Protein AF-A0A845R5T7-F1 (afdb_monomer_lite)

Sequence (656 aa):
MIDRKEMDMKEKMPRTPFSTPLSGSARVTELRIKNIISGPKKRPPALFLALIFAVCIFCGNLVSCQVAEAEKTSQPGNVSIPEHPPELRQSALAADYQPRNDVEYGLLQALFQSADTLRPFQDPTARLLDSIWGEDYILGAALVEDHLENTLILGVMDRETQELAWSTFHRSLKNGAANVVTFQNYDGKPCLLYTFNGQENGQYTGQAGVLRFDDSEYLNWIWPVEGDARLVNDPPEGPRGAFEEYEAYWDSRLALLAPGGVDVYTVNPEFEWGKDEPASMWQLETDELFYYDRSSAAELPMPVYFQALQWLNGYTRDSGGWRVTGLVSSPNRSPSGLGEECFTLWAQTDDGSQTLTADLFFPFEPVGSSARSYDNLSRVQVCTEEIWQPVRLDIGITPECLLDEPFELLTEEETSAIKNLDPRDLPREAVENLYNVSRQDCWQDLLLPLAYDEAYDVTLYGVVGKTSDGDDAWLGSGYLPCYGIVLRYQNRAEYFPLFWGGNGKYSKSPLLLVDDFDSDGRPEAAAALFWGWGTGAWSEALYLFDLDTMTYTLPDYSQVPLEITVSPDGRIARLASGDQEFLMDITELTGYFDGEMGVGNVIRFRQEEGKLFCELGVDFTNNTLGYMAEASFPVVYENGAYRLGPAVALTNSFPG

Structure (mmCIF, N/CA/C/O backbone):
data_AF-A0A845R5T7-F1
#
_entry.id   AF-A0A845R5T7-F1
#
loop_
_atom_site.group_PDB
_atom_site.id
_atom_site.type_symbol
_atom_site.label_atom_id
_atom_site.label_alt_id
_atom_site.label_comp_id
_atom_site.label_asym_id
_atom_site.label_entity_id
_atom_site.label_seq_id
_atom_site.pdbx_PDB_ins_code
_atom_site.Cartn_x
_atom_site.Cartn_y
_atom_site.Cartn_z
_atom_site.occupancy
_atom_site.B_iso_or_equiv
_atom_site.auth_seq_id
_atom_site.auth_comp_id
_atom_site.auth_asym_id
_atom_site.auth_atom_id
_atom_site.pdbx_PDB_model_num
ATOM 1 N N . MET A 1 1 ? 0.831 -64.475 -13.821 1.00 32.84 1 MET A N 1
ATOM 2 C CA . MET A 1 1 ? 0.883 -65.744 -14.575 1.00 32.84 1 MET A CA 1
ATOM 3 C C . MET A 1 1 ? 0.791 -65.369 -16.054 1.00 32.84 1 MET A C 1
ATOM 5 O O . MET A 1 1 ? -0.248 -64.848 -16.414 1.00 32.84 1 MET A O 1
ATOM 9 N N . ILE A 1 2 ? 1.921 -65.442 -16.785 1.00 31.91 2 ILE A N 1
ATOM 10 C CA . ILE A 1 2 ? 2.128 -65.845 -18.210 1.00 31.91 2 ILE A CA 1
ATOM 11 C C . ILE A 1 2 ? 0.988 -65.482 -19.207 1.00 31.91 2 ILE A C 1
ATOM 13 O O . ILE A 1 2 ? -0.143 -65.861 -18.954 1.00 31.91 2 ILE A O 1
ATOM 17 N N . ASP A 1 3 ? 1.136 -64.864 -20.388 1.00 30.33 3 ASP A N 1
ATOM 18 C CA . ASP A 1 3 ? 2.254 -64.461 -21.262 1.00 30.33 3 ASP A CA 1
ATOM 19 C C . ASP A 1 3 ? 1.735 -63.486 -22.350 1.00 30.33 3 ASP A C 1
ATOM 21 O O . ASP A 1 3 ? 0.529 -63.370 -22.575 1.00 30.33 3 ASP A O 1
ATOM 25 N N . ARG A 1 4 ? 2.669 -62.869 -23.084 1.00 35.62 4 ARG A N 1
ATOM 26 C CA . ARG A 1 4 ? 2.492 -62.121 -24.345 1.00 35.62 4 ARG A CA 1
ATOM 27 C C . ARG A 1 4 ? 2.076 -63.012 -25.529 1.00 35.62 4 ARG A C 1
ATOM 29 O O . ARG A 1 4 ? 2.556 -64.137 -25.621 1.00 35.62 4 ARG A O 1
ATOM 36 N N . LYS A 1 5 ? 1.387 -62.427 -26.528 1.00 33.38 5 LYS A N 1
ATOM 37 C CA . LYS A 1 5 ? 1.840 -62.251 -27.944 1.00 33.38 5 LYS A CA 1
ATOM 38 C C . LYS A 1 5 ? 0.686 -61.809 -28.862 1.00 33.38 5 LYS A C 1
ATOM 40 O O . LYS A 1 5 ? -0.374 -62.413 -28.846 1.00 33.38 5 LYS A O 1
ATOM 45 N N . GLU A 1 6 ? 0.809 -60.628 -29.476 1.00 34.09 6 GLU A N 1
ATOM 46 C CA . GLU A 1 6 ? 1.117 -60.389 -30.911 1.00 34.09 6 GLU A CA 1
ATOM 47 C C . GLU A 1 6 ? 0.029 -60.832 -31.905 1.00 34.09 6 GLU A C 1
ATOM 49 O O . GLU A 1 6 ? -0.161 -62.024 -32.108 1.00 34.09 6 GLU A O 1
ATOM 54 N N . MET A 1 7 ? -0.564 -59.872 -32.634 1.00 28.06 7 MET A N 1
ATOM 55 C CA . MET A 1 7 ? -0.522 -59.866 -34.106 1.00 28.06 7 MET A CA 1
ATOM 56 C C . MET A 1 7 ? -1.070 -58.567 -34.730 1.00 28.06 7 MET A C 1
ATOM 58 O O . MET A 1 7 ? -2.181 -58.124 -34.459 1.00 28.06 7 MET A O 1
ATOM 62 N N . ASP A 1 8 ? -0.206 -58.014 -35.574 1.00 29.09 8 ASP A N 1
ATOM 63 C CA . ASP A 1 8 ? -0.352 -57.209 -36.791 1.00 29.09 8 ASP A CA 1
ATOM 64 C C . ASP A 1 8 ? -1.738 -57.131 -37.492 1.00 29.09 8 ASP A C 1
ATOM 66 O O . ASP A 1 8 ? -2.431 -58.139 -37.635 1.00 29.09 8 ASP A O 1
ATOM 70 N N . MET A 1 9 ? -2.055 -55.942 -38.044 1.00 26.44 9 MET A N 1
ATOM 71 C CA . MET A 1 9 ? -2.287 -55.681 -39.488 1.00 26.44 9 MET A CA 1
ATOM 72 C C . MET A 1 9 ? -3.441 -54.685 -39.824 1.00 26.44 9 MET A C 1
ATOM 74 O O . MET A 1 9 ? -4.620 -55.000 -39.731 1.00 26.44 9 MET A O 1
ATOM 78 N N . LYS A 1 10 ? -3.034 -53.519 -40.358 1.00 24.80 10 LYS A N 1
ATOM 79 C CA . LYS A 1 10 ? -3.590 -52.734 -41.496 1.00 24.80 10 LYS A CA 1
ATOM 80 C C . LYS A 1 10 ? -5.026 -52.138 -41.519 1.00 24.80 10 LYS A C 1
ATOM 82 O O . LYS A 1 10 ? -6.015 -52.824 -41.730 1.00 24.80 10 LYS A O 1
ATOM 87 N N . GLU A 1 11 ? -4.997 -50.802 -41.675 1.00 29.50 11 GLU A N 1
ATOM 88 C CA . GLU A 1 11 ? -5.703 -49.954 -42.672 1.00 29.50 11 GLU A CA 1
ATOM 89 C C . GLU A 1 11 ? -7.095 -49.356 -42.351 1.00 29.50 11 GLU A C 1
ATOM 91 O O . GLU A 1 11 ? -8.115 -50.032 -42.426 1.00 29.50 11 GLU A O 1
ATOM 96 N N . LYS A 1 12 ? -7.149 -48.021 -42.162 1.00 28.23 12 LYS A N 1
ATOM 97 C CA . LYS A 1 12 ? -7.651 -47.011 -43.138 1.00 28.23 12 LYS A CA 1
ATOM 98 C C . LYS A 1 12 ? -7.903 -45.659 -42.446 1.00 28.23 12 LYS A C 1
ATOM 100 O O . LYS A 1 12 ? -8.912 -45.489 -41.773 1.00 28.23 12 LYS A O 1
ATOM 105 N N . MET A 1 13 ? -7.022 -44.677 -42.662 1.00 31.80 13 MET A N 1
ATOM 106 C CA . MET A 1 13 ? -7.319 -43.270 -42.345 1.00 31.80 13 MET A CA 1
ATOM 107 C C . MET A 1 13 ? -7.971 -42.572 -43.556 1.00 31.80 13 MET A C 1
ATOM 109 O O . MET A 1 13 ? -7.573 -42.838 -44.697 1.00 31.80 13 MET A O 1
ATOM 113 N N . PRO A 1 14 ? -8.978 -41.707 -43.341 1.00 32.34 14 PRO A N 1
ATOM 114 C CA . PRO A 1 14 ? -9.746 -41.073 -44.408 1.00 32.34 14 PRO A CA 1
ATOM 115 C C . PRO A 1 14 ? -8.930 -40.022 -45.175 1.00 32.34 14 PRO A C 1
ATOM 117 O O . PRO A 1 14 ? -8.185 -39.232 -44.603 1.00 32.34 14 PRO A O 1
ATOM 120 N N . ARG A 1 15 ? -9.101 -40.020 -46.501 1.00 35.06 15 ARG A N 1
ATOM 121 C CA . ARG A 1 15 ? -8.508 -39.050 -47.429 1.00 35.06 15 ARG A CA 1
ATOM 122 C C . ARG A 1 15 ? -9.346 -37.773 -47.452 1.00 35.06 15 ARG A C 1
ATOM 124 O O . ARG A 1 15 ? -10.533 -37.837 -47.763 1.00 35.06 15 ARG A O 1
ATOM 131 N N . THR A 1 16 ? -8.721 -36.630 -47.187 1.00 36.72 16 THR A N 1
ATOM 132 C CA . THR A 1 16 ? -9.295 -35.297 -47.422 1.00 36.72 16 THR A CA 1
ATOM 133 C C . THR A 1 16 ? -8.856 -34.761 -48.801 1.00 36.72 16 THR A C 1
ATOM 135 O O . THR A 1 16 ? -7.813 -35.177 -49.316 1.00 36.72 16 THR A O 1
ATOM 138 N N . PRO A 1 17 ? -9.629 -33.871 -49.457 1.00 37.09 17 PRO A N 1
ATOM 139 C CA . PRO A 1 17 ? -9.551 -33.638 -50.907 1.00 37.09 17 PRO A CA 1
ATOM 140 C C . PRO A 1 17 ? -8.432 -32.687 -51.370 1.00 37.09 17 PRO A C 1
ATOM 142 O O . PRO A 1 17 ? -8.439 -32.273 -52.524 1.00 37.09 17 PRO A O 1
ATOM 145 N N . PHE A 1 18 ? -7.468 -32.338 -50.514 1.00 36.66 18 PHE A N 1
ATOM 146 C CA . PHE A 1 18 ? -6.457 -31.307 -50.807 1.00 36.66 18 PHE A CA 1
ATOM 147 C C . PHE A 1 18 ? -5.026 -31.834 -50.995 1.00 36.66 18 PHE A C 1
ATOM 149 O O . PHE A 1 18 ? -4.062 -31.102 -50.799 1.00 36.66 18 PHE A O 1
ATOM 156 N N . SER A 1 19 ? -4.850 -33.090 -51.415 1.00 35.16 19 SER A N 1
ATOM 157 C CA . SER A 1 19 ? -3.518 -33.623 -51.748 1.00 35.16 19 SER A CA 1
ATOM 158 C C . SER A 1 19 ? -3.316 -33.756 -53.259 1.00 35.16 19 SER A C 1
ATOM 160 O O . SER A 1 19 ? -3.674 -34.752 -53.885 1.00 35.16 19 SER A O 1
ATOM 162 N N . THR A 1 20 ? -2.696 -32.738 -53.852 1.00 34.88 20 THR A N 1
ATOM 163 C CA . THR A 1 20 ? -2.118 -32.815 -55.199 1.00 34.88 20 THR A CA 1
ATOM 164 C C . THR A 1 20 ? -0.753 -33.523 -55.118 1.00 34.88 20 THR A C 1
ATOM 166 O O . THR A 1 20 ? 0.064 -33.152 -54.274 1.00 34.88 20 THR A O 1
ATOM 169 N N . PRO A 1 21 ? -0.451 -34.527 -55.962 1.00 36.72 21 PRO A N 1
ATOM 170 C CA . PRO A 1 21 ? 0.843 -35.209 -55.953 1.00 36.72 21 PRO A CA 1
ATOM 171 C C . PRO A 1 21 ? 1.961 -34.307 -56.507 1.00 36.72 21 PRO A C 1
ATOM 173 O O . PRO A 1 21 ? 1.837 -33.734 -57.590 1.00 36.72 21 PRO A O 1
ATOM 176 N N . LEU A 1 22 ? 3.075 -34.200 -55.773 1.00 35.41 22 LEU A N 1
ATOM 177 C CA . LEU A 1 22 ? 4.256 -33.420 -56.161 1.00 35.41 22 LEU A CA 1
ATOM 178 C C . LEU A 1 22 ? 4.944 -34.027 -57.396 1.00 35.41 22 LEU A C 1
ATOM 180 O O . LEU A 1 22 ? 5.648 -35.033 -57.326 1.00 35.41 22 LEU A O 1
ATOM 184 N N . SER A 1 23 ? 4.752 -33.366 -58.534 1.00 42.53 23 SER A N 1
ATOM 185 C CA . SER A 1 23 ? 5.437 -33.614 -59.802 1.00 42.53 23 SER A CA 1
ATOM 186 C C . SER A 1 23 ? 6.771 -32.845 -59.873 1.00 42.53 23 SER A C 1
ATOM 188 O O . SER A 1 23 ? 6.816 -31.632 -59.682 1.00 42.53 23 SER A O 1
ATOM 190 N N . GLY A 1 24 ? 7.862 -33.551 -60.193 1.00 45.50 24 GLY A N 1
ATOM 191 C CA . GLY A 1 24 ? 9.003 -33.067 -60.996 1.00 45.50 24 GLY A CA 1
ATOM 192 C C . GLY A 1 24 ? 9.977 -32.002 -60.454 1.00 45.50 24 GLY A C 1
ATOM 193 O O . GLY A 1 24 ? 11.079 -31.904 -60.989 1.00 45.50 24 GLY A O 1
ATOM 194 N N . SER A 1 25 ? 9.653 -31.224 -59.415 1.00 57.56 25 SER A N 1
ATOM 195 C CA . SER A 1 25 ? 10.438 -30.018 -59.060 1.00 57.56 25 SER A CA 1
ATOM 196 C C . SER A 1 25 ? 11.565 -30.211 -58.028 1.00 57.56 25 SER A C 1
ATOM 198 O O . SER A 1 25 ? 12.439 -29.351 -57.924 1.00 57.56 25 SER A O 1
ATOM 200 N N . ALA A 1 26 ? 11.604 -31.312 -57.271 1.00 48.94 26 ALA A N 1
ATOM 201 C CA . ALA A 1 26 ? 12.526 -31.441 -56.129 1.00 48.94 26 ALA A CA 1
ATOM 202 C C . ALA A 1 26 ? 14.019 -31.432 -56.526 1.00 48.94 26 ALA A C 1
ATOM 204 O O . ALA A 1 26 ? 14.836 -30.795 -55.866 1.00 48.94 26 ALA A O 1
ATOM 205 N N . ARG A 1 27 ? 14.379 -32.050 -57.660 1.00 49.25 27 ARG A N 1
ATOM 206 C CA . ARG A 1 27 ? 15.771 -32.065 -58.158 1.00 49.25 27 ARG A CA 1
ATOM 207 C C . ARG A 1 27 ? 16.254 -30.704 -58.662 1.00 49.25 27 ARG A C 1
ATOM 209 O O . ARG A 1 27 ? 17.442 -30.404 -58.573 1.00 49.25 27 ARG A O 1
ATOM 216 N N . VAL A 1 28 ? 15.348 -29.883 -59.193 1.00 54.69 28 VAL A N 1
ATOM 217 C CA . VAL A 1 28 ? 15.674 -28.532 -59.679 1.00 54.69 28 VAL A CA 1
ATOM 218 C C . VAL A 1 28 ? 15.866 -27.580 -58.497 1.00 54.69 28 VAL A C 1
ATOM 220 O O . VAL A 1 28 ? 16.786 -26.762 -58.512 1.00 54.69 28 VAL A O 1
ATOM 223 N N . THR A 1 29 ? 15.059 -27.737 -57.444 1.00 55.62 29 THR A N 1
ATOM 224 C CA . THR A 1 29 ? 15.209 -26.993 -56.187 1.00 55.62 29 THR A CA 1
ATOM 225 C C . THR A 1 29 ? 16.515 -27.359 -55.473 1.00 55.62 29 THR A C 1
ATOM 227 O O . THR A 1 29 ? 17.248 -26.467 -55.056 1.00 55.62 29 THR A O 1
ATOM 230 N N . GLU A 1 30 ? 16.886 -28.642 -55.430 1.00 58.78 30 GLU A N 1
ATOM 231 C CA . GLU A 1 30 ? 18.150 -29.097 -54.831 1.00 58.78 30 GLU A CA 1
ATOM 232 C C . GLU A 1 30 ? 19.390 -28.538 -55.562 1.00 58.78 30 GLU A C 1
ATOM 234 O O . GLU A 1 30 ? 20.351 -28.098 -54.929 1.00 58.78 30 GLU A O 1
ATOM 239 N N . LEU A 1 31 ? 19.363 -28.487 -56.900 1.00 54.47 31 LEU A N 1
ATOM 240 C CA . LEU A 1 31 ? 20.446 -27.903 -57.704 1.00 54.47 31 LEU A CA 1
ATOM 241 C C . LEU A 1 31 ? 20.580 -26.385 -57.505 1.00 54.47 31 LEU A C 1
ATOM 243 O O . LEU A 1 31 ? 21.697 -25.864 -57.493 1.00 54.47 31 LEU A O 1
ATOM 247 N N . ARG A 1 32 ? 19.463 -25.671 -57.316 1.00 55.62 32 ARG A N 1
ATOM 248 C CA . ARG A 1 32 ? 19.475 -24.233 -57.003 1.00 55.62 32 ARG A CA 1
ATOM 249 C C . ARG A 1 32 ? 20.030 -23.960 -55.605 1.00 55.62 32 ARG A C 1
ATOM 251 O O . ARG A 1 32 ? 20.858 -23.067 -55.467 1.00 55.62 32 ARG A O 1
ATOM 258 N N . ILE A 1 33 ? 19.668 -24.774 -54.613 1.00 61.31 33 ILE A N 1
ATOM 259 C CA . ILE A 1 33 ? 20.202 -24.677 -53.245 1.00 61.31 33 ILE A CA 1
ATOM 260 C C . ILE A 1 33 ? 21.715 -24.946 -53.232 1.00 61.31 33 ILE A C 1
ATOM 262 O O . ILE A 1 33 ? 22.473 -24.177 -52.644 1.00 61.31 33 ILE A O 1
ATOM 266 N N . LYS A 1 34 ? 22.191 -25.962 -53.966 1.00 58.31 34 LYS A N 1
ATOM 267 C CA . LYS A 1 34 ? 23.633 -26.246 -54.087 1.00 58.31 34 LYS A CA 1
ATOM 268 C C . LYS A 1 34 ? 24.421 -25.107 -54.748 1.00 58.31 34 LYS A C 1
ATOM 270 O O . LYS A 1 34 ? 25.547 -24.838 -54.333 1.00 58.31 34 LYS A O 1
ATOM 275 N N . ASN A 1 35 ? 23.844 -24.402 -55.725 1.00 51.16 35 ASN A N 1
ATOM 276 C CA . ASN A 1 35 ? 24.491 -23.238 -56.348 1.00 51.16 35 ASN A CA 1
ATOM 277 C C . ASN A 1 35 ? 24.502 -21.988 -55.453 1.00 51.16 35 ASN A C 1
ATOM 279 O O . ASN A 1 35 ? 25.434 -21.196 -55.557 1.00 51.16 35 ASN A O 1
ATOM 283 N N . ILE A 1 36 ? 23.520 -21.829 -54.561 1.00 58.47 36 ILE A N 1
ATOM 284 C CA . ILE A 1 36 ? 23.478 -20.732 -53.581 1.00 58.47 36 ILE A CA 1
ATOM 285 C C . ILE A 1 36 ? 24.510 -20.964 -52.468 1.00 58.47 36 ILE A C 1
ATOM 287 O O . ILE A 1 36 ? 25.290 -20.066 -52.166 1.00 58.47 36 ILE A O 1
ATOM 291 N N . ILE A 1 37 ? 24.601 -22.193 -51.942 1.00 54.62 37 ILE A N 1
ATOM 292 C CA . ILE A 1 37 ? 25.579 -22.567 -50.899 1.00 54.62 37 ILE A CA 1
ATOM 293 C C . ILE A 1 37 ? 27.029 -22.469 -51.410 1.00 54.62 37 ILE A C 1
ATOM 295 O O . ILE A 1 37 ? 27.956 -22.259 -50.634 1.00 54.62 37 ILE A O 1
ATOM 299 N N . SER A 1 38 ? 27.247 -22.580 -52.724 1.00 49.47 38 SER A N 1
ATOM 300 C CA . SER A 1 38 ? 28.596 -22.558 -53.304 1.00 49.47 38 SER A CA 1
ATOM 301 C C . SER A 1 38 ? 29.198 -21.158 -53.491 1.00 49.47 38 SER A C 1
ATOM 303 O O . SER A 1 38 ? 30.402 -21.093 -53.735 1.00 49.47 38 SER A O 1
ATOM 305 N N . GLY A 1 39 ? 28.406 -20.078 -53.384 1.00 45.75 39 GLY A N 1
ATOM 306 C CA . GLY A 1 39 ? 28.842 -18.675 -53.501 1.00 45.75 39 GLY A CA 1
ATOM 307 C C . GLY A 1 39 ? 29.611 -18.301 -54.793 1.00 45.75 39 GLY A C 1
ATOM 308 O O . GLY A 1 39 ? 30.126 -19.149 -55.526 1.00 45.75 39 GLY A O 1
ATOM 309 N N . PRO A 1 40 ? 29.736 -17.010 -55.144 1.00 47.34 40 PRO A N 1
ATOM 310 C CA . PRO A 1 40 ? 30.587 -16.599 -56.259 1.00 47.34 40 PRO A CA 1
ATOM 311 C C . PRO A 1 40 ? 32.073 -16.854 -55.933 1.00 47.34 40 PRO A C 1
ATOM 313 O O . PRO A 1 40 ? 32.644 -16.254 -55.028 1.00 47.34 40 PRO A O 1
ATOM 316 N N . LYS A 1 41 ? 32.740 -17.719 -56.714 1.00 46.47 41 LYS A N 1
ATOM 317 C CA . LYS A 1 41 ? 34.172 -18.088 -56.584 1.00 46.47 41 LYS A CA 1
ATOM 318 C C . LYS A 1 41 ? 35.169 -16.973 -56.970 1.00 46.47 41 LYS A C 1
ATOM 320 O O . LYS A 1 41 ? 36.241 -17.256 -57.506 1.00 46.47 41 LYS A O 1
ATOM 325 N N . LYS A 1 42 ? 34.848 -15.703 -56.724 1.00 48.09 42 LYS A N 1
ATOM 326 C CA . LYS A 1 42 ? 35.782 -14.578 -56.869 1.00 48.09 42 LYS A CA 1
ATOM 327 C C . LYS A 1 42 ? 35.756 -13.758 -55.588 1.00 48.09 42 LYS A C 1
ATOM 329 O O . LYS A 1 42 ? 34.793 -13.050 -55.324 1.00 48.09 42 LYS A O 1
ATOM 334 N N . ARG A 1 43 ? 36.829 -13.876 -54.801 1.00 45.47 43 ARG A N 1
ATOM 335 C CA . ARG A 1 43 ? 37.067 -13.011 -53.641 1.00 45.47 43 ARG A CA 1
ATOM 336 C C . ARG A 1 43 ? 37.087 -11.550 -54.121 1.00 45.47 43 ARG A C 1
ATOM 338 O O . ARG A 1 43 ? 37.751 -11.289 -55.132 1.00 45.47 43 ARG A O 1
ATOM 345 N N . PRO A 1 44 ? 36.398 -10.613 -53.447 1.00 49.38 44 PRO A N 1
ATOM 346 C CA . PRO A 1 44 ? 36.579 -9.194 -53.717 1.00 49.38 44 PRO A CA 1
ATOM 347 C C . PRO A 1 44 ? 38.064 -8.826 -53.537 1.00 49.38 44 PRO A C 1
ATOM 349 O O . PRO A 1 44 ? 38.735 -9.430 -52.691 1.00 49.38 44 PRO A O 1
ATOM 352 N N . PRO A 1 45 ? 38.614 -7.878 -54.317 1.00 67.12 45 PRO A N 1
ATOM 353 C CA . PRO A 1 45 ? 39.994 -7.433 -54.150 1.00 67.12 45 PRO A CA 1
ATOM 354 C C . PRO A 1 45 ? 40.227 -6.983 -52.703 1.00 67.12 45 PRO A C 1
ATOM 356 O O . PRO A 1 45 ? 39.432 -6.212 -52.174 1.00 67.12 45 PRO A O 1
ATOM 359 N N . ALA A 1 46 ? 41.311 -7.436 -52.068 1.00 68.06 46 ALA A N 1
ATOM 360 C CA . ALA A 1 46 ? 41.597 -7.153 -50.655 1.00 68.06 46 ALA A CA 1
ATOM 361 C C . ALA A 1 46 ? 41.596 -5.647 -50.319 1.00 68.06 46 ALA A C 1
ATOM 363 O O . ALA A 1 46 ? 41.209 -5.257 -49.223 1.00 68.06 46 ALA A O 1
ATOM 364 N N . LEU A 1 47 ? 41.942 -4.798 -51.294 1.00 69.06 47 LEU A N 1
ATOM 365 C CA . LEU A 1 47 ? 41.868 -3.341 -51.175 1.00 69.06 47 LEU A CA 1
ATOM 366 C C . LEU A 1 47 ? 40.437 -2.814 -51.003 1.00 69.06 47 LEU A C 1
ATOM 368 O O . LEU A 1 47 ? 40.239 -1.850 -50.279 1.00 69.06 47 LEU A O 1
ATOM 372 N N . PHE A 1 48 ? 39.437 -3.448 -51.618 1.00 68.50 48 PHE A N 1
ATOM 373 C CA . PHE A 1 48 ? 38.034 -3.058 -51.461 1.00 68.50 48 PHE A CA 1
ATOM 374 C C . PHE A 1 48 ? 37.511 -3.411 -50.063 1.00 68.50 48 PHE A C 1
ATOM 376 O O . PHE A 1 48 ? 36.804 -2.624 -49.447 1.00 68.50 48 PHE A O 1
ATOM 383 N N . LEU A 1 49 ? 37.922 -4.566 -49.533 1.00 69.31 49 LEU A N 1
ATOM 384 C CA . LEU A 1 49 ? 37.568 -5.009 -48.183 1.00 69.31 49 LEU A CA 1
ATOM 385 C C . LEU A 1 49 ? 38.224 -4.128 -47.108 1.00 69.31 49 LEU A C 1
ATOM 387 O O . LEU A 1 49 ? 37.559 -3.742 -46.155 1.00 69.31 49 LEU A O 1
ATOM 391 N N . ALA A 1 50 ? 39.489 -3.742 -47.305 1.00 73.06 50 ALA A N 1
ATOM 392 C CA . ALA A 1 50 ? 40.179 -2.795 -46.431 1.00 73.06 50 ALA A CA 1
ATOM 393 C C . ALA A 1 50 ? 39.559 -1.388 -46.481 1.00 73.06 50 ALA A C 1
ATOM 395 O O . ALA A 1 50 ? 39.482 -0.720 -45.456 1.00 73.06 50 ALA A O 1
ATOM 396 N N . LEU A 1 51 ? 39.086 -0.949 -47.652 1.00 71.25 51 LEU A N 1
ATOM 397 C CA . LEU A 1 51 ? 38.445 0.356 -47.816 1.00 71.25 51 LEU A CA 1
ATOM 398 C C . LEU A 1 51 ? 37.054 0.399 -47.166 1.00 71.25 51 LEU A C 1
ATOM 400 O O . LEU A 1 51 ? 36.732 1.381 -46.512 1.00 71.25 51 LEU A O 1
ATOM 404 N N . ILE A 1 52 ? 36.272 -0.682 -47.266 1.00 70.06 52 ILE A N 1
ATOM 405 C CA . ILE A 1 52 ? 35.003 -0.834 -46.534 1.00 70.06 52 ILE A CA 1
ATOM 406 C C . ILE A 1 52 ? 35.259 -0.854 -45.019 1.00 70.06 52 ILE A C 1
ATOM 408 O O . ILE A 1 52 ? 34.593 -0.130 -44.292 1.00 70.06 52 ILE A O 1
ATOM 412 N N . PHE A 1 53 ? 36.261 -1.603 -44.543 1.00 65.81 53 PHE A N 1
ATOM 413 C CA . PHE A 1 53 ? 36.623 -1.620 -43.118 1.00 65.81 53 PHE A CA 1
ATOM 414 C C . PHE A 1 53 ? 37.085 -0.248 -42.611 1.00 65.81 53 PHE A C 1
ATOM 416 O O . PHE A 1 53 ? 36.724 0.144 -41.507 1.00 65.81 53 PHE A O 1
ATOM 423 N N . ALA A 1 54 ? 37.841 0.503 -43.415 1.00 67.19 54 ALA A N 1
ATOM 424 C CA . ALA A 1 54 ? 38.248 1.861 -43.069 1.00 67.19 54 ALA A CA 1
ATOM 425 C C . ALA A 1 54 ? 37.047 2.817 -43.009 1.00 67.19 54 ALA A C 1
ATOM 427 O O . ALA A 1 54 ? 36.970 3.624 -42.092 1.00 67.19 54 ALA A O 1
ATOM 428 N N . VAL A 1 55 ? 36.085 2.698 -43.930 1.00 67.50 55 VAL A N 1
ATOM 429 C CA . VAL A 1 55 ? 34.830 3.463 -43.875 1.00 67.50 55 VAL A CA 1
ATOM 430 C C . VAL A 1 55 ? 34.030 3.087 -42.623 1.00 67.50 55 VAL A C 1
ATOM 432 O O . VAL A 1 55 ? 33.623 3.976 -41.893 1.00 67.50 55 VAL A O 1
ATOM 435 N N . CYS A 1 56 ? 33.887 1.803 -42.284 1.00 66.06 56 CYS A N 1
ATOM 436 C CA . CYS A 1 56 ? 33.178 1.384 -41.069 1.00 66.06 56 CYS A CA 1
ATOM 437 C C . CYS A 1 56 ? 33.848 1.876 -39.772 1.00 66.06 56 CYS A C 1
ATOM 439 O O . CYS A 1 56 ? 33.146 2.273 -38.851 1.00 66.06 56 CYS A O 1
ATOM 441 N N . ILE A 1 57 ? 35.184 1.900 -39.708 1.00 63.34 57 ILE A N 1
ATOM 442 C CA . ILE A 1 57 ? 35.923 2.364 -38.52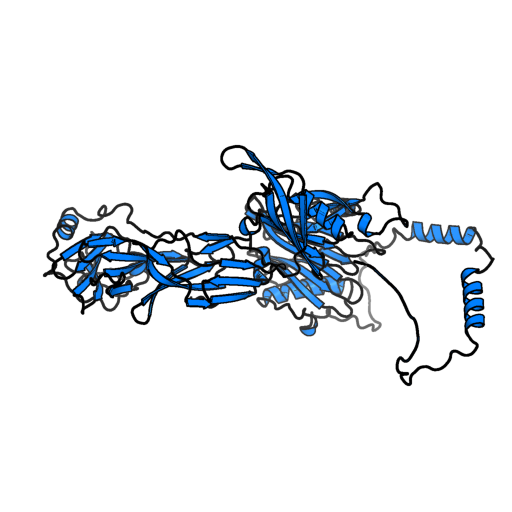0 1.00 63.34 57 ILE A CA 1
ATOM 443 C C . ILE A 1 57 ? 35.916 3.900 -38.404 1.00 63.34 57 ILE A C 1
ATOM 445 O O . ILE A 1 57 ? 35.844 4.422 -37.297 1.00 63.34 57 ILE A O 1
ATOM 449 N N . PHE A 1 58 ? 35.960 4.641 -39.518 1.00 50.66 58 PHE A N 1
ATOM 450 C CA . PHE A 1 58 ? 35.972 6.113 -39.499 1.00 50.66 58 PHE A CA 1
ATOM 451 C C . PHE A 1 58 ? 34.578 6.765 -39.559 1.00 50.66 58 PHE A C 1
ATOM 453 O O . PHE A 1 58 ? 34.461 7.950 -39.256 1.00 50.66 58 PHE A O 1
ATOM 460 N N . CYS A 1 59 ? 33.518 6.026 -39.907 1.00 48.25 59 CYS A N 1
ATOM 461 C CA . CYS A 1 59 ? 32.137 6.527 -39.893 1.00 48.25 59 CYS A CA 1
ATOM 462 C C . CYS A 1 59 ? 31.433 6.384 -38.532 1.00 48.25 59 CYS A C 1
ATOM 464 O O . CYS A 1 59 ? 30.358 6.950 -38.370 1.00 48.25 59 CYS A O 1
ATOM 466 N N . GLY A 1 60 ? 32.029 5.689 -37.555 1.00 44.91 60 GLY A N 1
ATOM 467 C CA . GLY A 1 60 ? 31.456 5.518 -36.212 1.00 44.91 60 GLY A CA 1
ATOM 468 C C . GLY A 1 60 ? 31.555 6.738 -35.286 1.00 44.91 60 GLY A C 1
ATOM 469 O O . GLY A 1 60 ? 31.071 6.663 -34.170 1.00 44.91 60 GLY A O 1
ATOM 470 N N . ASN A 1 61 ? 32.175 7.848 -35.716 1.00 43.62 61 ASN A N 1
ATOM 471 C CA . ASN A 1 61 ? 32.417 9.028 -34.864 1.00 43.62 61 ASN A CA 1
ATOM 472 C C . ASN A 1 61 ? 32.143 10.386 -35.547 1.00 43.62 61 ASN A C 1
ATOM 474 O O . ASN A 1 61 ? 32.686 11.413 -35.146 1.00 43.62 61 ASN A O 1
ATOM 478 N N . LEU A 1 62 ? 31.315 10.431 -36.598 1.00 40.41 62 LEU A N 1
ATOM 479 C CA . LEU A 1 62 ? 30.977 11.685 -37.291 1.00 40.41 62 LEU A CA 1
ATOM 480 C C . LEU A 1 62 ? 29.477 11.809 -37.581 1.00 40.41 62 LEU A C 1
ATOM 482 O O . LEU A 1 62 ? 29.066 11.847 -38.737 1.00 40.41 62 LEU A O 1
ATOM 486 N N . VAL A 1 63 ? 28.673 11.945 -36.524 1.00 35.34 63 VAL A N 1
ATOM 487 C CA . VAL A 1 63 ? 27.420 12.720 -36.561 1.00 35.34 63 VAL A CA 1
ATOM 488 C C . VAL A 1 63 ? 27.319 13.525 -35.261 1.00 35.34 63 VAL A C 1
ATOM 490 O O . VAL A 1 63 ? 26.567 13.200 -34.355 1.00 35.34 63 VAL A O 1
ATOM 493 N N . SER A 1 64 ? 28.115 14.590 -35.166 1.00 32.81 64 SER A N 1
ATOM 494 C CA . SER A 1 64 ? 27.818 15.721 -34.285 1.00 32.81 64 SER A CA 1
ATOM 495 C C . SER A 1 64 ? 27.499 16.897 -35.199 1.00 32.81 64 SER A C 1
ATOM 497 O O . SER A 1 64 ? 28.391 17.501 -35.798 1.00 32.81 64 SER A O 1
ATOM 499 N N . CYS A 1 65 ? 26.211 17.172 -35.397 1.00 35.09 65 CYS A N 1
ATOM 500 C CA . CYS A 1 65 ? 25.783 18.411 -36.031 1.00 35.09 65 CYS A CA 1
ATOM 501 C C . CYS A 1 65 ? 25.942 19.540 -35.009 1.00 35.09 65 CYS A C 1
ATOM 503 O O . CYS A 1 65 ? 25.005 19.876 -34.293 1.00 35.09 65 CYS A O 1
ATOM 505 N N . GLN A 1 66 ? 27.131 20.140 -34.948 1.00 31.53 66 GLN A N 1
ATOM 506 C CA . GLN A 1 66 ? 27.278 21.478 -34.387 1.00 31.53 66 GLN A CA 1
ATOM 507 C C . GLN A 1 66 ? 26.627 22.473 -35.352 1.00 31.53 66 GLN A C 1
ATOM 509 O O . GLN A 1 66 ? 27.134 22.714 -36.450 1.00 31.53 66 GLN A O 1
ATOM 514 N N . VAL A 1 67 ? 25.493 23.049 -34.954 1.00 28.78 67 VAL A N 1
ATOM 515 C CA . VAL A 1 67 ? 24.915 24.202 -35.647 1.00 28.78 67 VAL A CA 1
ATOM 516 C C . VAL A 1 67 ? 25.687 25.438 -35.200 1.00 28.78 67 VAL A C 1
ATOM 518 O O . VAL A 1 67 ? 25.544 25.907 -34.075 1.00 28.78 67 VAL A O 1
ATOM 521 N N . ALA A 1 68 ? 26.535 25.949 -36.091 1.00 30.20 68 ALA A N 1
ATOM 522 C CA . ALA A 1 68 ? 27.092 27.286 -35.972 1.00 30.20 68 ALA A CA 1
ATOM 523 C C . ALA A 1 68 ? 26.013 28.315 -36.339 1.00 30.20 68 ALA A C 1
ATOM 525 O O . ALA A 1 68 ? 25.385 28.232 -37.397 1.00 30.20 68 ALA A O 1
ATOM 526 N N . GLU A 1 69 ? 25.824 29.280 -35.449 1.00 32.44 69 GLU A N 1
ATOM 527 C CA . GLU A 1 69 ? 24.982 30.458 -35.612 1.00 32.44 69 GLU A CA 1
ATOM 528 C C . GLU A 1 69 ? 25.373 31.221 -36.895 1.00 32.44 69 GLU A C 1
ATOM 530 O O . GLU A 1 69 ? 26.527 31.619 -37.072 1.00 32.44 69 GLU A O 1
ATOM 535 N N . ALA A 1 70 ? 24.424 31.403 -37.818 1.00 27.31 70 ALA A N 1
ATOM 536 C CA . ALA A 1 70 ? 24.612 32.200 -39.028 1.00 27.31 70 ALA A CA 1
ATOM 537 C C . ALA A 1 70 ? 23.491 33.237 -39.164 1.00 27.31 70 ALA A C 1
ATOM 539 O O . ALA A 1 70 ? 22.304 32.912 -39.220 1.00 27.31 70 ALA A O 1
ATOM 540 N N . GLU A 1 71 ? 23.912 34.501 -39.215 1.00 24.50 71 GLU A N 1
ATOM 541 C CA . GLU A 1 71 ? 23.101 35.699 -39.412 1.00 24.50 71 GLU A CA 1
ATOM 542 C C . GLU A 1 71 ? 22.135 35.623 -40.608 1.00 24.50 71 GLU A C 1
ATOM 544 O O . GLU A 1 71 ? 22.441 35.135 -41.696 1.00 24.50 71 GLU A O 1
ATOM 549 N N . LYS A 1 72 ? 20.962 36.227 -40.387 1.00 33.25 72 LYS A N 1
ATOM 550 C CA . LYS A 1 72 ? 19.866 36.476 -41.332 1.00 33.25 72 LYS A CA 1
ATOM 551 C C . LYS A 1 72 ? 20.332 37.054 -42.675 1.00 33.25 72 LYS A C 1
ATOM 553 O O . LYS A 1 72 ? 20.877 38.156 -42.706 1.00 33.25 72 LYS A O 1
ATOM 558 N N . THR A 1 73 ? 19.903 36.457 -43.795 1.00 23.27 73 THR A N 1
ATOM 559 C CA . THR A 1 73 ? 19.344 37.220 -44.937 1.00 23.27 73 THR A CA 1
ATOM 560 C C . THR A 1 73 ? 18.552 36.361 -45.953 1.00 23.27 73 THR A C 1
ATOM 562 O O . THR A 1 73 ? 19.112 35.523 -46.644 1.00 23.27 73 THR A O 1
ATOM 565 N N . SER A 1 74 ? 17.265 36.712 -46.111 1.00 29.16 74 SER A N 1
ATOM 566 C CA . SER A 1 74 ? 16.402 36.677 -47.326 1.00 29.16 74 SER A CA 1
ATOM 567 C C . SER A 1 74 ? 15.848 35.353 -47.926 1.00 29.16 74 SER A C 1
ATOM 569 O O . SER A 1 74 ? 16.553 34.582 -48.563 1.00 29.16 74 SER A O 1
ATOM 571 N N . GLN A 1 75 ? 14.514 35.219 -47.816 1.00 30.28 75 GLN A N 1
ATOM 572 C CA . GLN A 1 75 ? 13.499 34.325 -48.441 1.00 30.28 75 GLN A CA 1
ATOM 573 C C . GLN A 1 75 ? 13.454 34.246 -50.001 1.00 30.28 75 GLN A C 1
ATOM 575 O O . GLN A 1 75 ? 14.049 35.111 -50.646 1.00 30.28 75 GLN A O 1
ATOM 580 N N . PRO A 1 76 ? 12.566 33.421 -50.639 1.00 38.28 76 PRO A N 1
ATOM 581 C CA . PRO A 1 76 ? 11.955 32.137 -50.224 1.00 38.28 76 PRO A CA 1
ATOM 582 C C . PRO A 1 76 ? 11.882 31.065 -51.352 1.00 38.28 76 PRO A C 1
ATOM 584 O O . PRO A 1 76 ? 11.806 31.368 -52.542 1.00 38.28 76 PRO A O 1
ATOM 587 N N . GLY A 1 77 ? 11.756 29.793 -50.967 1.00 26.89 77 GLY A N 1
ATOM 588 C CA . GLY A 1 77 ? 11.262 28.710 -51.823 1.00 26.89 77 GLY A CA 1
ATOM 589 C C . GLY A 1 77 ? 10.474 27.713 -50.975 1.00 26.89 77 GLY A C 1
ATOM 590 O O . GLY A 1 77 ? 11.038 27.128 -50.060 1.00 26.89 77 GLY A O 1
ATOM 591 N N . ASN A 1 78 ? 9.171 27.584 -51.244 1.00 34.03 78 ASN A N 1
ATOM 592 C CA . ASN A 1 78 ? 8.203 26.795 -50.472 1.00 34.03 78 ASN A CA 1
ATOM 593 C C . ASN A 1 78 ? 8.635 25.330 -50.282 1.00 34.03 78 ASN A C 1
ATOM 595 O O . ASN A 1 78 ? 8.483 24.510 -51.187 1.00 34.03 78 ASN A O 1
ATOM 599 N N . VAL A 1 79 ? 9.058 25.002 -49.065 1.00 31.44 79 VAL A N 1
ATOM 600 C CA . VAL A 1 79 ? 8.842 23.694 -48.447 1.00 31.44 79 VAL A CA 1
ATOM 601 C C . VAL A 1 79 ? 8.089 23.998 -47.161 1.00 31.44 79 VAL A C 1
ATOM 603 O O . VAL A 1 79 ? 8.604 24.703 -46.298 1.00 31.44 79 VAL A O 1
ATOM 606 N N . SER A 1 80 ? 6.837 23.555 -47.079 1.00 33.78 80 SER A N 1
ATOM 607 C CA . SER A 1 80 ? 6.021 23.692 -45.877 1.00 33.78 80 SER A CA 1
ATOM 608 C C . SER A 1 80 ? 6.616 22.805 -44.786 1.00 33.78 80 SER A C 1
ATOM 610 O O . SER A 1 80 ? 6.363 21.604 -44.754 1.00 33.78 80 SER A O 1
ATOM 612 N N . ILE A 1 81 ? 7.449 23.395 -43.935 1.00 35.06 81 ILE A N 1
ATOM 613 C CA . ILE A 1 81 ? 7.718 22.876 -42.595 1.00 35.06 81 ILE A CA 1
ATOM 614 C C . ILE A 1 81 ? 6.403 23.072 -41.822 1.00 35.06 81 ILE A C 1
ATOM 616 O O . ILE A 1 81 ? 5.847 24.172 -41.907 1.00 35.06 81 ILE A O 1
ATOM 620 N N . PRO A 1 82 ? 5.842 22.053 -41.147 1.00 37.94 82 PRO A N 1
ATOM 621 C CA . PRO A 1 82 ? 4.688 22.265 -40.279 1.00 37.94 82 PRO A CA 1
ATOM 622 C C . PRO A 1 82 ? 5.036 23.351 -39.252 1.00 37.94 82 PRO A C 1
ATOM 624 O O . PRO A 1 82 ? 6.051 23.242 -38.572 1.00 37.94 82 PRO A O 1
ATOM 627 N N . GLU A 1 83 ? 4.232 24.414 -39.164 1.00 43.47 83 GLU A N 1
ATOM 628 C CA . GLU A 1 83 ? 4.457 25.532 -38.226 1.00 43.47 83 GLU A CA 1
ATOM 629 C C . GLU A 1 83 ? 4.275 25.125 -36.749 1.00 43.47 83 GLU A C 1
ATOM 631 O O . GLU A 1 83 ? 4.602 25.910 -35.866 1.00 43.47 83 GLU A O 1
ATOM 636 N N . HIS A 1 84 ? 3.834 23.890 -36.475 1.00 46.09 84 HIS A N 1
ATOM 637 C CA . HIS A 1 84 ? 3.735 23.306 -35.139 1.00 46.09 84 HIS A CA 1
ATOM 638 C C . HIS A 1 84 ? 4.097 21.808 -35.171 1.00 46.09 84 HIS A C 1
ATOM 640 O O . HIS A 1 84 ? 3.704 21.129 -36.131 1.00 46.09 84 HIS A O 1
ATOM 646 N N . PRO A 1 85 ? 4.812 21.279 -34.153 1.00 54.62 85 PRO A N 1
ATOM 647 C CA . PRO A 1 85 ? 4.926 19.837 -33.936 1.00 54.62 85 PRO A CA 1
ATOM 648 C C . PRO A 1 85 ? 3.524 19.210 -33.903 1.00 54.62 85 PRO A C 1
ATOM 650 O O . PRO A 1 85 ? 2.585 19.862 -33.431 1.00 54.62 85 PRO A O 1
ATOM 653 N N . PRO A 1 86 ? 3.326 17.989 -34.423 1.00 59.72 86 PRO A N 1
ATOM 654 C CA . PRO A 1 86 ? 2.035 17.328 -34.340 1.00 59.72 86 PRO A CA 1
ATOM 655 C C . PRO A 1 86 ? 1.617 17.201 -32.872 1.00 59.72 86 PRO A C 1
ATOM 657 O O . PRO A 1 86 ? 2.312 16.618 -32.045 1.00 59.72 86 PRO A O 1
ATOM 660 N N . GLU A 1 87 ? 0.458 17.769 -32.545 1.00 74.50 87 GLU A N 1
ATOM 661 C CA . GLU A 1 87 ? -0.167 17.557 -31.245 1.00 74.50 87 GLU A CA 1
ATOM 662 C C . GLU A 1 87 ? -0.420 16.064 -31.031 1.00 74.50 87 GLU A C 1
ATOM 664 O O . GLU A 1 87 ? -0.876 15.364 -31.946 1.00 74.50 87 GLU A O 1
ATOM 669 N N . LEU A 1 88 ? -0.166 15.593 -29.805 1.00 80.88 88 LEU A N 1
ATOM 670 C CA . LEU A 1 88 ? -0.572 14.261 -29.387 1.00 80.88 88 LEU A CA 1
ATOM 671 C C . LEU A 1 88 ? -2.085 14.137 -29.588 1.00 80.88 88 LEU A C 1
ATOM 673 O O . LEU A 1 88 ? -2.879 14.839 -28.962 1.00 80.88 88 LEU A O 1
ATOM 677 N N . ARG A 1 89 ? -2.491 13.272 -30.517 1.00 80.31 89 ARG A N 1
ATOM 678 C CA . ARG A 1 89 ? -3.906 13.014 -30.780 1.00 80.31 89 ARG A CA 1
ATOM 679 C C . ARG A 1 89 ? -4.426 12.048 -29.733 1.00 80.31 89 ARG A C 1
ATOM 681 O O . ARG A 1 89 ? -3.744 11.094 -29.388 1.00 80.31 89 ARG A O 1
ATOM 688 N N . GLN A 1 90 ? -5.687 12.195 -29.346 1.00 76.12 90 GLN A N 1
ATOM 689 C CA . GLN A 1 90 ? -6.333 11.266 -28.414 1.00 76.12 90 GLN A CA 1
ATOM 690 C C . GLN A 1 90 ? -6.313 9.802 -28.902 1.00 76.12 90 GLN A C 1
ATOM 692 O O . GLN A 1 90 ? -6.304 8.883 -28.097 1.00 76.12 90 GLN A O 1
ATOM 697 N N . SER A 1 91 ? -6.252 9.575 -30.221 1.00 76.94 91 SER A N 1
ATOM 698 C CA . SER A 1 91 ? -6.100 8.238 -30.816 1.00 76.94 91 SER A CA 1
ATOM 699 C C . SER A 1 91 ? -4.720 7.605 -30.620 1.00 76.94 91 SER A C 1
ATOM 701 O O . SER A 1 91 ? -4.577 6.422 -30.889 1.00 76.94 91 SER A O 1
ATOM 703 N N . ALA A 1 92 ? -3.717 8.401 -30.246 1.00 85.56 92 ALA A N 1
ATOM 704 C CA . ALA A 1 92 ? -2.357 7.961 -29.960 1.00 85.56 92 ALA A CA 1
ATOM 705 C C . ALA A 1 92 ? -2.146 7.698 -28.461 1.00 85.56 92 ALA A C 1
ATOM 707 O O . ALA A 1 92 ? -1.034 7.390 -28.061 1.00 85.56 92 ALA A O 1
ATOM 708 N N . LEU A 1 93 ? -3.172 7.833 -27.614 1.00 88.62 93 LEU A N 1
ATOM 709 C CA . LEU A 1 93 ? -3.086 7.398 -26.221 1.00 88.62 93 LEU A CA 1
ATOM 710 C C . LEU A 1 93 ? -3.194 5.873 -26.145 1.00 88.62 93 LEU A C 1
ATOM 712 O O . LEU A 1 93 ? -3.987 5.271 -26.874 1.00 88.62 93 LEU A O 1
ATOM 716 N N . ALA A 1 94 ? -2.420 5.257 -25.251 1.00 86.69 94 ALA A N 1
ATOM 717 C CA . ALA A 1 94 ? -2.559 3.833 -24.965 1.00 86.69 94 ALA A CA 1
ATOM 718 C C . ALA A 1 94 ? -3.989 3.504 -24.504 1.00 86.69 94 ALA A C 1
ATOM 720 O O . ALA A 1 94 ? -4.612 4.269 -23.771 1.00 86.69 94 ALA A O 1
ATOM 721 N N . ALA A 1 95 ? -4.528 2.370 -24.959 1.00 78.94 95 ALA A N 1
ATOM 722 C CA . ALA A 1 95 ? -5.932 2.015 -24.734 1.00 78.94 95 ALA A CA 1
ATOM 723 C C . ALA A 1 95 ? -6.278 1.785 -23.251 1.00 78.94 95 ALA A C 1
ATOM 725 O O . ALA A 1 95 ? -7.436 1.919 -22.864 1.00 78.94 95 ALA A O 1
ATOM 726 N N . ASP A 1 96 ? -5.278 1.422 -22.453 1.00 75.00 96 ASP A N 1
ATOM 727 C CA . ASP A 1 96 ? -5.323 1.204 -21.009 1.00 75.00 96 ASP A CA 1
ATOM 728 C C . ASP A 1 96 ? -4.897 2.441 -20.199 1.00 75.00 96 ASP A C 1
ATOM 730 O O . ASP A 1 96 ? -4.819 2.368 -18.978 1.00 75.00 96 ASP A O 1
ATOM 734 N N . TYR A 1 97 ? -4.623 3.575 -20.853 1.00 79.69 97 TYR A N 1
ATOM 735 C CA . TYR A 1 97 ? -4.186 4.803 -20.197 1.00 79.69 97 TYR A CA 1
ATOM 736 C C . TYR A 1 97 ? -5.257 5.892 -20.266 1.00 79.69 97 TYR A C 1
ATOM 738 O O . TYR A 1 97 ? -5.732 6.268 -21.342 1.00 79.69 97 TYR A O 1
ATOM 746 N N . GLN A 1 98 ? -5.581 6.461 -19.106 1.00 75.69 98 GLN A N 1
ATOM 747 C CA . GLN A 1 98 ? -6.462 7.612 -18.987 1.00 75.69 98 GLN A CA 1
ATOM 748 C C . GLN A 1 98 ? -5.798 8.662 -18.077 1.00 75.69 98 GLN A C 1
ATOM 750 O O . GLN A 1 98 ? -5.529 8.354 -16.921 1.00 75.69 98 GLN A O 1
ATOM 755 N N . PRO A 1 99 ? -5.512 9.887 -18.566 1.00 73.62 99 PRO A N 1
ATOM 756 C CA . PRO A 1 99 ? -4.942 10.941 -17.726 1.00 73.62 99 PRO A CA 1
ATOM 757 C C . PRO A 1 99 ? -5.873 11.279 -16.557 1.00 73.62 99 PRO A C 1
ATOM 759 O O . PRO A 1 99 ? -7.081 11.436 -16.766 1.00 73.62 99 PRO A O 1
ATOM 762 N N . ARG A 1 100 ? -5.323 11.469 -15.352 1.00 69.62 100 ARG A N 1
ATOM 763 C CA . ARG A 1 100 ? -6.101 11.795 -14.144 1.00 69.62 100 ARG A CA 1
ATOM 764 C C . ARG A 1 100 ? -6.690 13.198 -14.205 1.00 69.62 100 ARG A C 1
ATOM 766 O O . ARG A 1 100 ? -7.745 13.467 -13.634 1.00 69.62 100 ARG A O 1
ATOM 773 N N . ASN A 1 101 ? -6.000 14.117 -14.875 1.00 77.62 101 ASN A N 1
ATOM 774 C CA . ASN A 1 101 ? -6.427 15.500 -15.046 1.00 77.62 101 ASN A CA 1
ATOM 775 C C . ASN A 1 101 ? -5.775 16.147 -16.281 1.00 77.62 101 ASN A C 1
ATOM 777 O O . ASN A 1 101 ? -4.876 15.585 -16.909 1.00 77.62 101 ASN A O 1
ATOM 781 N N . ASP A 1 102 ? -6.223 17.360 -16.609 1.00 82.69 102 ASP A N 1
ATOM 782 C CA . ASP A 1 102 ? -5.730 18.118 -17.765 1.00 82.69 102 ASP A CA 1
ATOM 783 C C . ASP A 1 102 ? -4.234 18.469 -17.656 1.00 82.69 102 ASP A C 1
ATOM 785 O O . ASP A 1 102 ? -3.561 18.595 -18.676 1.00 82.69 102 ASP A O 1
ATOM 789 N N . VAL A 1 103 ? -3.693 18.595 -16.437 1.00 81.31 103 VAL A N 1
ATOM 790 C CA . VAL A 1 103 ? -2.268 18.898 -16.214 1.00 81.31 103 VAL A CA 1
ATOM 791 C C . VAL A 1 103 ? -1.398 17.689 -16.558 1.00 81.31 103 VAL A C 1
ATOM 793 O O . VAL A 1 103 ? -0.370 17.843 -17.209 1.00 81.31 103 VAL A O 1
ATOM 796 N N . GLU A 1 104 ? -1.819 16.479 -16.191 1.00 85.06 104 GLU A N 1
ATOM 797 C CA . GLU A 1 104 ? -1.123 15.238 -16.549 1.00 85.06 104 GLU A CA 1
ATOM 798 C C . GLU A 1 104 ? -1.160 14.981 -18.062 1.00 85.06 104 GLU A C 1
ATOM 800 O O . GLU A 1 104 ? -0.161 14.575 -18.660 1.00 85.06 104 GLU A O 1
ATOM 805 N N . TYR A 1 105 ? -2.291 15.285 -18.709 1.00 87.25 105 TYR A N 1
ATOM 806 C CA . TYR A 1 105 ? -2.367 15.271 -20.168 1.00 87.25 105 TYR A CA 1
ATOM 807 C C . TYR A 1 105 ? -1.420 16.304 -20.795 1.00 87.25 105 TYR A C 1
ATOM 809 O O . TYR A 1 105 ? -0.714 15.972 -21.748 1.00 87.25 105 TYR A O 1
ATOM 817 N N . GLY A 1 106 ? -1.360 17.520 -20.240 1.00 90.56 106 GLY A N 1
ATOM 818 C CA . GLY A 1 106 ? -0.421 18.566 -20.655 1.00 90.56 106 GLY A CA 1
ATOM 819 C C . GLY A 1 106 ? 1.040 18.124 -20.538 1.00 90.56 106 GLY A C 1
ATOM 820 O O . GLY A 1 106 ? 1.800 18.269 -21.493 1.00 90.56 106 GLY A O 1
ATOM 821 N N . LEU A 1 107 ? 1.411 17.478 -19.428 1.00 93.94 107 LEU A N 1
ATOM 822 C CA . LEU A 1 107 ? 2.746 16.912 -19.220 1.00 93.94 107 LEU A CA 1
ATOM 823 C C . LEU A 1 107 ? 3.094 15.865 -20.281 1.00 93.94 107 LEU A C 1
ATOM 825 O O . LEU A 1 107 ? 4.139 15.960 -20.925 1.00 93.94 107 LEU A O 1
ATOM 829 N N . LEU A 1 108 ? 2.211 14.887 -20.506 1.00 94.50 108 LEU A N 1
ATOM 830 C CA . LEU A 1 108 ? 2.422 13.870 -21.537 1.00 94.50 108 LEU A CA 1
ATOM 831 C C . LEU A 1 108 ? 2.537 14.499 -22.932 1.00 94.50 108 LEU A C 1
ATOM 833 O O . LEU A 1 108 ? 3.403 14.110 -23.716 1.00 94.50 108 LEU A O 1
ATOM 837 N N . GLN A 1 109 ? 1.689 15.481 -23.237 1.00 93.44 109 GLN A N 1
ATOM 838 C CA . GLN A 1 109 ? 1.716 16.198 -24.506 1.00 93.44 109 GLN A CA 1
ATOM 839 C C . GLN A 1 109 ? 3.046 16.934 -24.706 1.00 93.44 109 GLN A C 1
ATOM 841 O O . GLN A 1 109 ? 3.639 16.824 -25.780 1.00 93.44 109 GLN A O 1
ATOM 846 N N . ALA A 1 110 ? 3.539 17.634 -23.685 1.00 94.06 110 ALA A N 1
ATOM 847 C CA . ALA A 1 110 ? 4.788 18.381 -23.750 1.00 94.06 110 ALA A CA 1
ATOM 848 C C . ALA A 1 110 ? 6.001 17.448 -23.933 1.00 94.06 110 ALA A C 1
ATOM 850 O O . ALA A 1 110 ? 6.841 17.677 -24.810 1.00 94.06 110 ALA A O 1
ATOM 851 N N . LEU A 1 111 ? 6.056 16.342 -23.179 1.00 95.81 111 LEU A N 1
ATOM 852 C CA . LEU A 1 111 ? 7.092 15.312 -23.329 1.00 95.81 111 LEU A CA 1
ATOM 853 C C . LEU A 1 111 ? 7.067 14.689 -24.734 1.00 95.81 111 LEU A C 1
ATOM 855 O O . LEU A 1 111 ? 8.112 14.591 -25.383 1.00 95.81 111 LEU A O 1
ATOM 859 N N . PHE A 1 112 ? 5.880 14.328 -25.229 1.00 94.50 112 PHE A N 1
ATOM 860 C CA . PHE A 1 112 ? 5.693 13.774 -26.570 1.00 94.50 112 PHE A CA 1
ATOM 861 C C . PHE A 1 112 ? 6.187 14.736 -27.657 1.00 94.50 112 PHE A C 1
ATOM 863 O O . PHE A 1 112 ? 6.974 14.343 -28.517 1.00 94.50 112 PHE A O 1
ATOM 870 N N . GLN A 1 113 ? 5.773 16.006 -27.602 1.00 92.25 113 GLN A N 1
ATOM 871 C CA . GLN A 1 113 ? 6.153 17.019 -28.592 1.00 92.25 113 GLN A CA 1
ATOM 872 C C . GLN A 1 113 ? 7.663 17.276 -28.614 1.00 92.25 113 GLN A C 1
ATOM 874 O O . GLN A 1 113 ? 8.235 17.465 -29.692 1.00 92.25 113 GLN A O 1
ATOM 879 N N . SER A 1 114 ? 8.320 17.256 -27.449 1.00 91.88 114 SER A N 1
ATOM 880 C CA . SER A 1 114 ? 9.778 17.384 -27.356 1.00 91.88 114 SER A CA 1
ATOM 881 C C . SER A 1 114 ? 10.488 16.271 -28.132 1.00 91.88 114 SER A C 1
ATOM 883 O O . SER A 1 114 ? 11.357 16.545 -28.964 1.00 91.88 114 SER A O 1
ATOM 885 N N . ALA A 1 115 ? 10.080 15.014 -27.926 1.00 89.81 115 ALA A N 1
ATOM 886 C CA . ALA A 1 115 ? 10.683 13.877 -28.618 1.00 89.81 115 ALA A CA 1
ATOM 887 C C . ALA A 1 115 ? 10.339 13.842 -30.115 1.00 89.81 115 ALA A C 1
ATOM 889 O O . ALA A 1 115 ? 11.230 13.625 -30.939 1.00 89.81 115 ALA A O 1
ATOM 890 N N . ASP A 1 116 ? 9.088 14.131 -30.480 1.00 89.88 116 ASP A N 1
ATOM 891 C CA . ASP A 1 116 ? 8.637 14.131 -31.875 1.00 89.88 116 ASP A CA 1
ATOM 892 C C . ASP A 1 116 ? 9.355 15.202 -32.717 1.00 89.88 116 ASP A C 1
ATOM 894 O O . ASP A 1 116 ? 9.725 14.970 -33.869 1.00 89.88 116 ASP A O 1
ATOM 898 N N . THR A 1 117 ? 9.659 16.357 -32.114 1.00 87.62 117 THR A N 1
ATOM 899 C CA . THR A 1 117 ? 10.430 17.425 -32.771 1.00 87.62 117 THR A CA 1
ATOM 900 C C . THR A 1 117 ? 11.849 16.974 -33.133 1.00 87.62 117 THR A C 1
ATOM 902 O O . THR A 1 117 ? 12.393 17.391 -34.158 1.00 87.62 117 THR A O 1
ATOM 905 N N . LEU A 1 118 ? 12.461 16.119 -32.308 1.00 83.56 118 LEU A N 1
ATOM 906 C CA . LEU A 1 118 ? 13.801 15.577 -32.551 1.00 83.56 118 LEU A CA 1
ATOM 907 C C . LEU A 1 118 ? 13.774 14.442 -33.576 1.00 83.56 118 LEU A C 1
ATOM 909 O O . LEU A 1 118 ? 14.605 14.400 -34.489 1.00 83.56 118 LEU A O 1
ATOM 913 N N . ARG A 1 119 ? 12.823 13.519 -33.426 1.00 84.38 119 ARG A N 1
ATOM 914 C CA . ARG A 1 119 ? 12.609 12.391 -34.329 1.00 84.38 119 ARG A CA 1
ATOM 915 C C . ARG A 1 119 ? 11.102 12.124 -34.436 1.00 84.38 119 ARG A C 1
ATOM 917 O O . ARG A 1 119 ? 10.553 11.517 -33.522 1.00 84.38 119 ARG A O 1
ATOM 924 N N . PRO A 1 120 ? 10.461 12.506 -35.556 1.00 90.06 120 PRO A N 1
ATOM 925 C CA . PRO A 1 120 ? 9.023 12.337 -35.710 1.00 90.06 120 PRO A CA 1
ATOM 926 C C . PRO A 1 120 ? 8.589 10.877 -35.607 1.00 90.06 120 PRO A C 1
ATOM 928 O O . PRO A 1 120 ? 9.161 10.011 -36.283 1.00 90.06 120 PRO A O 1
ATOM 931 N N . PHE A 1 121 ? 7.556 10.631 -34.809 1.00 91.38 121 PHE A N 1
ATOM 932 C CA . PHE A 1 121 ? 6.929 9.327 -34.654 1.00 91.38 121 PHE A CA 1
ATOM 933 C C . PHE A 1 121 ? 6.058 8.987 -35.868 1.00 91.38 121 PHE A C 1
ATOM 935 O O . PHE A 1 121 ? 5.499 9.866 -36.533 1.00 91.38 121 PHE A O 1
ATOM 942 N N . GLN A 1 122 ? 5.937 7.697 -36.182 1.00 89.94 122 GLN A N 1
ATOM 943 C CA . GLN A 1 122 ? 5.179 7.242 -37.352 1.00 89.94 122 GLN A CA 1
ATOM 944 C C . GLN A 1 122 ? 3.765 6.790 -36.993 1.00 89.94 122 GLN A C 1
ATOM 946 O O . GLN A 1 122 ? 2.805 7.223 -37.634 1.00 89.94 122 GLN A O 1
ATOM 951 N N . ASP A 1 123 ? 3.649 5.924 -35.992 1.00 89.81 123 ASP A N 1
ATOM 952 C CA . ASP A 1 123 ? 2.398 5.354 -35.494 1.00 89.81 123 ASP A CA 1
ATOM 953 C C . ASP A 1 123 ? 2.456 5.238 -33.958 1.00 89.81 123 ASP A C 1
ATOM 955 O O . ASP A 1 123 ? 2.521 4.132 -33.416 1.00 89.81 123 ASP A O 1
ATOM 959 N N . PRO A 1 124 ? 2.527 6.382 -33.246 1.00 93.75 124 PRO A N 1
ATOM 960 C CA . PRO A 1 124 ? 2.815 6.383 -31.823 1.00 93.75 124 PRO A CA 1
ATOM 961 C C . PRO A 1 124 ? 1.627 5.929 -30.975 1.00 93.75 124 PRO A C 1
ATOM 963 O O . PRO A 1 124 ? 0.488 6.346 -31.193 1.00 93.75 124 PRO A O 1
ATOM 966 N N . THR A 1 125 ? 1.942 5.179 -29.925 1.00 94.44 125 THR A N 1
ATOM 967 C CA . THR A 1 125 ? 1.092 4.954 -28.756 1.00 94.44 125 THR A CA 1
ATOM 968 C C . THR A 1 125 ? 1.817 5.484 -27.520 1.00 94.44 125 THR A C 1
ATOM 970 O O . THR A 1 125 ? 2.879 4.989 -27.160 1.00 94.44 125 THR A O 1
ATOM 973 N N . ALA A 1 126 ? 1.274 6.514 -26.881 1.00 94.56 126 ALA A N 1
ATOM 974 C CA . ALA A 1 126 ? 1.894 7.233 -25.779 1.00 94.56 126 ALA A CA 1
ATOM 975 C C . ALA A 1 126 ? 1.121 7.041 -24.471 1.00 94.56 126 ALA A C 1
ATOM 977 O O . ALA A 1 126 ? -0.115 7.034 -24.448 1.00 94.56 126 ALA A O 1
ATOM 978 N N . ARG A 1 127 ? 1.866 6.947 -23.371 1.00 93.50 127 ARG A N 1
ATOM 979 C CA . ARG A 1 127 ? 1.341 6.943 -22.003 1.00 93.50 127 ARG A CA 1
ATOM 980 C C . ARG A 1 127 ? 2.314 7.646 -21.062 1.00 93.50 127 ARG A C 1
ATOM 982 O O . ARG A 1 127 ? 3.528 7.600 -21.279 1.00 93.50 127 ARG A O 1
ATOM 989 N N . LEU A 1 128 ? 1.788 8.263 -20.009 1.00 92.88 128 LEU A N 1
ATOM 990 C CA . LEU A 1 128 ? 2.610 8.649 -18.867 1.00 92.88 128 LEU A CA 1
ATOM 991 C C . LEU A 1 128 ? 2.778 7.415 -17.971 1.00 92.88 128 LEU A C 1
ATOM 993 O O . LEU A 1 128 ? 1.810 6.695 -17.742 1.00 92.88 128 LEU A O 1
ATOM 997 N N . LEU A 1 129 ? 4.006 7.138 -17.537 1.00 90.06 129 LEU A N 1
ATOM 998 C CA . LEU A 1 129 ? 4.324 6.017 -16.652 1.00 90.06 129 LEU A CA 1
ATOM 999 C C . LEU A 1 129 ? 4.147 6.411 -15.186 1.00 90.06 129 LEU A C 1
ATOM 1001 O O . LEU A 1 129 ? 3.504 5.685 -14.442 1.00 90.06 129 LEU A O 1
ATOM 1005 N N . ASP A 1 130 ? 4.716 7.552 -14.789 1.00 88.38 130 ASP A N 1
ATOM 1006 C CA . ASP A 1 130 ? 4.541 8.127 -13.454 1.00 88.38 130 ASP A CA 1
ATOM 1007 C C . ASP A 1 130 ? 4.945 9.616 -13.437 1.00 88.38 130 ASP A C 1
ATOM 1009 O O . ASP A 1 130 ? 5.570 10.123 -14.382 1.00 88.38 130 ASP A O 1
ATOM 1013 N N . SER A 1 131 ? 4.602 10.317 -12.354 1.00 90.19 131 SER A N 1
ATOM 1014 C CA . SER A 1 131 ? 4.951 11.719 -12.123 1.00 90.19 131 SER A CA 1
ATOM 1015 C C . SER A 1 131 ? 5.098 12.074 -10.644 1.00 90.19 131 SER A C 1
ATOM 1017 O O . SER A 1 131 ? 4.310 11.626 -9.816 1.00 90.19 131 SER A O 1
ATOM 1019 N N . ILE A 1 132 ? 6.021 12.985 -10.333 1.00 87.75 132 ILE A N 1
ATOM 1020 C CA . ILE A 1 132 ? 6.172 13.597 -9.007 1.00 87.75 132 ILE A CA 1
ATOM 1021 C C . ILE A 1 132 ? 5.735 15.057 -9.078 1.00 87.75 132 ILE A C 1
ATOM 1023 O O . ILE A 1 132 ? 6.205 15.811 -9.929 1.00 87.75 132 ILE A O 1
ATOM 1027 N N . TRP A 1 133 ? 4.855 15.452 -8.160 1.00 87.75 133 TRP A N 1
ATOM 1028 C CA . TRP A 1 133 ? 4.266 16.787 -8.104 1.00 87.75 133 TRP A CA 1
ATOM 1029 C C . TRP A 1 133 ? 4.956 17.645 -7.047 1.00 87.75 133 TRP A C 1
ATOM 1031 O O . TRP A 1 133 ? 5.034 17.255 -5.883 1.00 87.75 133 TRP A O 1
ATOM 1041 N N . GLY A 1 134 ? 5.426 18.819 -7.459 1.00 85.12 134 GLY A N 1
ATOM 1042 C CA . GLY A 1 134 ? 5.901 19.883 -6.582 1.00 85.12 134 GLY A CA 1
ATOM 1043 C C . GLY A 1 134 ? 4.922 21.054 -6.513 1.00 85.12 134 GLY A C 1
ATOM 1044 O O . GLY A 1 134 ? 3.797 20.982 -7.030 1.00 85.12 134 GLY A O 1
ATOM 1045 N N . GLU A 1 135 ? 5.332 22.136 -5.857 1.00 87.44 135 GLU A N 1
ATOM 1046 C CA . GLU A 1 135 ? 4.575 23.386 -5.797 1.00 87.44 135 GLU A CA 1
ATOM 1047 C C . GLU A 1 135 ? 4.580 24.067 -7.169 1.00 87.44 135 GLU A C 1
ATOM 1049 O O . GLU A 1 135 ? 3.502 24.355 -7.703 1.00 87.44 135 GLU A O 1
ATOM 1054 N N . ASP A 1 136 ? 5.760 24.198 -7.777 1.00 93.12 136 ASP A N 1
ATOM 1055 C CA . ASP A 1 136 ? 5.963 24.931 -9.031 1.00 93.12 136 ASP A CA 1
ATOM 1056 C C . ASP A 1 136 ? 6.154 24.001 -10.239 1.00 93.12 136 ASP A C 1
ATOM 1058 O O . ASP A 1 136 ? 5.720 24.322 -11.349 1.00 93.12 136 ASP A O 1
ATOM 1062 N N . TYR A 1 137 ? 6.733 22.815 -10.036 1.00 95.38 137 TYR A N 1
ATOM 1063 C CA . TYR A 1 137 ? 7.121 21.912 -11.117 1.00 95.38 137 TYR A CA 1
ATOM 1064 C C . TYR A 1 137 ? 6.495 20.518 -11.003 1.00 95.38 137 TYR A C 1
ATOM 1066 O O . TYR A 1 137 ? 6.046 20.077 -9.944 1.00 95.38 137 TYR A O 1
ATOM 1074 N N . ILE A 1 138 ? 6.476 19.791 -12.122 1.00 93.81 138 ILE A N 1
ATOM 1075 C CA . ILE A 1 138 ? 6.126 18.367 -12.176 1.00 93.81 138 ILE A CA 1
ATOM 1076 C C . ILE A 1 138 ? 7.216 17.621 -12.939 1.00 93.81 138 ILE A C 1
ATOM 1078 O O . ILE A 1 138 ? 7.497 17.940 -14.095 1.00 93.81 138 ILE A O 1
ATOM 1082 N N . LEU A 1 139 ? 7.803 16.604 -12.309 1.00 96.25 139 LEU A N 1
ATOM 1083 C CA . LEU A 1 139 ? 8.676 15.633 -12.967 1.00 96.25 139 LEU A CA 1
ATOM 1084 C C . LEU A 1 139 ? 7.820 14.510 -13.552 1.00 96.25 139 LEU A C 1
ATOM 1086 O O . LEU A 1 139 ? 7.027 13.917 -12.829 1.00 96.25 139 LEU A O 1
ATOM 1090 N N . GLY A 1 140 ? 8.003 14.191 -14.832 1.00 95.06 140 GLY A N 1
ATOM 1091 C CA . GLY A 1 140 ? 7.275 13.123 -15.515 1.00 95.06 140 GLY A CA 1
ATOM 1092 C C . GLY A 1 140 ? 8.173 12.148 -16.259 1.00 95.06 140 GLY A C 1
ATOM 1093 O O . GLY A 1 140 ? 9.223 12.529 -16.786 1.00 95.06 140 GLY A O 1
ATOM 1094 N N . ALA A 1 141 ? 7.706 10.904 -16.352 1.00 97.12 141 ALA A N 1
ATOM 1095 C CA . ALA A 1 141 ? 8.262 9.872 -17.215 1.00 97.12 141 ALA A CA 1
ATOM 1096 C C . ALA A 1 141 ? 7.191 9.355 -18.180 1.00 97.12 141 ALA A C 1
ATOM 1098 O O . ALA A 1 141 ? 6.129 8.919 -17.747 1.00 97.12 141 ALA A O 1
ATOM 1099 N N . ALA A 1 142 ? 7.465 9.374 -19.483 1.00 96.88 142 ALA A N 1
ATOM 1100 C CA . ALA A 1 142 ? 6.547 8.912 -20.520 1.00 96.88 142 ALA A CA 1
ATOM 1101 C C . ALA A 1 142 ? 7.174 7.815 -21.382 1.00 96.88 142 ALA A C 1
ATOM 1103 O O . ALA A 1 142 ? 8.369 7.853 -21.681 1.00 96.88 142 ALA A O 1
ATOM 1104 N N . LEU A 1 143 ? 6.341 6.877 -21.828 1.00 95.88 143 LEU A N 1
ATOM 1105 C CA . LEU A 1 143 ? 6.691 5.888 -22.842 1.00 95.88 143 LEU A CA 1
ATOM 1106 C C . LEU A 1 143 ? 5.905 6.178 -24.116 1.00 95.88 143 LEU A C 1
ATOM 1108 O O . LEU A 1 143 ? 4.680 6.315 -24.078 1.00 95.88 143 LEU A O 1
ATOM 1112 N N . VAL A 1 144 ? 6.614 6.232 -25.241 1.00 96.19 144 VAL A N 1
ATOM 1113 C CA . VAL A 1 144 ? 6.023 6.289 -26.579 1.00 96.19 144 VAL A CA 1
ATOM 1114 C C . VAL A 1 144 ? 6.448 5.049 -27.349 1.00 96.19 144 VAL A C 1
ATOM 1116 O O . VAL A 1 144 ? 7.617 4.895 -27.699 1.00 96.19 144 VAL A O 1
ATOM 1119 N N . GLU A 1 145 ? 5.504 4.154 -27.594 1.00 94.56 145 GLU A N 1
ATOM 1120 C CA . GLU A 1 145 ? 5.672 2.978 -28.442 1.00 94.56 145 GLU A CA 1
ATOM 1121 C C . GLU A 1 145 ? 5.464 3.396 -29.903 1.00 94.56 145 GLU A C 1
ATOM 1123 O O . GLU A 1 145 ? 4.478 4.061 -30.209 1.00 94.56 145 GLU A O 1
ATOM 1128 N N . ASP A 1 146 ? 6.381 3.052 -30.808 1.00 92.88 146 ASP A N 1
ATOM 1129 C CA . ASP A 1 146 ? 6.305 3.437 -32.227 1.00 92.88 146 ASP A CA 1
ATOM 1130 C C . ASP A 1 146 ? 6.722 2.271 -33.141 1.00 92.88 146 ASP A C 1
ATOM 1132 O O . ASP A 1 146 ? 7.152 1.208 -32.693 1.00 92.88 146 ASP A O 1
ATOM 1136 N N . HIS A 1 147 ? 6.602 2.455 -34.456 1.00 86.94 147 HIS A N 1
ATOM 1137 C CA . HIS A 1 147 ? 6.780 1.409 -35.462 1.00 86.94 147 HIS A CA 1
ATOM 1138 C C . HIS A 1 147 ? 8.117 0.641 -35.382 1.00 86.94 147 HIS A C 1
ATOM 1140 O O . HIS A 1 147 ? 8.167 -0.539 -35.740 1.00 86.94 147 HIS A O 1
ATOM 1146 N N . LEU A 1 148 ? 9.209 1.301 -34.977 1.00 87.19 148 LEU A N 1
ATOM 1147 C CA . LEU A 1 148 ? 10.562 0.722 -34.984 1.00 87.19 148 LEU A CA 1
ATOM 1148 C C . LEU A 1 148 ? 11.178 0.583 -33.593 1.00 87.19 148 LEU A C 1
ATOM 1150 O O . LEU A 1 148 ? 11.816 -0.431 -33.302 1.00 87.19 148 LEU A O 1
ATOM 1154 N N . GLU A 1 149 ? 11.038 1.619 -32.777 1.00 93.81 149 GLU A N 1
ATOM 1155 C CA . GLU A 1 149 ? 11.664 1.742 -31.468 1.00 93.81 149 GLU A CA 1
ATOM 1156 C C . GLU A 1 149 ? 10.654 2.362 -30.515 1.00 93.81 149 GLU A C 1
ATOM 1158 O O . GLU A 1 149 ? 9.918 3.274 -30.889 1.00 93.81 149 GLU A O 1
ATOM 1163 N N . ASN A 1 150 ? 10.668 1.892 -29.276 1.00 95.31 150 ASN A N 1
ATOM 1164 C CA . ASN A 1 150 ? 9.953 2.553 -28.200 1.00 95.31 150 ASN A CA 1
ATOM 1165 C C . ASN A 1 150 ? 10.884 3.608 -27.607 1.00 95.31 150 ASN A C 1
ATOM 1167 O O . ASN A 1 150 ? 12.104 3.439 -27.646 1.00 95.31 150 ASN A O 1
ATOM 1171 N N . THR A 1 151 ? 10.325 4.690 -27.073 1.00 96.50 151 THR A N 1
ATOM 1172 C CA . THR A 1 151 ? 11.087 5.818 -26.535 1.00 96.50 151 THR A CA 1
ATOM 1173 C C . THR A 1 151 ? 10.651 6.127 -25.108 1.00 96.50 151 THR A C 1
ATOM 1175 O O . THR A 1 151 ? 9.490 6.469 -24.888 1.00 96.50 151 THR A O 1
ATOM 1178 N N . LEU A 1 152 ? 11.583 6.047 -24.153 1.00 97.50 152 LEU A N 1
ATOM 1179 C CA . LEU A 1 152 ? 11.424 6.631 -22.818 1.00 97.50 152 LEU A CA 1
ATOM 1180 C C . LEU A 1 152 ? 11.772 8.119 -22.882 1.00 97.50 152 LEU A C 1
ATOM 1182 O O . LEU A 1 152 ? 12.796 8.490 -23.463 1.00 97.50 152 LEU A O 1
ATOM 1186 N N . ILE A 1 153 ? 10.951 8.955 -22.249 1.00 97.81 153 ILE A N 1
ATOM 1187 C CA . ILE A 1 153 ? 11.137 10.403 -22.165 1.00 97.81 153 ILE A CA 1
ATOM 1188 C C . ILE A 1 153 ? 10.990 10.839 -20.707 1.00 97.81 153 ILE A C 1
ATOM 1190 O O . ILE A 1 153 ? 9.967 10.558 -20.088 1.00 97.81 153 ILE A O 1
ATOM 1194 N N . LEU A 1 154 ? 11.981 11.555 -20.173 1.00 98.19 154 LEU A N 1
ATOM 1195 C CA . LEU A 1 154 ? 11.927 12.176 -18.846 1.00 98.19 154 LEU A CA 1
ATOM 1196 C C . LEU A 1 154 ? 12.052 13.694 -18.976 1.00 98.19 154 LEU A C 1
ATOM 1198 O O . LEU A 1 154 ? 12.877 14.192 -19.752 1.00 98.19 154 LEU A O 1
ATOM 1202 N N . GLY A 1 155 ? 11.274 14.434 -18.194 1.00 97.12 155 GLY A N 1
ATOM 1203 C CA . GLY A 1 155 ? 11.324 15.893 -18.206 1.00 97.12 155 GLY A CA 1
ATOM 1204 C C . GLY A 1 155 ? 10.597 16.537 -17.038 1.00 97.12 155 GLY A C 1
ATOM 1205 O O . GLY A 1 155 ? 9.819 15.891 -16.340 1.00 97.12 155 GLY A O 1
ATOM 1206 N N . VAL A 1 156 ? 10.871 17.827 -16.852 1.00 97.12 156 VAL A N 1
ATOM 1207 C CA . VAL A 1 156 ? 10.201 18.678 -15.869 1.00 97.12 156 VAL A CA 1
ATOM 1208 C C . VAL A 1 156 ? 9.336 19.689 -16.608 1.00 97.12 156 VAL A C 1
ATOM 1210 O O . VAL A 1 156 ? 9.813 20.335 -17.543 1.00 97.12 156 VAL A O 1
ATOM 1213 N N . MET A 1 157 ? 8.082 19.824 -16.191 1.00 96.94 157 MET A N 1
ATOM 1214 C CA . MET A 1 157 ? 7.145 20.827 -16.691 1.00 96.94 157 MET A CA 1
ATOM 1215 C C . MET A 1 157 ? 6.840 21.846 -15.596 1.00 96.94 157 MET A C 1
ATOM 1217 O O . MET A 1 157 ? 6.600 21.471 -14.448 1.00 96.94 157 MET A O 1
ATOM 1221 N N . ASP A 1 158 ? 6.837 23.122 -15.961 1.00 95.06 158 ASP A N 1
ATOM 1222 C CA . ASP A 1 158 ? 6.363 24.211 -15.112 1.00 95.06 158 ASP A CA 1
ATOM 1223 C C . ASP A 1 158 ? 4.826 24.185 -15.049 1.00 95.06 158 ASP A C 1
ATOM 1225 O O . ASP A 1 158 ? 4.139 24.052 -16.067 1.00 95.06 158 ASP A O 1
ATOM 1229 N N . ARG A 1 159 ? 4.263 24.264 -13.841 1.00 88.56 159 ARG A N 1
ATOM 1230 C CA . ARG A 1 159 ? 2.820 24.085 -13.619 1.00 88.56 159 ARG A CA 1
ATOM 1231 C C . ARG A 1 159 ? 1.981 25.287 -14.029 1.00 88.56 159 ARG A C 1
ATOM 1233 O O . ARG A 1 159 ? 0.802 25.106 -14.335 1.00 88.56 159 ARG A O 1
ATOM 1240 N N . GLU A 1 160 ? 2.549 26.489 -13.998 1.00 88.25 160 GLU A N 1
ATOM 1241 C CA . GLU A 1 160 ? 1.840 27.722 -14.346 1.00 88.25 160 GLU A CA 1
ATOM 1242 C C . GLU A 1 160 ? 1.739 27.871 -15.866 1.00 88.25 160 GLU A C 1
ATOM 1244 O O . GLU A 1 160 ? 0.669 28.163 -16.405 1.00 88.25 160 GLU A O 1
ATOM 1249 N N . THR A 1 161 ? 2.849 27.636 -16.558 1.00 91.12 161 THR A N 1
ATOM 1250 C CA . THR A 1 161 ? 2.976 27.809 -18.009 1.00 91.12 161 THR A CA 1
ATOM 1251 C C . THR A 1 161 ? 2.591 26.560 -18.799 1.00 91.12 161 THR A C 1
ATOM 1253 O O . THR A 1 161 ? 2.210 26.684 -19.962 1.00 91.12 161 THR A O 1
ATOM 1256 N N . GLN A 1 162 ? 2.656 25.373 -18.180 1.00 88.44 162 GLN A N 1
ATOM 1257 C CA . GLN A 1 162 ? 2.563 24.063 -18.844 1.00 88.44 162 GLN A CA 1
ATOM 1258 C C . GLN A 1 162 ? 3.617 23.856 -19.944 1.00 88.44 162 GLN A C 1
ATOM 1260 O O . GLN A 1 162 ? 3.435 23.049 -20.857 1.00 88.44 162 GLN A O 1
ATOM 1265 N N . GLU A 1 163 ? 4.736 24.575 -19.859 1.00 92.44 163 GLU A N 1
ATOM 1266 C CA . GLU A 1 163 ? 5.881 24.409 -20.747 1.00 92.44 163 GLU A CA 1
ATOM 1267 C C . GLU A 1 163 ? 6.952 23.537 -20.079 1.00 92.44 163 GLU A C 1
ATOM 1269 O O . GLU A 1 163 ? 7.080 23.482 -18.852 1.00 92.44 163 GLU A O 1
ATOM 1274 N N . LEU A 1 164 ? 7.742 22.826 -20.889 1.00 94.69 164 LEU A N 1
ATOM 1275 C CA . LEU A 1 164 ? 8.902 22.106 -20.370 1.00 94.69 164 LEU A CA 1
ATOM 1276 C C . LEU A 1 164 ? 9.934 23.108 -19.865 1.00 94.69 164 LEU A C 1
ATOM 1278 O O . LEU A 1 164 ? 10.382 23.975 -20.615 1.00 94.69 164 LEU A O 1
ATOM 1282 N N . ALA A 1 165 ? 10.354 22.934 -18.616 1.00 89.31 165 ALA A N 1
ATOM 1283 C CA . ALA A 1 165 ? 11.304 23.827 -17.972 1.00 89.31 165 ALA A CA 1
ATOM 1284 C C . ALA A 1 165 ? 12.689 23.759 -18.645 1.00 89.31 165 ALA A C 1
ATOM 1286 O O . ALA A 1 165 ? 13.399 24.758 -18.736 1.00 89.31 165 ALA A O 1
ATOM 1287 N N . TRP A 1 166 ? 13.063 22.588 -19.185 1.00 87.38 166 TRP A N 1
ATOM 1288 C CA . TRP A 1 166 ? 14.285 22.419 -19.976 1.00 87.38 166 TRP A CA 1
ATOM 1289 C C . TRP A 1 166 ? 14.215 21.228 -20.955 1.00 87.38 166 TRP A C 1
ATOM 1291 O O . TRP A 1 166 ? 13.146 20.698 -21.249 1.00 87.38 166 TRP A O 1
ATOM 1301 N N . SER A 1 167 ? 15.363 20.808 -21.501 1.00 88.44 167 SER A N 1
ATOM 1302 C CA . SER A 1 167 ? 15.478 19.749 -22.509 1.00 88.44 167 SER A CA 1
ATOM 1303 C C . SER A 1 167 ? 15.108 18.385 -21.933 1.00 88.44 167 SER A C 1
ATOM 1305 O O . SER A 1 167 ? 15.457 18.068 -20.809 1.00 88.44 167 SER A O 1
ATOM 1307 N N . THR A 1 168 ? 14.439 17.512 -22.677 1.00 94.06 168 THR A N 1
ATOM 1308 C CA . THR A 1 168 ? 14.089 16.185 -22.144 1.00 94.06 168 THR A CA 1
ATOM 1309 C C . THR A 1 168 ? 15.243 15.195 -22.273 1.00 94.06 168 THR A C 1
ATOM 1311 O O . THR A 1 168 ? 15.988 15.196 -23.258 1.00 94.06 168 THR A O 1
ATOM 1314 N N . PHE A 1 169 ? 15.361 14.289 -21.305 1.00 95.19 169 PHE A N 1
ATOM 1315 C CA . PHE A 1 169 ? 16.131 13.063 -21.497 1.00 95.19 169 PHE A CA 1
ATOM 1316 C C . PHE A 1 169 ? 15.294 12.105 -22.344 1.00 95.19 169 PHE A C 1
ATOM 1318 O O . PHE A 1 169 ? 14.115 11.910 -22.058 1.00 95.19 169 PHE A O 1
ATOM 1325 N N . HIS A 1 170 ? 15.875 11.535 -23.398 1.00 92.62 170 HIS A N 1
ATOM 1326 C CA . HIS A 1 170 ? 15.181 10.590 -24.266 1.00 92.62 170 HIS A CA 1
ATOM 1327 C C . HIS A 1 170 ? 16.110 9.464 -24.706 1.00 92.62 170 HIS A C 1
ATOM 1329 O O . HIS A 1 170 ? 17.295 9.677 -25.002 1.00 92.62 170 HIS A O 1
ATOM 1335 N N . ARG A 1 171 ? 15.554 8.256 -24.755 1.00 93.88 171 ARG A N 1
ATOM 1336 C CA . ARG A 1 171 ? 16.249 7.041 -25.176 1.00 93.88 171 ARG A CA 1
ATOM 1337 C C . ARG A 1 171 ? 15.300 6.174 -25.973 1.00 93.88 171 ARG A C 1
ATOM 1339 O O . ARG A 1 171 ? 14.177 5.951 -25.537 1.00 93.88 171 ARG A O 1
ATOM 1346 N N . SER A 1 172 ? 15.767 5.696 -27.122 1.00 94.19 172 SER A N 1
ATOM 1347 C CA . SER A 1 172 ? 14.982 4.866 -28.034 1.00 94.19 172 SER A CA 1
ATOM 1348 C C . SER A 1 172 ? 15.662 3.518 -28.219 1.00 94.19 172 SER A C 1
ATOM 1350 O O . SER A 1 172 ? 16.852 3.467 -28.521 1.00 94.19 172 SER A O 1
ATOM 1352 N N . LEU A 1 173 ? 14.911 2.436 -28.025 1.00 93.44 173 LEU A N 1
ATOM 1353 C CA . LEU A 1 173 ? 15.385 1.062 -28.187 1.00 93.44 173 LEU A CA 1
ATOM 1354 C C . LEU A 1 173 ? 14.335 0.235 -28.922 1.00 93.44 173 LEU A C 1
ATOM 1356 O O . LEU A 1 173 ? 13.125 0.408 -28.739 1.00 93.44 173 LEU A O 1
ATOM 1360 N N . LYS A 1 174 ? 14.792 -0.718 -29.735 1.00 92.31 174 LYS A N 1
ATOM 1361 C CA . LYS A 1 174 ? 13.898 -1.702 -30.342 1.00 92.31 174 LYS A CA 1
ATOM 1362 C C . LYS A 1 174 ? 13.307 -2.580 -29.242 1.00 92.31 174 LYS A C 1
ATOM 1364 O O . LYS A 1 174 ? 14.055 -3.089 -28.413 1.00 92.31 174 LYS A O 1
ATOM 1369 N N . ASN A 1 175 ? 11.992 -2.798 -29.271 1.00 90.06 175 ASN A N 1
ATOM 1370 C CA . ASN A 1 175 ? 11.263 -3.513 -28.215 1.00 90.06 175 ASN A CA 1
ATOM 1371 C C . ASN A 1 175 ? 11.539 -2.923 -26.814 1.00 90.06 175 ASN A C 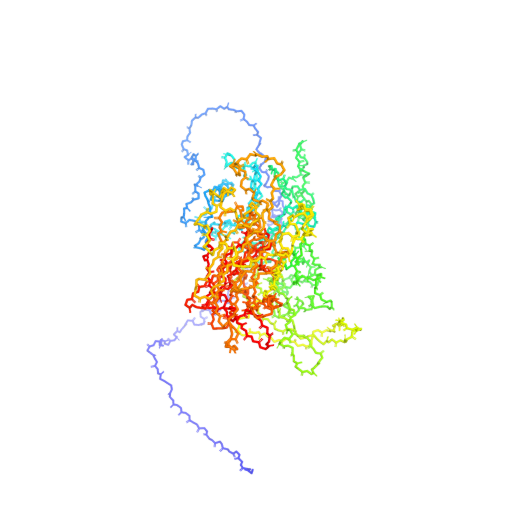1
ATOM 1373 O O . ASN A 1 175 ? 11.704 -3.673 -25.858 1.00 90.06 175 ASN A O 1
ATOM 1377 N N . GLY A 1 176 ? 11.675 -1.596 -26.716 1.00 92.62 176 GLY A N 1
ATOM 1378 C CA . GLY A 1 176 ? 11.993 -0.925 -25.459 1.00 92.62 176 GLY A CA 1
ATOM 1379 C C . GLY A 1 176 ? 10.868 -1.064 -24.429 1.00 92.62 176 GLY A C 1
ATOM 1380 O O . GLY A 1 176 ? 9.749 -0.615 -24.678 1.00 92.62 176 GLY A O 1
ATOM 1381 N N . ALA A 1 177 ? 11.175 -1.646 -23.278 1.00 92.75 177 ALA A N 1
ATOM 1382 C CA . ALA A 1 177 ? 10.334 -1.723 -22.096 1.00 92.75 177 ALA A CA 1
ATOM 1383 C C . ALA A 1 177 ? 10.822 -0.703 -21.064 1.00 92.75 177 ALA A C 1
ATOM 1385 O O . ALA A 1 177 ? 12.007 -0.666 -20.729 1.00 92.75 177 ALA A O 1
ATOM 1386 N N . ALA A 1 178 ? 9.913 0.145 -20.584 1.00 94.38 178 ALA A N 1
ATOM 1387 C CA . ALA A 1 178 ? 10.197 1.131 -19.551 1.00 94.38 178 ALA A CA 1
ATOM 1388 C C . ALA A 1 178 ? 9.440 0.783 -18.274 1.00 94.38 178 ALA A C 1
ATOM 1390 O O . ALA A 1 178 ? 8.227 0.578 -18.313 1.00 94.38 178 ALA A O 1
ATOM 1391 N N . ASN A 1 179 ? 10.143 0.791 -17.145 1.00 93.06 179 ASN A N 1
ATOM 1392 C CA . ASN A 1 179 ? 9.549 0.621 -15.826 1.00 93.06 179 ASN A CA 1
ATOM 1393 C C . ASN A 1 179 ? 9.952 1.791 -14.937 1.00 93.06 179 ASN A C 1
ATOM 1395 O O . ASN A 1 179 ? 11.130 2.147 -14.900 1.00 93.06 179 ASN A O 1
ATOM 1399 N N . VAL A 1 180 ? 8.982 2.381 -14.239 1.00 92.88 180 VAL A N 1
ATOM 1400 C CA . VAL A 1 180 ? 9.168 3.572 -13.402 1.00 92.88 180 VAL A CA 1
ATOM 1401 C C . VAL A 1 180 ? 8.522 3.344 -12.042 1.00 92.88 180 VAL A C 1
ATOM 1403 O O . VAL A 1 180 ? 7.426 2.794 -11.974 1.00 92.88 180 VAL A O 1
ATOM 1406 N N . VAL A 1 181 ? 9.208 3.767 -10.981 1.00 87.25 181 VAL A N 1
ATOM 1407 C CA . VAL A 1 181 ? 8.691 3.807 -9.609 1.00 87.25 181 VAL A CA 1
ATOM 1408 C C . VAL A 1 181 ? 9.030 5.165 -9.010 1.00 87.25 181 VAL A C 1
ATOM 1410 O O . VAL A 1 181 ? 10.190 5.588 -9.041 1.00 87.25 181 VAL A O 1
ATOM 1413 N N . THR A 1 182 ? 8.035 5.848 -8.452 1.00 87.12 182 THR A N 1
ATOM 1414 C CA . THR A 1 182 ? 8.242 7.028 -7.609 1.00 87.12 182 THR A CA 1
ATOM 1415 C C . THR A 1 182 ? 8.241 6.615 -6.138 1.00 87.12 182 THR A C 1
ATOM 1417 O O . THR A 1 182 ? 7.494 5.734 -5.741 1.00 87.12 182 THR A O 1
ATOM 1420 N N . PHE A 1 183 ? 9.128 7.186 -5.323 1.00 82.81 183 PHE A N 1
ATOM 1421 C CA . PHE A 1 183 ? 9.287 6.813 -3.912 1.00 82.81 183 PHE A CA 1
ATOM 1422 C C . PHE A 1 183 ? 9.884 7.968 -3.102 1.00 82.81 183 PHE A C 1
ATOM 1424 O O . PHE A 1 183 ? 10.404 8.932 -3.664 1.00 82.81 183 PHE A O 1
ATOM 1431 N N . GLN A 1 184 ? 9.847 7.874 -1.772 1.00 84.06 184 GLN A N 1
ATOM 1432 C CA . GLN A 1 184 ? 10.671 8.720 -0.908 1.00 84.06 184 GLN A CA 1
ATOM 1433 C C . GLN A 1 184 ? 11.940 7.967 -0.530 1.00 84.06 184 GLN A C 1
ATOM 1435 O O . GLN A 1 184 ? 11.875 6.841 -0.040 1.00 84.06 184 GLN A O 1
ATOM 1440 N N . ASN A 1 185 ? 13.100 8.579 -0.759 1.00 81.62 185 ASN A N 1
ATOM 1441 C CA . ASN A 1 185 ? 14.359 7.995 -0.313 1.00 81.62 185 ASN A CA 1
ATOM 1442 C C . ASN A 1 185 ? 14.461 8.019 1.229 1.00 81.62 185 ASN A C 1
ATOM 1444 O O . ASN A 1 185 ? 13.634 8.618 1.916 1.00 81.62 185 ASN A O 1
ATOM 1448 N N . TYR A 1 186 ? 15.516 7.424 1.789 1.00 75.50 186 TYR A N 1
ATOM 1449 C CA . TYR A 1 186 ? 15.732 7.385 3.245 1.00 75.50 186 TYR A CA 1
ATOM 1450 C C . TYR A 1 186 ? 15.847 8.765 3.927 1.00 75.50 186 TYR A C 1
ATOM 1452 O O . TYR A 1 186 ? 15.685 8.855 5.143 1.00 75.50 186 TYR A O 1
ATOM 1460 N N . ASP A 1 187 ? 16.080 9.840 3.165 1.00 80.19 187 ASP A N 1
ATOM 1461 C CA . ASP A 1 187 ? 16.088 11.226 3.653 1.00 80.19 187 ASP A CA 1
ATOM 1462 C C . ASP A 1 187 ? 14.707 11.913 3.533 1.00 80.19 187 ASP A C 1
ATOM 1464 O O . ASP A 1 187 ? 14.581 13.114 3.791 1.00 80.19 187 ASP A O 1
ATOM 1468 N N . GLY A 1 188 ? 13.670 11.182 3.109 1.00 79.81 188 GLY A N 1
ATOM 1469 C CA . GLY A 1 188 ? 12.314 11.688 2.881 1.00 79.81 188 GLY A CA 1
ATOM 1470 C C . GLY A 1 188 ? 12.166 12.545 1.619 1.00 79.81 188 GLY A C 1
ATOM 1471 O O . GLY A 1 188 ? 11.188 13.281 1.484 1.00 79.81 188 GLY A O 1
ATOM 1472 N N . LYS A 1 189 ? 13.140 12.513 0.701 1.00 86.12 189 LYS A N 1
ATOM 1473 C CA . LYS A 1 189 ? 13.103 13.273 -0.556 1.00 86.12 189 LYS A CA 1
ATOM 1474 C C . LYS A 1 189 ? 12.423 12.467 -1.659 1.00 86.12 189 LYS A C 1
ATOM 1476 O O . LYS A 1 189 ? 12.709 11.276 -1.781 1.00 86.12 189 LYS A O 1
ATOM 1481 N N . PRO A 1 190 ? 11.557 13.094 -2.475 1.00 88.19 190 PRO A N 1
ATOM 1482 C CA . PRO A 1 190 ? 10.869 12.385 -3.535 1.00 88.19 190 PRO A CA 1
ATOM 1483 C C . PRO A 1 190 ? 11.839 12.073 -4.680 1.00 88.19 190 PRO A C 1
ATOM 1485 O O . PRO A 1 190 ? 12.614 12.923 -5.133 1.00 88.19 190 PRO A O 1
ATOM 1488 N N . CYS A 1 191 ? 11.795 10.830 -5.136 1.00 94.44 191 CYS A N 1
ATOM 1489 C CA . CYS A 1 191 ? 12.691 10.265 -6.127 1.00 94.44 191 CYS A CA 1
ATOM 1490 C C . CYS A 1 191 ? 11.919 9.462 -7.174 1.00 94.44 191 CYS A C 1
ATOM 1492 O O . CYS A 1 191 ? 10.871 8.890 -6.884 1.00 94.44 191 CYS A O 1
ATOM 1494 N N . LEU A 1 192 ? 12.463 9.410 -8.389 1.00 95.69 192 LEU A N 1
ATOM 1495 C CA . LEU A 1 192 ? 11.960 8.604 -9.500 1.00 95.69 192 LEU A CA 1
ATOM 1496 C C . LEU A 1 192 ? 13.064 7.643 -9.941 1.00 95.69 192 LEU A C 1
ATOM 1498 O O . LEU A 1 192 ? 14.107 8.086 -10.422 1.00 95.69 192 LEU A O 1
ATOM 1502 N N . LEU A 1 193 ? 12.834 6.342 -9.785 1.00 97.38 193 LEU A N 1
ATOM 1503 C CA . LEU A 1 193 ? 13.662 5.279 -10.352 1.00 97.38 193 LEU A CA 1
ATOM 1504 C C . LEU A 1 193 ? 13.067 4.855 -11.692 1.00 97.38 193 LEU A C 1
ATOM 1506 O O . LEU A 1 193 ? 11.871 4.583 -11.775 1.00 97.38 193 LEU A O 1
ATOM 1510 N N . TYR A 1 194 ? 13.899 4.754 -12.724 1.00 97.62 194 TYR A N 1
ATOM 1511 C CA . TYR A 1 194 ? 13.508 4.151 -13.992 1.00 97.62 194 TYR A CA 1
ATOM 1512 C C . TYR A 1 194 ? 14.493 3.073 -14.439 1.00 97.62 194 TYR A C 1
ATOM 1514 O O . TYR A 1 194 ? 15.694 3.164 -14.181 1.00 97.62 194 TYR A O 1
ATOM 1522 N N . THR A 1 195 ? 13.977 2.100 -15.184 1.00 97.50 195 THR A N 1
ATOM 1523 C CA . THR A 1 195 ? 14.746 1.199 -16.051 1.00 97.50 195 THR A CA 1
ATOM 1524 C C . THR A 1 195 ? 14.171 1.290 -17.461 1.00 97.50 195 THR A C 1
ATOM 1526 O O . THR A 1 195 ? 12.960 1.451 -17.637 1.00 97.50 195 THR A O 1
ATOM 1529 N N . PHE A 1 196 ? 15.037 1.246 -18.468 1.00 97.12 196 PHE A N 1
ATOM 1530 C CA . PHE A 1 196 ? 14.643 1.226 -19.867 1.00 97.12 196 PHE A CA 1
ATOM 1531 C C . PHE A 1 196 ? 15.534 0.276 -20.646 1.00 97.12 196 PHE A C 1
ATOM 1533 O O . PHE A 1 196 ? 16.667 0.620 -20.995 1.00 97.12 196 PHE A O 1
ATOM 1540 N N . ASN A 1 197 ? 15.002 -0.910 -20.915 1.00 95.00 197 ASN A N 1
ATOM 1541 C CA . ASN A 1 197 ? 15.728 -1.988 -21.564 1.00 95.00 197 ASN A CA 1
ATOM 1542 C C . ASN A 1 197 ? 15.051 -2.362 -22.875 1.00 95.00 197 ASN A C 1
ATOM 1544 O O . ASN A 1 197 ? 13.865 -2.141 -23.075 1.00 95.00 197 ASN A O 1
ATOM 1548 N N . GLY A 1 198 ? 15.804 -2.935 -23.797 1.00 92.38 198 GLY A N 1
ATOM 1549 C CA . GLY A 1 198 ? 15.286 -3.353 -25.088 1.00 92.38 198 GLY A CA 1
ATOM 1550 C C . GLY A 1 198 ? 16.323 -4.173 -25.820 1.00 92.38 198 GLY A C 1
ATOM 1551 O O . GLY A 1 198 ? 17.067 -4.941 -25.213 1.00 92.38 198 GLY A O 1
ATOM 1552 N N . GLN A 1 199 ? 16.372 -4.024 -27.138 1.00 88.56 199 GLN A N 1
ATOM 1553 C CA . GLN A 1 199 ? 17.297 -4.769 -27.973 1.00 88.56 199 GLN A CA 1
ATOM 1554 C C . GLN A 1 199 ? 18.129 -3.866 -28.870 1.00 88.56 199 GLN A C 1
ATOM 1556 O O . GLN A 1 199 ? 17.598 -3.074 -29.647 1.00 88.56 199 GLN A O 1
ATOM 1561 N N . GLU A 1 200 ? 19.435 -4.101 -28.873 1.00 85.44 200 GLU A N 1
ATOM 1562 C CA . GLU A 1 200 ? 20.352 -3.549 -29.860 1.00 85.44 200 GLU A CA 1
ATOM 1563 C C . GLU A 1 200 ? 21.163 -4.685 -30.480 1.00 85.44 200 GLU A C 1
ATOM 1565 O O . GLU A 1 200 ? 21.681 -5.563 -29.795 1.00 85.44 200 GLU A O 1
ATOM 1570 N N . ASN A 1 201 ? 21.195 -4.742 -31.815 1.00 82.00 201 ASN A N 1
ATOM 1571 C CA . ASN A 1 201 ? 21.861 -5.814 -32.568 1.00 82.00 201 ASN A CA 1
ATOM 1572 C C . ASN A 1 201 ? 21.473 -7.251 -32.138 1.00 82.00 201 ASN A C 1
ATOM 1574 O O . ASN A 1 201 ? 22.237 -8.194 -32.338 1.00 82.00 201 ASN A O 1
ATOM 1578 N N . GLY A 1 202 ? 20.256 -7.429 -31.606 1.00 77.38 202 GLY A N 1
ATOM 1579 C CA . GLY A 1 202 ? 19.726 -8.722 -31.157 1.00 77.38 202 GLY A CA 1
ATOM 1580 C C . GLY A 1 202 ? 20.130 -9.125 -29.737 1.00 77.38 202 GLY A C 1
ATOM 1581 O O . GLY A 1 202 ? 19.980 -10.294 -29.391 1.00 77.38 202 GLY A O 1
ATOM 1582 N N . GLN A 1 203 ? 20.639 -8.190 -28.935 1.00 80.25 203 GLN A N 1
ATOM 1583 C CA . GLN A 1 203 ? 21.025 -8.406 -27.541 1.00 80.25 203 GLN A CA 1
ATOM 1584 C C . GLN A 1 203 ? 20.286 -7.463 -26.618 1.00 80.25 203 GLN A C 1
ATOM 1586 O O . GLN A 1 203 ? 19.951 -6.356 -27.039 1.00 80.25 203 GLN A O 1
ATOM 1591 N N . TYR A 1 204 ? 20.074 -7.889 -25.371 1.00 87.88 204 TYR A N 1
ATOM 1592 C CA . TYR A 1 204 ? 19.587 -6.969 -24.357 1.00 87.88 204 TYR A CA 1
ATOM 1593 C C . TYR A 1 204 ? 20.605 -5.868 -24.127 1.00 87.88 204 TYR A C 1
ATOM 1595 O O . TYR A 1 204 ? 21.800 -6.125 -24.012 1.00 87.88 204 TYR A O 1
ATOM 1603 N N . THR A 1 205 ? 20.093 -4.656 -24.081 1.00 90.69 205 THR A N 1
ATOM 1604 C CA . THR A 1 205 ? 20.801 -3.457 -23.666 1.00 90.69 205 THR A CA 1
ATOM 1605 C C . THR A 1 205 ? 19.790 -2.581 -22.955 1.00 90.69 205 THR A C 1
ATOM 1607 O O . THR A 1 205 ? 18.578 -2.740 -23.144 1.00 90.69 205 THR A O 1
ATOM 1610 N N . GLY A 1 206 ? 20.269 -1.650 -22.156 1.00 91.81 206 GLY A N 1
ATOM 1611 C CA . GLY A 1 206 ? 19.396 -0.738 -21.465 1.00 91.81 206 GLY A CA 1
ATOM 1612 C C . GLY A 1 206 ? 20.156 0.161 -20.529 1.00 91.81 206 GLY A C 1
ATOM 1613 O O . GLY A 1 206 ? 21.383 0.169 -20.487 1.00 91.81 206 GLY A O 1
ATOM 1614 N N . GLN A 1 207 ? 19.391 0.948 -19.796 1.00 93.75 207 GLN A N 1
ATOM 1615 C CA . GLN A 1 207 ? 19.928 1.856 -18.806 1.00 93.75 207 GLN A CA 1
ATOM 1616 C C . GLN A 1 207 ? 18.909 2.094 -17.709 1.00 93.75 207 GLN A C 1
ATOM 1618 O O . GLN A 1 207 ? 17.710 1.863 -17.876 1.00 93.75 207 GLN A O 1
ATOM 1623 N N . ALA A 1 208 ? 19.395 2.604 -16.592 1.00 97.56 208 ALA A N 1
ATOM 1624 C CA . ALA A 1 208 ? 18.569 2.946 -15.458 1.00 97.56 208 ALA A CA 1
ATOM 1625 C C . ALA A 1 208 ? 19.087 4.213 -14.786 1.00 97.56 208 ALA A C 1
ATOM 1627 O O . ALA A 1 208 ? 20.193 4.694 -15.063 1.00 97.56 208 ALA A O 1
ATOM 1628 N N . GLY A 1 209 ? 18.276 4.777 -13.905 1.00 98.00 209 GLY A N 1
ATOM 1629 C CA . GLY A 1 209 ? 18.682 5.929 -13.122 1.00 98.00 209 GLY A CA 1
ATOM 1630 C C . GLY A 1 209 ? 17.695 6.260 -12.023 1.00 98.00 209 GLY A C 1
ATOM 1631 O O . GLY A 1 209 ? 16.500 6.000 -12.153 1.00 98.00 209 GLY A O 1
ATOM 1632 N N . VAL A 1 210 ? 18.209 6.874 -10.960 1.00 98.25 210 VAL A N 1
ATOM 1633 C CA . VAL A 1 210 ? 17.389 7.477 -9.909 1.00 98.25 210 VAL A CA 1
ATOM 1634 C C . VAL A 1 210 ? 17.552 8.981 -9.980 1.00 98.25 210 VAL A C 1
ATOM 1636 O O . VAL A 1 210 ? 18.666 9.491 -9.850 1.00 98.25 210 VAL A O 1
ATOM 1639 N N . LEU A 1 211 ? 16.439 9.684 -10.154 1.00 97.00 211 LEU A N 1
ATOM 1640 C CA . LEU A 1 211 ? 16.375 11.134 -10.082 1.00 97.00 211 LEU A CA 1
ATOM 1641 C C . LEU A 1 211 ? 15.850 11.564 -8.721 1.00 97.00 211 LEU A C 1
ATOM 1643 O O . LEU A 1 211 ? 14.864 11.011 -8.239 1.00 97.00 211 LEU A O 1
ATOM 1647 N N . ARG A 1 212 ? 16.468 12.583 -8.126 1.00 95.19 212 ARG A N 1
ATOM 1648 C CA . ARG A 1 212 ? 15.883 13.302 -6.989 1.00 95.19 212 ARG A CA 1
ATOM 1649 C C . ARG A 1 212 ? 15.116 14.508 -7.511 1.00 95.19 212 ARG A C 1
ATOM 1651 O O . ARG A 1 212 ? 15.644 15.259 -8.329 1.00 95.19 212 ARG A O 1
ATOM 1658 N N . PHE A 1 213 ? 13.899 14.701 -7.018 1.00 94.31 213 PHE A N 1
ATOM 1659 C CA . PHE A 1 213 ? 13.079 15.851 -7.362 1.00 94.31 213 PHE A CA 1
ATOM 1660 C C . PHE A 1 213 ? 13.073 16.862 -6.212 1.00 94.31 213 PHE A C 1
ATOM 1662 O O . PHE A 1 213 ? 12.557 16.595 -5.131 1.00 94.31 213 PHE A O 1
ATOM 1669 N N . ASP A 1 214 ? 13.665 18.030 -6.450 1.00 91.69 214 ASP A N 1
ATOM 1670 C CA . ASP A 1 214 ? 13.757 19.120 -5.469 1.00 91.69 214 ASP A CA 1
ATOM 1671 C C . ASP A 1 214 ? 12.809 20.286 -5.810 1.00 91.69 214 ASP A C 1
ATOM 1673 O O . ASP A 1 214 ? 13.091 21.422 -5.441 1.00 91.69 214 ASP A O 1
ATOM 1677 N N . ASP A 1 215 ? 11.717 20.008 -6.537 1.00 91.94 215 ASP A N 1
ATOM 1678 C CA . ASP A 1 215 ? 10.791 21.019 -7.076 1.00 91.94 215 ASP A CA 1
ATOM 1679 C C . ASP A 1 215 ? 11.522 22.135 -7.841 1.00 91.94 215 ASP A C 1
ATOM 1681 O O . ASP A 1 215 ? 11.419 23.324 -7.551 1.00 91.94 215 ASP A O 1
ATOM 1685 N N . SER A 1 216 ? 12.348 21.720 -8.802 1.00 91.81 216 SER A N 1
ATOM 1686 C CA . SER A 1 216 ? 13.186 22.610 -9.606 1.00 91.81 216 SER A CA 1
ATOM 1687 C C . SER A 1 216 ? 13.096 22.257 -11.086 1.00 91.81 216 SER A C 1
ATOM 1689 O O . SER A 1 216 ? 12.807 21.112 -11.427 1.00 91.81 216 SER A O 1
ATOM 1691 N N . GLU A 1 217 ? 13.465 23.198 -11.954 1.00 91.06 217 GLU A N 1
ATOM 1692 C CA . GLU A 1 217 ? 13.545 23.018 -13.412 1.00 91.06 217 GLU A CA 1
ATOM 1693 C C . GLU A 1 217 ? 14.581 21.969 -13.881 1.00 91.06 217 GLU A C 1
ATOM 1695 O O . GLU A 1 217 ? 14.594 21.568 -15.050 1.00 91.06 217 GLU A O 1
ATOM 1700 N N . TYR A 1 218 ? 15.466 21.510 -12.989 1.00 91.31 218 TYR A N 1
ATOM 1701 C CA . TYR A 1 218 ? 16.566 20.604 -13.312 1.00 91.31 218 TYR A CA 1
ATOM 1702 C C . TYR A 1 218 ? 16.219 19.130 -13.097 1.00 91.31 218 TYR A C 1
ATOM 1704 O O . TYR A 1 218 ? 15.579 18.751 -12.118 1.00 91.31 218 TYR A O 1
ATOM 1712 N N . LEU A 1 219 ? 16.749 18.274 -13.977 1.00 93.94 219 LEU A N 1
ATOM 1713 C CA . LEU A 1 219 ? 16.852 16.841 -13.719 1.00 93.94 219 LEU A CA 1
ATOM 1714 C C . LEU A 1 219 ? 18.200 16.562 -13.053 1.00 93.94 219 LEU A C 1
ATOM 1716 O O . LEU A 1 219 ? 19.242 16.959 -13.574 1.00 93.94 219 LEU A O 1
ATOM 1720 N N . ASN A 1 220 ? 18.181 15.863 -11.921 1.00 93.06 220 ASN A N 1
ATOM 1721 C CA . ASN A 1 220 ? 19.385 15.536 -11.169 1.00 93.06 220 ASN A CA 1
ATOM 1722 C C . ASN A 1 220 ? 19.411 14.045 -10.831 1.00 93.06 220 ASN A C 1
ATOM 1724 O O . ASN A 1 220 ? 18.625 13.589 -9.994 1.00 93.06 220 ASN A O 1
ATOM 1728 N N . TRP A 1 221 ? 20.311 13.291 -11.468 1.00 97.06 221 TRP A N 1
ATOM 1729 C CA . TRP A 1 221 ? 20.534 11.899 -11.104 1.00 97.06 221 TRP A CA 1
ATOM 1730 C C . TRP A 1 221 ? 21.359 11.840 -9.828 1.00 97.06 221 TRP A C 1
ATOM 1732 O O . TRP A 1 221 ? 22.333 12.572 -9.656 1.00 97.06 221 TRP A O 1
ATOM 1742 N N . ILE A 1 222 ? 20.964 10.934 -8.944 1.00 96.38 222 ILE A N 1
ATOM 1743 C CA . ILE A 1 222 ? 21.729 10.555 -7.753 1.00 96.38 222 ILE A CA 1
ATOM 1744 C C . ILE A 1 222 ? 22.335 9.152 -7.893 1.00 96.38 222 ILE A C 1
ATOM 1746 O O . ILE A 1 222 ? 23.170 8.763 -7.084 1.00 96.38 222 ILE A O 1
ATOM 1750 N N . TRP A 1 223 ? 21.925 8.400 -8.919 1.00 97.25 223 TRP A N 1
ATOM 1751 C CA . TRP A 1 223 ? 22.436 7.073 -9.257 1.00 97.25 223 TRP A CA 1
ATOM 1752 C C . TRP A 1 223 ? 22.181 6.768 -10.747 1.00 97.25 223 TRP A C 1
ATOM 1754 O O . TRP A 1 223 ? 21.149 7.205 -11.272 1.00 97.25 223 TRP A O 1
ATOM 1764 N N . PRO A 1 224 ? 23.059 6.019 -11.447 1.00 95.81 224 PRO A N 1
ATOM 1765 C CA . PRO A 1 224 ? 24.326 5.434 -10.972 1.00 95.81 224 PRO A CA 1
ATOM 1766 C C . PRO A 1 224 ? 25.485 6.435 -10.918 1.00 95.81 224 PRO A C 1
ATOM 1768 O O . PRO A 1 224 ? 26.495 6.184 -10.264 1.00 95.81 224 PRO A O 1
ATOM 1771 N N . VAL A 1 225 ? 25.332 7.577 -11.587 1.00 95.69 225 VAL A N 1
ATOM 1772 C CA . VAL A 1 225 ? 26.298 8.675 -11.606 1.00 95.69 225 VAL A CA 1
ATOM 1773 C C . VAL A 1 225 ? 25.578 9.940 -11.166 1.00 95.69 225 VAL A C 1
ATOM 1775 O O . VAL A 1 225 ? 24.495 10.241 -11.662 1.00 95.69 225 VAL A O 1
ATOM 1778 N N . GLU A 1 226 ? 26.174 10.665 -10.223 1.00 95.38 226 GLU A N 1
ATOM 1779 C CA . GLU A 1 226 ? 25.609 11.912 -9.715 1.00 95.38 226 GLU A CA 1
ATOM 1780 C C . GLU A 1 226 ? 25.773 13.049 -10.735 1.00 95.38 226 GLU A C 1
ATOM 1782 O O . GLU A 1 226 ? 26.889 13.348 -11.174 1.00 95.38 226 GLU A O 1
ATOM 1787 N N . GLY A 1 227 ? 24.663 13.701 -11.077 1.00 94.38 227 GLY A N 1
ATOM 1788 C CA . GLY A 1 227 ? 24.606 14.826 -12.008 1.00 94.38 227 GLY A CA 1
ATOM 1789 C C . GLY A 1 227 ? 23.545 14.655 -13.092 1.00 94.38 227 GLY A C 1
ATOM 1790 O O . GLY A 1 227 ? 22.728 13.743 -13.081 1.00 94.38 227 GLY A O 1
ATOM 1791 N N . ASP A 1 228 ? 23.520 15.566 -14.049 1.00 94.88 228 ASP A N 1
ATOM 1792 C CA . ASP A 1 228 ? 22.585 15.538 -15.160 1.00 94.88 228 ASP A CA 1
ATOM 1793 C C . ASP A 1 228 ? 23.142 14.697 -16.313 1.00 94.88 228 ASP A C 1
ATOM 1795 O O . ASP A 1 228 ? 24.081 15.096 -17.014 1.00 94.88 228 ASP A O 1
ATOM 1799 N N . ALA A 1 229 ? 22.531 13.531 -16.532 1.00 94.56 229 ALA A N 1
ATOM 1800 C CA . ALA A 1 229 ? 22.906 12.588 -17.583 1.00 94.56 229 ALA A CA 1
ATOM 1801 C C . ALA A 1 229 ? 22.685 13.136 -19.007 1.00 94.56 229 ALA A C 1
ATOM 1803 O O . ALA A 1 229 ? 23.102 12.509 -19.976 1.00 94.56 229 ALA A O 1
ATOM 1804 N N . ARG A 1 230 ? 22.049 14.305 -19.171 1.00 93.06 230 ARG A N 1
ATOM 1805 C CA . ARG A 1 230 ? 21.899 14.993 -20.465 1.00 93.06 230 ARG A CA 1
ATOM 1806 C C . ARG A 1 230 ? 23.125 15.839 -20.827 1.00 93.06 230 ARG A C 1
ATOM 1808 O O . ARG A 1 230 ? 23.308 16.171 -21.998 1.00 93.06 230 ARG A O 1
ATOM 1815 N N . LEU A 1 231 ? 23.930 16.239 -19.840 1.00 91.88 231 LEU A N 1
ATOM 1816 C CA . LEU A 1 231 ? 24.958 17.271 -19.990 1.00 91.88 231 LEU A CA 1
ATOM 1817 C C . LEU A 1 231 ? 26.368 16.669 -20.047 1.00 91.88 231 LEU A C 1
ATOM 1819 O O . LEU A 1 231 ? 26.772 15.907 -19.174 1.00 91.88 231 LEU A O 1
ATOM 1823 N N . VAL A 1 232 ? 27.143 17.057 -21.066 1.00 90.44 232 VAL A N 1
ATOM 1824 C CA . VAL A 1 232 ? 28.553 16.641 -21.235 1.00 90.44 232 VAL A CA 1
ATOM 1825 C C . VAL A 1 232 ? 29.498 17.437 -20.332 1.00 90.44 232 VAL A C 1
ATOM 1827 O O . VAL A 1 232 ? 30.501 16.911 -19.871 1.00 90.44 232 VAL A O 1
ATOM 1830 N N . ASN A 1 233 ? 29.197 18.715 -20.091 1.00 89.25 233 ASN A N 1
ATOM 1831 C CA . ASN A 1 233 ? 30.004 19.604 -19.257 1.00 89.25 233 ASN A CA 1
ATOM 1832 C C . ASN A 1 233 ? 29.111 20.315 -18.245 1.00 89.25 233 ASN A C 1
ATOM 1834 O O . ASN A 1 233 ? 27.919 20.500 -18.498 1.00 89.25 233 ASN A O 1
ATOM 1838 N N . ASP A 1 234 ? 29.721 20.787 -17.161 1.00 89.25 234 ASP A N 1
ATOM 1839 C CA . ASP A 1 234 ? 29.038 21.591 -16.154 1.00 89.25 234 ASP A CA 1
ATOM 1840 C C . ASP A 1 234 ? 28.495 22.893 -16.770 1.00 89.25 234 ASP A C 1
ATOM 1842 O O . ASP A 1 234 ? 29.251 23.636 -17.418 1.00 89.25 234 ASP A O 1
ATOM 1846 N N . PRO A 1 235 ? 27.197 23.194 -16.592 1.00 84.12 235 PRO A N 1
ATOM 1847 C CA . PRO A 1 235 ? 26.640 24.473 -16.986 1.00 84.12 235 PRO A CA 1
ATOM 1848 C C . PRO A 1 235 ? 27.129 25.586 -16.037 1.00 84.12 235 PRO A C 1
ATOM 1850 O O . PRO A 1 235 ? 27.581 25.310 -14.924 1.00 84.12 235 PRO A O 1
ATOM 1853 N N . PRO A 1 236 ? 27.042 26.869 -16.442 1.00 82.38 236 PRO A N 1
ATOM 1854 C CA . PRO A 1 236 ? 27.381 27.990 -15.561 1.00 82.38 236 PRO A CA 1
ATOM 1855 C C . PRO A 1 236 ? 26.539 28.035 -14.275 1.00 82.38 236 PRO A C 1
ATOM 1857 O O . PRO A 1 236 ? 27.051 28.416 -13.225 1.00 82.38 236 PRO A O 1
ATOM 1860 N N . GLU A 1 237 ? 25.265 27.649 -14.378 1.00 80.12 237 GLU A N 1
ATOM 1861 C CA . GLU A 1 237 ? 24.299 27.492 -13.290 1.00 80.12 237 GLU A CA 1
ATOM 1862 C C . GLU A 1 237 ? 23.504 26.202 -13.557 1.00 80.12 237 GLU A C 1
ATOM 1864 O O . GLU A 1 237 ? 23.146 25.937 -14.707 1.00 80.12 237 GLU A O 1
ATOM 1869 N N . GLY A 1 238 ? 23.279 25.380 -12.526 1.00 78.50 238 GLY A N 1
ATOM 1870 C CA . GLY A 1 238 ? 22.579 24.095 -12.638 1.00 78.50 238 GLY A CA 1
ATOM 1871 C C . GLY A 1 238 ? 23.393 22.885 -12.146 1.00 78.50 238 GLY A C 1
ATOM 1872 O O . GLY A 1 238 ? 24.465 23.055 -11.556 1.00 78.50 238 GLY A O 1
ATOM 1873 N N . PRO A 1 239 ? 22.873 21.658 -12.340 1.00 84.06 239 PRO A N 1
ATOM 1874 C CA . PRO A 1 239 ? 23.525 20.420 -11.912 1.00 84.06 239 PRO A CA 1
ATOM 1875 C C . PRO A 1 239 ? 24.802 20.124 -12.714 1.00 84.06 239 PRO A C 1
ATOM 1877 O O . PRO A 1 239 ? 24.935 20.524 -13.869 1.00 84.06 239 PRO A O 1
ATOM 1880 N N . ARG A 1 240 ? 25.731 19.378 -12.103 1.00 92.50 240 ARG A N 1
ATOM 1881 C CA . ARG A 1 240 ? 26.958 18.865 -12.745 1.00 92.50 240 ARG A CA 1
ATOM 1882 C C . ARG A 1 240 ? 26.614 18.057 -14.002 1.00 92.50 240 ARG A C 1
ATOM 1884 O O . ARG A 1 240 ? 25.644 17.309 -13.980 1.00 92.50 240 ARG A O 1
ATOM 1891 N N . GLY A 1 241 ? 27.424 18.136 -15.057 1.00 93.31 241 GLY A N 1
ATOM 1892 C CA . GLY A 1 241 ? 27.269 17.259 -16.221 1.00 93.31 241 GLY A CA 1
ATOM 1893 C C . GLY A 1 241 ? 27.777 15.837 -15.968 1.00 93.31 241 GLY A C 1
ATOM 1894 O O . GLY A 1 241 ? 28.872 15.659 -15.434 1.00 93.31 241 GLY A O 1
ATOM 1895 N N . ALA A 1 242 ? 26.987 14.830 -16.351 1.00 95.94 242 ALA A N 1
ATOM 1896 C CA . ALA A 1 242 ? 27.280 13.418 -16.087 1.00 95.94 242 ALA A CA 1
ATOM 1897 C C . ALA A 1 242 ? 27.194 12.496 -17.320 1.00 95.94 242 ALA A C 1
ATOM 1899 O O . ALA A 1 242 ? 27.376 11.291 -17.173 1.00 95.94 242 ALA A O 1
ATOM 1900 N N . PHE A 1 243 ? 26.946 13.023 -18.528 1.00 95.00 243 PHE A N 1
ATOM 1901 C CA . PHE A 1 243 ? 26.663 12.212 -19.727 1.00 95.00 243 PHE A CA 1
ATOM 1902 C C . PHE A 1 243 ? 27.712 11.116 -19.998 1.00 95.00 243 PHE A C 1
ATOM 1904 O O . PHE A 1 243 ? 27.355 9.950 -20.109 1.00 95.00 243 PHE A O 1
ATOM 1911 N N . GLU A 1 244 ? 29.005 11.454 -20.079 1.00 95.81 244 GLU A N 1
ATOM 1912 C CA . GLU A 1 244 ? 30.042 10.473 -20.454 1.00 95.81 244 GLU A CA 1
ATOM 1913 C C . GLU A 1 244 ? 30.224 9.370 -19.401 1.00 95.81 244 GLU A C 1
ATOM 1915 O O . GLU A 1 244 ? 30.389 8.201 -19.746 1.00 95.81 244 GLU A O 1
ATOM 1920 N N . GLU A 1 245 ? 30.181 9.733 -18.117 1.00 96.75 245 GLU A N 1
ATOM 1921 C CA . GLU A 1 245 ? 30.290 8.785 -17.003 1.00 96.75 245 GLU A CA 1
ATOM 1922 C C . GLU A 1 245 ? 29.059 7.870 -16.934 1.00 96.75 245 GLU A C 1
ATOM 1924 O O . GLU A 1 245 ? 29.196 6.673 -16.680 1.00 96.75 245 GLU A O 1
ATOM 1929 N N . TYR A 1 246 ? 27.871 8.422 -17.197 1.00 96.94 246 TYR A N 1
ATOM 1930 C CA . TYR A 1 246 ? 26.612 7.685 -17.234 1.00 96.94 246 TYR A CA 1
ATOM 1931 C C . TYR A 1 246 ? 26.583 6.653 -18.371 1.00 96.94 246 TYR A C 1
ATOM 1933 O O . TYR A 1 246 ? 26.303 5.482 -18.119 1.00 96.94 246 TYR A O 1
ATOM 1941 N N . GLU A 1 247 ? 26.928 7.049 -19.602 1.00 95.56 247 GLU A N 1
ATOM 1942 C CA . GLU A 1 247 ? 26.974 6.127 -20.749 1.00 95.56 247 GLU A CA 1
ATOM 1943 C C . GLU A 1 247 ? 28.007 5.014 -20.521 1.00 95.56 247 GLU A C 1
ATOM 1945 O O . GLU A 1 247 ? 27.702 3.830 -20.663 1.00 95.56 247 GLU A O 1
ATOM 1950 N N . ALA A 1 248 ? 29.208 5.375 -20.052 1.00 96.31 248 ALA A N 1
ATOM 1951 C CA . ALA A 1 248 ? 30.268 4.406 -19.781 1.00 96.31 248 ALA A CA 1
ATOM 1952 C C . ALA A 1 248 ? 29.887 3.377 -18.701 1.00 96.31 248 ALA A C 1
ATOM 1954 O O . ALA A 1 248 ? 30.393 2.251 -18.711 1.00 96.31 248 ALA A O 1
ATOM 1955 N N . TYR A 1 249 ? 29.016 3.743 -17.754 1.00 96.19 249 TYR A N 1
ATOM 1956 C CA . TYR A 1 249 ? 28.523 2.814 -16.740 1.00 96.19 249 TYR A CA 1
ATOM 1957 C C . TYR A 1 249 ? 27.623 1.728 -17.351 1.00 96.19 249 TYR A C 1
ATOM 1959 O O . TYR A 1 249 ? 27.779 0.550 -17.006 1.00 96.19 249 TYR A O 1
ATOM 1967 N N . TRP A 1 250 ? 26.732 2.110 -18.274 1.00 95.19 250 TRP A N 1
ATOM 1968 C CA . TRP A 1 250 ? 25.742 1.225 -18.900 1.00 95.19 250 TRP A CA 1
ATOM 1969 C C . TRP A 1 250 ? 26.266 0.441 -20.108 1.00 95.19 250 TRP A C 1
ATOM 1971 O O . TRP A 1 250 ? 25.733 -0.622 -20.405 1.00 95.19 250 TRP A O 1
ATOM 1981 N N . ASP A 1 251 ? 27.386 0.847 -20.714 1.00 91.94 251 ASP A N 1
ATOM 1982 C CA . ASP A 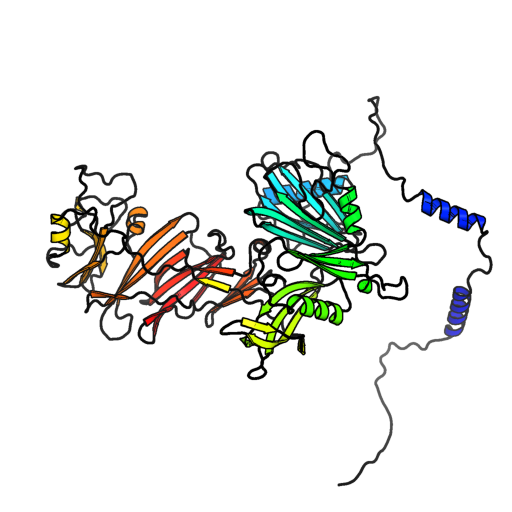1 251 ? 28.051 0.120 -21.815 1.00 91.94 251 ASP A CA 1
ATOM 1983 C C . ASP A 1 251 ? 28.346 -1.369 -21.522 1.00 91.94 251 ASP A C 1
ATOM 1985 O O . ASP A 1 251 ? 28.568 -2.168 -22.435 1.00 91.94 251 ASP A O 1
ATOM 1989 N N . SER A 1 252 ? 28.411 -1.755 -20.245 1.00 90.81 252 SER A N 1
ATOM 1990 C CA . SER A 1 252 ? 28.714 -3.127 -19.810 1.00 90.81 252 SER A CA 1
ATOM 1991 C C . SER A 1 252 ? 27.787 -3.641 -18.709 1.00 90.81 252 SER A C 1
ATOM 1993 O O . SER A 1 252 ? 28.114 -4.626 -18.034 1.00 90.81 252 SER A O 1
ATOM 1995 N N . ARG A 1 253 ? 26.642 -2.974 -18.517 1.00 94.38 253 ARG A N 1
ATOM 1996 C CA . ARG A 1 253 ? 25.669 -3.291 -17.472 1.00 94.38 253 ARG A CA 1
ATOM 1997 C C . ARG A 1 253 ? 24.241 -3.274 -17.991 1.00 94.38 253 ARG A C 1
ATOM 1999 O O . ARG A 1 253 ? 23.916 -2.571 -18.936 1.00 94.38 253 ARG A O 1
ATOM 2006 N N . LEU A 1 254 ? 23.392 -4.032 -17.316 1.00 94.00 254 LEU A N 1
ATOM 2007 C CA . LEU A 1 254 ? 21.951 -4.065 -17.523 1.00 94.00 254 LEU A CA 1
ATOM 2008 C C . LEU A 1 254 ? 21.287 -4.048 -16.150 1.00 94.00 254 LEU A C 1
ATOM 2010 O O . LEU A 1 254 ? 21.726 -4.772 -15.262 1.00 94.00 254 LEU A O 1
ATOM 2014 N N . ALA A 1 255 ? 20.246 -3.245 -15.965 1.00 95.94 255 ALA A N 1
ATOM 2015 C CA . ALA A 1 255 ? 19.503 -3.206 -14.711 1.00 95.94 255 ALA A CA 1
ATOM 2016 C C . ALA A 1 255 ? 18.045 -3.586 -14.945 1.00 95.94 255 ALA A C 1
ATOM 2018 O O . ALA A 1 255 ? 17.383 -3.043 -15.830 1.00 95.94 255 ALA A O 1
ATOM 2019 N N . LEU A 1 256 ? 17.550 -4.503 -14.122 1.00 95.25 256 LEU A N 1
ATOM 2020 C CA . LEU A 1 256 ? 16.143 -4.872 -14.075 1.00 95.25 256 LEU A CA 1
ATOM 2021 C C . LEU A 1 256 ? 15.517 -4.311 -12.809 1.00 95.25 256 LEU A C 1
ATOM 2023 O O . LEU A 1 256 ? 16.117 -4.397 -11.739 1.00 95.25 256 LEU A O 1
ATOM 2027 N N . LEU A 1 257 ? 14.313 -3.749 -12.925 1.00 94.62 257 LEU A N 1
ATOM 2028 C CA . LEU A 1 257 ? 13.582 -3.272 -11.755 1.00 94.62 257 LEU A CA 1
ATOM 2029 C C . LEU A 1 257 ? 13.308 -4.451 -10.816 1.00 94.62 257 LEU A C 1
ATOM 2031 O O . LEU A 1 257 ? 12.821 -5.482 -11.270 1.00 94.62 257 LEU A O 1
ATOM 2035 N N . ALA A 1 258 ? 13.595 -4.281 -9.533 1.00 93.81 258 ALA A N 1
ATOM 2036 C CA . ALA A 1 258 ? 13.443 -5.297 -8.502 1.00 93.81 258 ALA A CA 1
ATOM 2037 C C . ALA A 1 258 ? 12.764 -4.696 -7.259 1.00 93.81 258 ALA A C 1
ATOM 2039 O O . ALA A 1 258 ? 12.717 -3.469 -7.123 1.00 93.81 258 ALA A O 1
ATOM 2040 N N . PRO A 1 259 ? 12.237 -5.516 -6.331 1.00 90.12 259 PRO A N 1
ATOM 2041 C CA . PRO A 1 259 ? 11.619 -4.993 -5.121 1.00 90.12 259 PRO A CA 1
ATOM 2042 C C . PRO A 1 259 ? 12.627 -4.174 -4.304 1.00 90.12 259 PRO A C 1
ATOM 2044 O O . PRO A 1 259 ? 13.715 -4.656 -3.981 1.00 90.12 259 PRO A O 1
ATOM 2047 N N . GLY A 1 260 ? 12.281 -2.924 -3.996 1.00 88.44 260 GLY A N 1
ATOM 2048 C CA . GLY A 1 260 ? 13.149 -1.981 -3.279 1.00 88.44 260 GLY A CA 1
ATOM 2049 C C . GLY A 1 260 ? 14.208 -1.277 -4.139 1.00 88.44 260 GLY A C 1
ATOM 2050 O O . GLY A 1 260 ? 14.866 -0.357 -3.648 1.00 88.44 260 GLY A O 1
ATOM 2051 N N . GLY A 1 261 ? 14.386 -1.651 -5.413 1.00 94.25 261 GLY A N 1
ATOM 2052 C CA . GLY A 1 261 ? 15.389 -1.036 -6.285 1.00 94.25 261 GLY A CA 1
ATOM 2053 C C . GLY A 1 261 ? 15.629 -1.760 -7.611 1.00 94.25 261 GLY A C 1
ATOM 2054 O O . GLY A 1 261 ? 14.719 -1.847 -8.435 1.00 94.25 261 GLY A O 1
ATOM 2055 N N . VAL A 1 262 ? 16.861 -2.207 -7.875 1.00 96.81 262 VAL A N 1
ATOM 2056 C CA . VAL A 1 262 ? 17.234 -2.890 -9.129 1.00 96.81 262 VAL A CA 1
ATOM 2057 C C . VAL A 1 262 ? 18.201 -4.054 -8.912 1.00 96.81 262 VAL A C 1
ATOM 2059 O O . VAL A 1 262 ? 19.106 -3.976 -8.085 1.00 96.81 262 VAL A O 1
ATOM 2062 N N . ASP A 1 263 ? 18.066 -5.095 -9.733 1.00 96.31 263 ASP A N 1
ATOM 2063 C CA . ASP A 1 263 ? 19.101 -6.113 -9.921 1.00 96.31 263 ASP A CA 1
ATOM 2064 C C . ASP A 1 263 ? 20.026 -5.673 -11.067 1.00 96.31 263 ASP A C 1
ATOM 2066 O O . ASP A 1 263 ? 19.582 -5.511 -12.210 1.00 96.31 263 ASP A O 1
ATOM 2070 N N . VAL A 1 264 ? 21.317 -5.493 -10.781 1.00 95.75 264 VAL A N 1
ATOM 2071 C CA . VAL A 1 264 ? 22.336 -5.073 -11.750 1.00 95.75 264 VAL A CA 1
ATOM 2072 C C . VAL A 1 264 ? 23.115 -6.282 -12.253 1.00 95.75 264 VAL A C 1
ATOM 2074 O O . VAL A 1 264 ? 23.735 -7.034 -11.497 1.00 95.75 264 VAL A O 1
ATOM 2077 N N . TYR A 1 265 ? 23.122 -6.440 -13.568 1.00 94.62 265 TYR A N 1
ATOM 2078 C CA . TYR A 1 265 ? 23.851 -7.458 -14.299 1.00 94.62 265 TYR A CA 1
ATOM 2079 C C . TYR A 1 265 ? 25.055 -6.843 -15.003 1.00 94.62 265 TYR A C 1
ATOM 2081 O O . TYR A 1 265 ? 24.994 -5.726 -15.513 1.00 94.62 265 TYR A O 1
ATOM 2089 N N . THR A 1 266 ? 26.134 -7.612 -15.100 1.00 94.00 266 THR A N 1
ATOM 2090 C CA . THR A 1 266 ? 27.322 -7.281 -15.890 1.00 94.00 266 THR A CA 1
ATOM 2091 C C . THR A 1 266 ? 27.566 -8.335 -16.965 1.00 94.00 266 THR A C 1
ATOM 2093 O O . THR A 1 266 ? 26.980 -9.423 -16.942 1.00 94.00 266 THR A O 1
ATOM 2096 N N . VAL A 1 267 ? 28.448 -8.026 -17.913 1.00 91.44 267 VAL A N 1
ATOM 2097 C CA . VAL A 1 267 ? 28.863 -8.974 -18.947 1.00 91.44 267 VAL A CA 1
ATOM 2098 C C . VAL A 1 267 ? 29.573 -10.169 -18.304 1.00 91.44 267 VAL A C 1
ATOM 2100 O O . VAL A 1 267 ? 30.588 -10.035 -17.618 1.00 91.44 267 VAL A O 1
ATOM 2103 N N . ASN A 1 268 ? 29.050 -11.361 -18.566 1.00 89.88 268 ASN A N 1
ATOM 2104 C CA . ASN A 1 268 ? 29.640 -12.634 -18.204 1.00 89.88 268 ASN A CA 1
ATOM 2105 C C . ASN A 1 268 ? 30.997 -12.782 -18.917 1.00 89.88 268 ASN A C 1
ATOM 2107 O O . ASN A 1 268 ? 31.038 -12.835 -20.150 1.00 89.88 268 ASN A O 1
ATOM 2111 N N . PRO A 1 269 ? 32.117 -12.886 -18.180 1.00 89.44 269 PRO A N 1
ATOM 2112 C CA . PRO A 1 269 ? 33.444 -12.995 -18.779 1.00 89.44 269 PRO A CA 1
ATOM 2113 C C . PRO A 1 269 ? 33.646 -14.301 -19.558 1.00 89.44 269 PRO A C 1
ATOM 2115 O O . PRO A 1 269 ? 34.577 -14.390 -20.358 1.00 89.44 269 PRO A O 1
ATOM 2118 N N . GLU A 1 270 ? 32.805 -15.312 -19.325 1.00 88.69 270 GLU A N 1
ATOM 2119 C CA . GLU A 1 270 ? 32.825 -16.588 -20.042 1.00 88.69 270 GLU A CA 1
ATOM 2120 C C . GLU A 1 270 ? 32.003 -16.563 -21.341 1.00 88.69 270 GLU A C 1
ATOM 2122 O O . GLU A 1 270 ? 32.076 -17.520 -22.108 1.00 88.69 270 GLU A O 1
ATOM 2127 N N . PHE A 1 271 ? 31.248 -15.491 -21.613 1.00 86.88 271 PHE A N 1
ATOM 2128 C CA . PHE A 1 271 ? 30.406 -15.389 -22.803 1.00 86.88 271 PHE A CA 1
ATOM 2129 C C . PHE A 1 271 ? 31.234 -15.341 -24.095 1.00 86.88 271 PHE A C 1
ATOM 2131 O O . PHE A 1 271 ? 32.096 -14.477 -24.289 1.00 86.88 271 PHE A O 1
ATOM 2138 N N . GLU A 1 272 ? 30.915 -16.230 -25.034 1.00 85.31 272 GLU A N 1
ATOM 2139 C CA . GLU A 1 272 ? 31.541 -16.295 -26.347 1.00 85.31 272 GLU A CA 1
ATOM 2140 C C . GLU A 1 272 ? 30.559 -15.973 -27.483 1.00 85.31 272 GLU A C 1
ATOM 2142 O O . GLU A 1 272 ? 29.650 -16.733 -27.839 1.00 85.31 272 GLU A O 1
ATOM 2147 N N . TRP A 1 273 ? 30.834 -14.855 -28.157 1.00 80.44 273 TRP A N 1
ATOM 2148 C CA . TRP A 1 273 ? 30.092 -14.397 -29.326 1.00 80.44 273 TRP A CA 1
ATOM 2149 C C . TRP A 1 273 ? 29.938 -15.469 -30.414 1.00 80.44 273 TRP A C 1
ATOM 2151 O O . TRP A 1 273 ? 30.915 -16.001 -30.949 1.00 80.44 273 TRP A O 1
ATOM 2161 N N . GLY A 1 274 ? 28.684 -15.736 -30.794 1.00 80.44 274 GLY A N 1
ATOM 2162 C CA . GLY A 1 274 ? 28.325 -16.689 -31.848 1.00 80.44 274 GLY A CA 1
ATOM 2163 C C . GLY A 1 274 ? 28.389 -18.162 -31.433 1.00 80.44 274 GLY A C 1
ATOM 2164 O O . GLY A 1 274 ? 28.182 -19.027 -32.289 1.00 80.44 274 GLY A O 1
ATOM 2165 N N . LYS A 1 275 ? 28.679 -18.451 -30.159 1.00 81.75 275 LYS A N 1
ATOM 2166 C CA . LYS A 1 275 ? 28.587 -19.794 -29.573 1.00 81.75 275 LYS A CA 1
ATOM 2167 C C . LYS A 1 275 ? 27.490 -19.892 -28.524 1.00 81.75 275 LYS A C 1
ATOM 2169 O O . LYS A 1 275 ? 26.782 -20.896 -28.523 1.00 81.75 275 LYS A O 1
ATOM 2174 N N . ASP A 1 276 ? 27.356 -18.862 -27.698 1.00 79.94 276 ASP A N 1
ATOM 2175 C CA . ASP A 1 276 ? 26.373 -18.824 -26.622 1.00 79.94 276 ASP A CA 1
ATOM 2176 C C . ASP A 1 276 ? 25.097 -18.094 -27.046 1.00 79.94 276 ASP A C 1
ATOM 2178 O O . ASP A 1 276 ? 25.097 -17.268 -27.967 1.00 79.94 276 ASP A O 1
ATOM 2182 N N . GLU A 1 277 ? 23.995 -18.416 -26.369 1.00 80.25 277 GLU A N 1
ATOM 2183 C CA . GLU A 1 277 ? 22.731 -17.704 -26.544 1.00 80.25 277 GLU A CA 1
ATOM 2184 C C . GLU A 1 277 ? 22.884 -16.258 -26.040 1.00 80.25 277 GLU A C 1
ATOM 2186 O O . GLU A 1 277 ? 23.463 -16.062 -24.968 1.00 80.25 277 GLU A O 1
ATOM 2191 N N . PRO A 1 278 ? 22.359 -15.238 -26.748 1.00 75.94 278 PRO A N 1
ATOM 2192 C CA . PRO A 1 278 ? 22.524 -13.832 -26.368 1.00 75.94 278 PRO A CA 1
ATOM 2193 C C . PRO A 1 278 ? 22.148 -13.510 -24.917 1.00 75.94 278 PRO A C 1
ATOM 2195 O O . PRO A 1 278 ? 22.836 -12.725 -24.274 1.00 75.94 278 PRO A O 1
ATOM 2198 N N . ALA A 1 279 ? 21.115 -14.161 -24.376 1.00 75.31 279 ALA A N 1
ATOM 2199 C CA . ALA A 1 279 ? 20.689 -13.965 -22.991 1.00 75.31 279 ALA A CA 1
ATOM 2200 C C . ALA A 1 279 ? 21.722 -14.452 -21.952 1.00 75.31 279 ALA A C 1
ATOM 2202 O O . ALA A 1 279 ? 21.729 -13.988 -20.821 1.00 75.31 279 ALA A O 1
ATOM 2203 N N . SER A 1 280 ? 22.646 -15.349 -22.319 1.00 83.00 280 SER A N 1
ATOM 2204 C CA . SER A 1 280 ? 23.725 -15.819 -21.428 1.00 83.00 280 SER A CA 1
ATOM 2205 C C . SER A 1 280 ? 24.863 -14.803 -21.252 1.00 83.00 280 SER A C 1
ATOM 2207 O O . SER A 1 280 ? 25.808 -15.067 -20.505 1.00 83.00 280 SER A O 1
ATOM 2209 N N . MET A 1 281 ? 24.788 -13.656 -21.940 1.00 87.31 281 MET A N 1
ATOM 2210 C CA . MET A 1 281 ? 25.721 -12.544 -21.766 1.00 87.31 281 MET A CA 1
ATOM 2211 C C . MET A 1 281 ? 25.661 -11.959 -20.360 1.00 87.31 281 MET A C 1
ATOM 2213 O O . MET A 1 281 ? 26.677 -11.473 -19.885 1.00 87.31 281 MET A O 1
ATOM 2217 N N . TRP A 1 282 ? 24.507 -11.983 -19.701 1.00 91.69 282 TRP A N 1
ATOM 2218 C CA . TRP A 1 282 ? 24.314 -11.281 -18.439 1.00 91.69 282 TRP A CA 1
ATOM 2219 C C . TRP A 1 282 ? 24.520 -12.211 -17.246 1.00 91.69 282 TRP A C 1
ATOM 2221 O O . TRP A 1 282 ? 23.932 -13.292 -17.166 1.00 91.69 282 TRP A O 1
ATOM 2231 N N . GLN A 1 283 ? 25.344 -11.771 -16.298 1.00 90.81 283 GLN A N 1
ATOM 2232 C CA . GLN A 1 283 ? 25.492 -12.383 -14.980 1.00 90.81 283 GLN A CA 1
ATOM 2233 C C . GLN A 1 283 ? 25.175 -11.348 -13.901 1.00 90.81 283 GLN A C 1
ATOM 2235 O O . GLN A 1 283 ? 25.536 -10.183 -14.050 1.00 90.81 283 GLN A O 1
ATOM 2240 N N . LEU A 1 284 ? 24.512 -11.768 -12.824 1.00 90.94 284 LEU A N 1
ATOM 2241 C CA . LEU A 1 284 ? 24.213 -10.889 -11.695 1.00 90.94 284 LEU A CA 1
ATOM 2242 C C . LEU A 1 284 ? 25.521 -10.366 -11.077 1.00 90.94 284 LEU A C 1
ATOM 2244 O O . LEU A 1 284 ? 26.412 -11.158 -10.765 1.00 90.94 284 LEU A O 1
ATOM 2248 N N . GLU A 1 285 ? 25.632 -9.049 -10.919 1.00 92.06 285 GLU A N 1
ATOM 2249 C CA . GLU A 1 285 ? 26.751 -8.374 -10.252 1.00 92.06 285 GLU A CA 1
ATOM 2250 C C . GLU A 1 285 ? 26.364 -8.012 -8.815 1.00 92.06 285 GLU A C 1
ATOM 2252 O O . GLU A 1 285 ? 27.051 -8.414 -7.875 1.00 92.06 285 GLU A O 1
ATOM 2257 N N . THR A 1 286 ? 25.257 -7.284 -8.655 1.00 91.25 286 THR A N 1
ATOM 2258 C CA . THR A 1 286 ? 24.767 -6.768 -7.371 1.00 91.25 286 THR A CA 1
ATOM 2259 C C . THR A 1 286 ? 23.271 -6.475 -7.446 1.00 91.25 286 THR A C 1
ATOM 2261 O O . THR A 1 286 ? 22.722 -6.341 -8.537 1.00 91.25 286 THR A O 1
ATOM 2264 N N . ASP A 1 287 ? 22.623 -6.338 -6.300 1.00 92.56 287 ASP A N 1
ATOM 2265 C CA . ASP A 1 287 ? 21.394 -5.568 -6.139 1.00 92.56 287 ASP A CA 1
ATOM 2266 C C . ASP A 1 287 ? 21.730 -4.151 -5.639 1.00 92.56 287 ASP A C 1
ATOM 2268 O O . ASP A 1 287 ? 22.742 -3.942 -4.966 1.00 92.56 287 ASP A O 1
ATOM 2272 N N . GLU A 1 288 ? 20.908 -3.170 -6.000 1.00 95.31 288 GLU A N 1
ATOM 2273 C CA . GLU A 1 288 ? 20.984 -1.788 -5.517 1.00 95.31 288 GLU A CA 1
ATOM 2274 C C . GLU A 1 288 ? 19.605 -1.387 -4.990 1.00 95.31 288 GLU A C 1
ATOM 2276 O O . GLU A 1 288 ? 18.618 -1.449 -5.726 1.00 95.31 288 GLU A O 1
ATOM 2281 N N . LEU A 1 289 ? 19.528 -0.984 -3.720 1.00 93.56 289 LEU A N 1
ATOM 2282 C CA . LEU A 1 289 ? 18.272 -0.689 -3.025 1.00 93.56 289 LEU A CA 1
ATOM 2283 C C . LEU A 1 289 ? 18.159 0.803 -2.705 1.00 93.56 289 LEU A C 1
ATOM 2285 O O . LEU A 1 289 ? 19.108 1.424 -2.226 1.00 93.56 289 LEU A O 1
ATOM 2289 N N . PHE A 1 290 ? 16.975 1.370 -2.935 1.00 91.38 290 PHE A N 1
ATOM 2290 C CA . PHE A 1 290 ? 16.707 2.803 -2.777 1.00 91.38 290 PHE A CA 1
ATOM 2291 C C . PHE A 1 290 ? 15.549 3.111 -1.826 1.00 91.38 290 PHE A C 1
ATOM 2293 O O . PHE A 1 290 ? 15.498 4.211 -1.271 1.00 91.38 290 PHE A O 1
ATOM 2300 N N . TYR A 1 291 ? 14.633 2.161 -1.642 1.00 86.12 291 TYR A N 1
ATOM 2301 C CA . TYR A 1 291 ? 13.479 2.280 -0.758 1.00 86.12 291 TYR A CA 1
ATOM 2302 C C . TYR A 1 291 ? 13.189 0.953 -0.059 1.00 86.12 291 TYR A C 1
ATOM 2304 O O . TYR A 1 291 ? 13.691 -0.105 -0.440 1.00 86.12 291 TYR A O 1
ATOM 2312 N N . TYR A 1 292 ? 12.399 1.031 1.008 1.00 81.44 292 TYR A N 1
ATOM 2313 C CA . TYR A 1 292 ? 11.963 -0.149 1.737 1.00 81.44 292 TYR A CA 1
ATOM 2314 C C . TYR A 1 292 ? 10.997 -0.976 0.888 1.00 81.44 292 TYR A C 1
ATOM 2316 O O . TYR A 1 292 ? 9.991 -0.463 0.411 1.00 81.44 292 TYR A O 1
ATOM 2324 N N . ASP A 1 293 ? 11.288 -2.266 0.761 1.00 81.56 293 ASP A N 1
ATOM 2325 C CA . ASP A 1 293 ? 10.361 -3.259 0.236 1.00 81.56 293 ASP A CA 1
ATOM 2326 C C . ASP A 1 293 ? 10.621 -4.580 0.961 1.00 81.56 293 ASP A C 1
ATOM 2328 O O . ASP A 1 293 ? 11.753 -5.067 1.017 1.00 81.56 293 ASP A O 1
ATOM 2332 N N . ARG A 1 294 ? 9.573 -5.183 1.518 1.00 79.25 294 ARG A N 1
ATOM 2333 C CA . ARG A 1 294 ? 9.649 -6.450 2.267 1.00 79.25 294 ARG A CA 1
ATOM 2334 C C . ARG A 1 294 ? 10.132 -7.645 1.432 1.00 79.25 294 ARG A C 1
ATOM 2336 O O . ARG A 1 294 ? 10.552 -8.654 1.993 1.00 79.25 294 ARG A O 1
ATOM 2343 N N . SER A 1 295 ? 10.007 -7.558 0.111 1.00 87.94 295 SER A N 1
ATOM 2344 C CA . SER A 1 295 ? 10.467 -8.560 -0.851 1.00 87.94 295 SER A CA 1
ATOM 2345 C C . SER A 1 295 ? 11.900 -8.303 -1.320 1.00 87.94 295 SER A C 1
ATOM 2347 O O . SER A 1 295 ? 12.426 -9.093 -2.106 1.00 87.94 295 SER A O 1
ATOM 2349 N N . SER A 1 296 ? 12.520 -7.201 -0.886 1.00 89.00 296 SER A N 1
ATOM 2350 C CA . SER A 1 296 ? 13.896 -6.868 -1.247 1.00 89.00 296 SER A CA 1
ATOM 2351 C C . SER A 1 296 ? 14.895 -7.846 -0.630 1.00 89.00 296 SER A C 1
ATOM 2353 O O . SER A 1 296 ? 14.637 -8.508 0.382 1.00 89.00 296 SER A O 1
ATOM 2355 N N . ALA A 1 297 ? 16.090 -7.897 -1.214 1.00 90.62 297 ALA A N 1
ATOM 2356 C CA . ALA A 1 297 ? 17.181 -8.711 -0.695 1.00 90.62 297 ALA A CA 1
ATOM 2357 C C . ALA A 1 297 ? 17.632 -8.301 0.721 1.00 90.62 297 ALA A C 1
ATOM 2359 O O . ALA A 1 297 ? 18.177 -9.138 1.439 1.00 90.62 297 ALA A O 1
ATOM 2360 N N . ALA A 1 298 ? 17.400 -7.046 1.133 1.00 89.88 298 ALA A N 1
ATOM 2361 C CA . ALA A 1 298 ? 17.745 -6.561 2.471 1.00 89.88 298 ALA A CA 1
ATOM 2362 C C . ALA A 1 298 ? 16.796 -7.074 3.561 1.00 89.88 298 ALA A C 1
ATOM 2364 O O . ALA A 1 298 ? 17.239 -7.345 4.678 1.00 89.88 298 ALA A O 1
ATOM 2365 N N . GLU A 1 299 ? 15.509 -7.219 3.242 1.00 88.62 299 GLU A N 1
ATOM 2366 C CA . GLU A 1 299 ? 14.485 -7.645 4.202 1.00 88.62 299 GLU A CA 1
ATOM 2367 C C . GLU A 1 299 ? 14.362 -9.171 4.289 1.00 88.62 299 GLU A C 1
ATOM 2369 O O . GLU A 1 299 ? 13.965 -9.728 5.319 1.00 88.62 299 GLU A O 1
ATOM 2374 N N . LEU A 1 300 ? 14.737 -9.879 3.223 1.00 90.75 300 LEU A N 1
ATOM 2375 C CA . LEU A 1 300 ? 14.670 -11.331 3.184 1.00 90.75 300 LEU A CA 1
ATOM 2376 C C . LEU A 1 300 ? 15.886 -11.994 3.853 1.00 90.75 300 LEU A C 1
ATOM 2378 O O . LEU A 1 300 ? 17.028 -11.577 3.658 1.00 90.75 300 LEU A O 1
ATOM 2382 N N . PRO A 1 301 ? 15.688 -13.101 4.596 1.00 91.44 301 PRO A N 1
ATOM 2383 C CA . PRO A 1 301 ? 16.799 -13.847 5.170 1.00 91.44 301 PRO A CA 1
ATOM 2384 C C . PRO A 1 301 ? 17.754 -14.365 4.091 1.00 91.44 301 PRO A C 1
ATOM 2386 O O . PRO A 1 301 ? 17.337 -15.018 3.134 1.00 91.44 301 PRO A O 1
ATOM 2389 N N . MET A 1 302 ? 19.060 -14.170 4.273 1.00 90.31 302 MET A N 1
ATOM 2390 C CA . MET A 1 302 ? 20.043 -14.841 3.420 1.00 90.31 302 MET A CA 1
ATOM 2391 C C . MET A 1 302 ? 19.903 -16.370 3.551 1.00 90.31 302 MET A C 1
ATOM 2393 O O . MET A 1 302 ? 19.770 -16.861 4.676 1.00 90.31 302 MET A O 1
ATOM 2397 N N . PRO A 1 303 ? 19.971 -17.139 2.444 1.00 92.75 303 PRO A N 1
ATOM 2398 C CA . PRO A 1 303 ? 20.304 -16.737 1.069 1.00 92.75 303 PRO A CA 1
ATOM 2399 C C . PRO A 1 303 ? 19.084 -16.615 0.121 1.00 92.75 303 PRO A C 1
ATOM 2401 O O . PRO A 1 303 ? 19.235 -16.788 -1.090 1.00 92.75 303 PRO A O 1
ATOM 2404 N N . VAL A 1 304 ? 17.880 -16.382 0.653 1.00 95.06 304 VAL A N 1
ATOM 2405 C CA . VAL A 1 304 ? 16.596 -16.595 -0.043 1.00 95.06 304 VAL A CA 1
ATOM 2406 C C . VAL A 1 304 ? 16.493 -15.837 -1.367 1.00 95.06 304 VAL A C 1
ATOM 2408 O O . VAL A 1 304 ? 16.261 -16.469 -2.398 1.00 95.06 304 VAL A O 1
ATOM 2411 N N . TYR A 1 305 ? 16.709 -14.517 -1.364 1.00 95.50 305 TYR A N 1
ATOM 2412 C CA . TYR A 1 305 ? 16.542 -13.683 -2.560 1.00 95.50 305 TYR A CA 1
ATOM 2413 C C . TYR A 1 305 ? 17.469 -14.111 -3.705 1.00 95.50 305 TYR A C 1
ATOM 2415 O O . TYR A 1 305 ? 17.014 -14.462 -4.793 1.00 95.50 305 TYR A O 1
ATOM 2423 N N . PHE A 1 306 ? 18.777 -14.190 -3.446 1.00 94.31 306 PHE A N 1
ATOM 2424 C CA . PHE A 1 306 ? 19.756 -14.517 -4.484 1.00 94.31 306 PHE A CA 1
ATOM 2425 C C . PHE A 1 306 ? 19.602 -15.938 -5.034 1.00 94.31 306 PHE A C 1
ATOM 2427 O O . PHE A 1 306 ? 19.830 -16.157 -6.223 1.00 94.31 306 PHE A O 1
ATOM 2434 N N . GLN A 1 307 ? 19.190 -16.912 -4.214 1.00 96.00 307 GLN A N 1
ATOM 2435 C CA . GLN A 1 307 ? 18.913 -18.261 -4.721 1.00 96.00 307 GLN A CA 1
ATOM 2436 C C . GLN A 1 307 ? 17.602 -18.335 -5.503 1.00 96.00 307 GLN A C 1
ATOM 2438 O O . GLN A 1 307 ? 17.527 -19.095 -6.470 1.00 96.00 307 GLN A O 1
ATOM 2443 N N . ALA A 1 308 ? 16.597 -17.532 -5.143 1.00 96.44 308 ALA A N 1
ATOM 2444 C CA . ALA A 1 308 ? 15.386 -17.387 -5.942 1.00 96.44 308 ALA A CA 1
ATOM 2445 C C . ALA A 1 308 ? 15.703 -16.779 -7.316 1.00 96.44 308 ALA A C 1
ATOM 2447 O O . ALA A 1 308 ? 15.288 -17.330 -8.335 1.00 96.44 308 ALA A O 1
ATOM 2448 N N . LEU A 1 309 ? 16.513 -15.718 -7.355 1.00 95.00 309 LEU A N 1
ATOM 2449 C CA . LEU A 1 309 ? 16.946 -15.070 -8.593 1.00 95.00 309 LEU A CA 1
ATOM 2450 C C . LEU A 1 309 ? 17.832 -15.988 -9.450 1.00 95.00 309 LEU A C 1
ATOM 2452 O O . LEU A 1 309 ? 17.640 -16.104 -10.661 1.00 95.00 309 LEU A O 1
ATOM 2456 N N . GLN A 1 310 ? 18.763 -16.719 -8.828 1.00 93.31 310 GLN A N 1
ATOM 2457 C CA . GLN A 1 310 ? 19.575 -17.724 -9.517 1.00 93.31 310 GLN A CA 1
ATOM 2458 C C . GLN A 1 310 ? 18.705 -18.838 -10.117 1.00 93.31 310 GLN A C 1
ATOM 2460 O O . GLN A 1 310 ? 18.939 -19.262 -11.253 1.00 93.31 310 GLN A O 1
ATOM 2465 N N . TRP A 1 311 ? 17.703 -19.313 -9.371 1.00 96.00 311 TRP A N 1
ATOM 2466 C CA . TRP A 1 311 ? 16.746 -20.292 -9.874 1.00 96.00 311 TRP A CA 1
ATOM 2467 C C . TRP A 1 311 ? 15.928 -19.730 -11.039 1.00 96.00 311 TRP A C 1
ATOM 2469 O O . TRP A 1 311 ? 15.821 -20.411 -12.057 1.00 96.00 311 TRP A O 1
ATOM 2479 N N . LEU A 1 312 ? 15.406 -18.505 -10.918 1.00 95.62 312 LEU A N 1
ATOM 2480 C CA . LEU A 1 312 ? 14.617 -17.834 -11.951 1.00 95.62 312 LEU A CA 1
ATOM 2481 C C . LEU A 1 312 ? 15.402 -17.768 -13.263 1.00 95.62 312 LEU A C 1
ATOM 2483 O O . LEU A 1 312 ? 14.948 -18.307 -14.271 1.00 95.62 312 LEU A O 1
ATOM 2487 N N . ASN A 1 313 ? 16.623 -17.228 -13.215 1.00 91.69 313 ASN A N 1
ATOM 2488 C CA . ASN A 1 313 ? 17.516 -17.120 -14.370 1.00 91.69 313 ASN A CA 1
ATOM 2489 C C . ASN A 1 313 ? 17.826 -18.491 -14.997 1.00 91.69 313 ASN A C 1
ATOM 2491 O O . ASN A 1 313 ? 17.809 -18.654 -16.219 1.00 91.69 313 ASN A O 1
ATOM 2495 N N . GLY A 1 314 ? 18.065 -19.518 -14.174 1.00 91.44 314 GLY A N 1
ATOM 2496 C CA . GLY A 1 314 ? 18.310 -20.879 -14.656 1.00 91.44 314 GLY A CA 1
ATOM 2497 C C . GLY A 1 314 ? 17.072 -21.558 -15.260 1.00 91.44 314 GLY A C 1
ATOM 2498 O O . GLY A 1 314 ? 17.194 -22.332 -16.215 1.00 91.44 314 GLY A O 1
ATOM 2499 N N . TYR A 1 315 ? 15.888 -21.282 -14.710 1.00 94.19 315 TYR A N 1
ATOM 2500 C CA . TYR A 1 315 ? 14.615 -21.854 -15.142 1.00 94.19 315 TYR A CA 1
ATOM 2501 C C . TYR A 1 315 ? 14.145 -21.248 -16.468 1.00 94.19 315 TYR A C 1
ATOM 2503 O O . TYR A 1 315 ? 13.772 -21.994 -17.377 1.00 94.19 315 TYR A O 1
ATOM 2511 N N . THR A 1 316 ? 14.211 -19.922 -16.601 1.00 92.19 316 THR A N 1
ATOM 2512 C CA . THR A 1 316 ? 13.803 -19.194 -17.814 1.00 92.19 316 THR A CA 1
ATOM 2513 C C . THR A 1 316 ? 14.855 -19.273 -18.917 1.00 92.19 316 THR A C 1
ATOM 2515 O O . THR A 1 316 ? 14.505 -19.221 -20.095 1.00 92.19 316 THR A O 1
ATOM 2518 N N . ARG A 1 317 ? 16.132 -19.477 -18.550 1.00 87.81 317 ARG A N 1
ATOM 2519 C CA . ARG A 1 317 ? 17.303 -19.395 -19.445 1.00 87.81 317 ARG A CA 1
ATOM 2520 C C . ARG A 1 317 ? 17.418 -18.037 -20.137 1.00 87.81 317 ARG A C 1
ATOM 2522 O O . ARG A 1 317 ? 17.896 -17.958 -21.267 1.00 87.81 317 ARG A O 1
ATOM 2529 N N . ASP A 1 318 ? 16.968 -16.997 -19.448 1.00 84.81 318 ASP A N 1
ATOM 2530 C CA . ASP A 1 318 ? 16.829 -15.648 -19.980 1.00 84.81 318 ASP A CA 1
ATOM 2531 C C . ASP A 1 318 ? 17.329 -14.624 -18.952 1.00 84.81 318 ASP A C 1
ATOM 2533 O O . ASP A 1 318 ? 16.566 -13.823 -18.409 1.00 84.81 318 ASP A O 1
ATOM 2537 N N . SER A 1 319 ? 18.621 -14.719 -18.616 1.00 81.94 319 SER A N 1
ATOM 2538 C CA . SER A 1 319 ? 19.266 -13.797 -17.678 1.00 81.94 319 SER A CA 1
ATOM 2539 C C . SER A 1 319 ? 19.154 -12.366 -18.198 1.00 81.94 319 SER A C 1
ATOM 2541 O O . SER A 1 319 ? 19.550 -12.077 -19.329 1.00 81.94 319 SER A O 1
ATOM 2543 N N . GLY A 1 320 ? 18.622 -11.469 -17.369 1.00 78.75 320 GLY A N 1
ATOM 2544 C CA . GLY A 1 320 ? 18.373 -10.089 -17.783 1.00 78.75 320 GLY A CA 1
ATOM 2545 C C . GLY A 1 320 ? 17.074 -9.885 -18.577 1.00 78.75 320 GLY A C 1
ATOM 2546 O O . GLY A 1 320 ? 16.837 -8.775 -19.033 1.00 78.75 320 GLY A O 1
ATOM 2547 N N . GLY A 1 321 ? 16.226 -10.910 -18.734 1.00 87.69 321 GLY A N 1
ATOM 2548 C CA . GLY A 1 321 ? 14.895 -10.779 -19.348 1.00 87.69 321 GLY A CA 1
ATOM 2549 C C . GLY A 1 321 ? 13.725 -10.832 -18.358 1.00 87.69 321 GLY A C 1
ATOM 2550 O O . GLY A 1 321 ? 12.620 -10.402 -18.691 1.00 87.69 321 GLY A O 1
ATOM 2551 N N . TRP A 1 322 ? 13.957 -11.341 -17.142 1.00 93.00 322 TRP A N 1
ATOM 2552 C CA . TRP A 1 322 ? 12.937 -11.534 -16.107 1.00 93.00 322 TRP A CA 1
ATOM 2553 C C . TRP A 1 322 ? 13.282 -10.784 -14.831 1.00 93.00 322 TRP A C 1
ATOM 2555 O O . TRP A 1 322 ? 14.367 -10.956 -14.278 1.00 93.00 322 TRP A O 1
ATOM 2565 N N . ARG A 1 323 ? 12.318 -10.017 -14.332 1.00 92.56 323 ARG A N 1
ATOM 2566 C CA . ARG A 1 323 ? 12.403 -9.290 -13.070 1.00 92.56 323 ARG A CA 1
ATOM 2567 C C . ARG A 1 323 ? 11.583 -9.955 -11.978 1.00 92.56 323 ARG A C 1
ATOM 2569 O O . ARG A 1 323 ? 10.501 -10.485 -12.240 1.00 92.56 323 ARG A O 1
ATOM 2576 N N . VAL A 1 324 ? 12.086 -9.885 -10.751 1.00 93.19 324 VAL A N 1
ATOM 2577 C CA . VAL A 1 324 ? 11.320 -10.226 -9.550 1.00 93.19 324 VAL A CA 1
ATOM 2578 C C . VAL A 1 324 ? 10.352 -9.081 -9.265 1.00 93.19 324 VAL A C 1
ATOM 2580 O O . VAL A 1 324 ? 10.749 -7.922 -9.254 1.00 93.19 324 VAL A O 1
ATOM 2583 N N . THR A 1 325 ? 9.078 -9.395 -9.045 1.00 89.62 325 THR A N 1
ATOM 2584 C CA . THR A 1 325 ? 8.063 -8.412 -8.623 1.00 89.62 325 THR A CA 1
ATOM 2585 C C . THR A 1 325 ? 7.619 -8.613 -7.183 1.00 89.62 325 THR A C 1
ATOM 2587 O O . THR A 1 325 ? 7.008 -7.726 -6.604 1.00 89.62 325 THR A O 1
ATOM 2590 N N . GLY A 1 326 ? 7.932 -9.762 -6.584 1.00 88.00 326 GLY A N 1
ATOM 2591 C CA . GLY A 1 326 ? 7.685 -10.018 -5.173 1.00 88.00 326 GLY A CA 1
ATOM 2592 C C . GLY A 1 326 ? 8.267 -11.353 -4.733 1.00 88.00 326 GLY A C 1
ATOM 2593 O O . GLY A 1 326 ? 8.371 -12.294 -5.521 1.00 88.00 326 GLY A O 1
ATOM 2594 N N . LEU A 1 327 ? 8.629 -11.453 -3.460 1.00 91.12 327 LEU A N 1
ATOM 2595 C CA . LEU A 1 327 ? 9.142 -12.676 -2.856 1.00 91.12 327 LEU A CA 1
ATOM 2596 C C . LEU A 1 327 ? 8.846 -12.645 -1.360 1.00 91.12 327 LEU A C 1
ATOM 2598 O O . LEU A 1 327 ? 9.461 -11.884 -0.624 1.00 91.12 327 LEU A O 1
ATOM 2602 N N . VAL A 1 328 ? 7.894 -13.459 -0.900 1.00 87.12 328 VAL A N 1
ATOM 2603 C CA . VAL A 1 328 ? 7.422 -13.395 0.497 1.00 87.12 328 VAL A CA 1
ATOM 2604 C C . VAL A 1 328 ? 7.340 -14.768 1.146 1.00 87.12 328 VAL A C 1
ATOM 2606 O O . VAL A 1 328 ? 6.998 -15.761 0.498 1.00 87.12 328 VAL A O 1
ATOM 2609 N N . SER A 1 329 ? 7.599 -14.826 2.455 1.00 86.50 329 SER A N 1
ATOM 2610 C CA . SER A 1 329 ? 7.350 -16.040 3.238 1.00 86.50 329 SER A CA 1
ATOM 2611 C C . SER A 1 329 ? 5.866 -16.416 3.179 1.00 86.50 329 SER A C 1
ATOM 2613 O O . SER A 1 329 ? 4.971 -15.578 3.267 1.00 86.50 329 SER A O 1
ATOM 2615 N N . SER A 1 330 ? 5.602 -17.704 2.986 1.00 85.81 330 SER A N 1
ATOM 2616 C CA . SER A 1 330 ? 4.275 -18.286 2.812 1.00 85.81 330 SER A CA 1
ATOM 2617 C C . SER A 1 330 ? 4.110 -19.497 3.733 1.00 85.81 330 SER A C 1
ATOM 2619 O O . SER A 1 330 ? 4.015 -20.635 3.266 1.00 85.81 330 SER A O 1
ATOM 2621 N N . PRO A 1 331 ? 4.050 -19.288 5.061 1.00 80.69 331 PRO A N 1
ATOM 2622 C CA . PRO A 1 331 ? 4.096 -20.369 6.047 1.00 80.69 331 PRO A CA 1
ATOM 2623 C C . PRO A 1 331 ? 2.937 -21.362 5.907 1.00 80.69 331 PRO A C 1
ATOM 2625 O O . PRO A 1 331 ? 3.113 -22.551 6.160 1.00 80.69 331 PRO A O 1
ATOM 2628 N N . ASN A 1 332 ? 1.776 -20.906 5.429 1.00 80.88 332 ASN A N 1
ATOM 2629 C CA . ASN A 1 332 ? 0.605 -21.753 5.176 1.00 80.88 332 ASN A CA 1
ATOM 2630 C C . ASN A 1 332 ? 0.823 -22.765 4.035 1.00 80.88 332 ASN A C 1
ATOM 2632 O O . ASN A 1 332 ? 0.082 -23.740 3.925 1.00 80.88 332 ASN A O 1
ATOM 2636 N N . ARG A 1 333 ? 1.839 -22.544 3.194 1.00 84.56 333 ARG A N 1
ATOM 2637 C CA . ARG A 1 333 ? 2.252 -23.427 2.092 1.00 84.56 333 ARG A CA 1
ATOM 2638 C C . ARG A 1 333 ? 3.461 -24.288 2.454 1.00 84.56 333 ARG A C 1
ATOM 2640 O O . ARG A 1 333 ? 3.832 -25.185 1.697 1.00 84.56 333 ARG A O 1
ATOM 2647 N N . SER A 1 334 ? 4.068 -24.048 3.615 1.00 86.19 334 SER A N 1
ATOM 2648 C CA . SER A 1 334 ? 5.196 -24.834 4.098 1.00 86.19 334 SER A CA 1
ATOM 2649 C C . SER A 1 334 ? 4.762 -26.275 4.394 1.00 86.19 334 SER A C 1
ATOM 2651 O O . SER A 1 334 ? 3.738 -26.504 5.048 1.00 86.19 334 SER A O 1
ATOM 2653 N N . PRO A 1 335 ? 5.530 -27.282 3.951 1.00 81.06 335 PRO A N 1
ATOM 2654 C CA . PRO A 1 335 ? 5.192 -28.670 4.204 1.00 81.06 335 PRO A CA 1
ATOM 2655 C C . PRO A 1 335 ? 5.290 -28.988 5.700 1.00 81.06 335 PRO A C 1
ATOM 2657 O O . PRO A 1 335 ? 6.320 -28.788 6.349 1.00 81.06 335 PRO A O 1
ATOM 2660 N N . SER A 1 336 ? 4.210 -29.529 6.261 1.00 79.62 336 SER A N 1
ATOM 2661 C CA . SER A 1 336 ? 4.157 -29.865 7.683 1.00 79.62 336 SER A CA 1
ATOM 2662 C C . SER A 1 336 ? 5.195 -30.932 8.048 1.00 79.62 336 SER A C 1
ATOM 2664 O O . SER A 1 336 ? 5.200 -32.030 7.493 1.00 79.62 336 SER A O 1
ATOM 2666 N N . GLY A 1 337 ? 6.046 -30.627 9.031 1.00 75.25 337 GLY A N 1
ATOM 2667 C CA . GLY A 1 337 ? 6.988 -31.584 9.619 1.00 75.25 337 GLY A CA 1
ATOM 2668 C C . GLY A 1 337 ? 8.294 -31.810 8.849 1.00 75.25 337 GLY A C 1
ATOM 2669 O O . GLY A 1 337 ? 9.051 -32.692 9.246 1.00 75.25 337 GLY A O 1
ATOM 2670 N N . LEU A 1 338 ? 8.579 -31.037 7.791 1.00 76.19 338 LEU A N 1
ATOM 2671 C CA . LEU A 1 338 ? 9.823 -31.163 7.014 1.00 76.19 338 LEU A CA 1
ATOM 2672 C C . LEU A 1 338 ? 10.944 -30.190 7.416 1.00 76.19 338 LEU A C 1
ATOM 2674 O O . LEU A 1 338 ? 12.054 -30.341 6.921 1.00 76.19 338 LEU A O 1
ATOM 2678 N N . GLY A 1 339 ? 10.700 -29.240 8.329 1.00 85.19 339 GLY A N 1
ATOM 2679 C CA . GLY A 1 339 ? 11.719 -28.242 8.699 1.00 85.19 339 GLY A CA 1
ATOM 2680 C C . GLY A 1 339 ? 12.101 -27.320 7.534 1.00 85.19 339 GLY A C 1
ATOM 2681 O O . GLY A 1 339 ? 13.221 -26.829 7.476 1.00 85.19 339 GLY A O 1
ATOM 2682 N N . GLU A 1 340 ? 11.175 -27.128 6.594 1.00 91.12 340 GLU A N 1
ATOM 2683 C CA . GLU A 1 340 ? 11.317 -26.240 5.444 1.00 91.12 340 GLU A CA 1
ATOM 2684 C C . GLU A 1 340 ? 10.281 -25.124 5.530 1.00 91.12 340 GLU A C 1
ATOM 2686 O O . GLU A 1 340 ? 9.170 -25.321 6.036 1.00 91.12 340 GLU A O 1
ATOM 2691 N N . GLU A 1 341 ? 10.637 -23.968 4.992 1.00 92.38 341 GLU A N 1
ATOM 2692 C CA . GLU A 1 341 ? 9.741 -22.840 4.813 1.00 92.38 341 GLU A CA 1
ATOM 2693 C C . GLU A 1 341 ? 9.545 -22.548 3.333 1.00 92.38 341 GLU A C 1
ATOM 2695 O O . GLU A 1 341 ? 10.485 -22.610 2.540 1.00 92.38 341 GLU A O 1
ATOM 2700 N N . CYS A 1 342 ? 8.302 -22.257 2.970 1.00 92.94 342 CYS A N 1
ATOM 2701 C CA . CYS A 1 342 ? 7.939 -21.840 1.632 1.00 92.94 342 CYS A CA 1
ATOM 2702 C C . CYS A 1 342 ? 8.072 -20.323 1.503 1.00 92.94 342 CYS A C 1
ATOM 2704 O O . CYS A 1 342 ? 7.516 -19.586 2.315 1.00 92.94 342 CYS A O 1
ATOM 2706 N N . PHE A 1 343 ? 8.723 -19.874 0.437 1.00 93.06 343 PHE A N 1
ATOM 2707 C CA . PHE A 1 343 ? 8.685 -18.503 -0.052 1.00 93.06 343 PHE A CA 1
ATOM 2708 C C . PHE A 1 343 ? 8.026 -18.507 -1.427 1.00 93.06 343 PHE A C 1
ATOM 2710 O O . PHE A 1 343 ? 8.429 -19.279 -2.295 1.00 93.06 343 PHE A O 1
ATOM 2717 N N . THR A 1 344 ? 7.009 -17.677 -1.625 1.00 92.81 344 THR A N 1
ATOM 2718 C CA . THR A 1 344 ? 6.346 -17.550 -2.926 1.00 92.81 344 THR A CA 1
ATOM 2719 C C . THR A 1 344 ? 7.023 -16.430 -3.703 1.00 92.81 344 THR A C 1
ATOM 2721 O O . THR A 1 344 ? 7.103 -15.308 -3.206 1.00 92.81 344 THR A O 1
ATOM 2724 N N . LEU A 1 345 ? 7.528 -16.749 -4.893 1.00 93.88 345 LEU A N 1
ATOM 2725 C CA . LEU A 1 345 ? 8.132 -15.825 -5.849 1.00 93.88 345 LEU A CA 1
ATOM 2726 C C . LEU A 1 345 ? 7.115 -15.434 -6.912 1.00 93.88 345 LEU A C 1
ATOM 2728 O O . LEU A 1 345 ? 6.501 -16.309 -7.526 1.00 93.88 345 LEU A O 1
ATOM 2732 N N . TRP A 1 346 ? 7.057 -14.142 -7.206 1.00 91.38 346 TRP A N 1
ATOM 2733 C CA . TRP A 1 346 ? 6.431 -13.577 -8.390 1.00 91.38 346 TRP A CA 1
ATOM 2734 C C . TRP A 1 346 ? 7.493 -12.914 -9.253 1.00 91.38 346 TRP A C 1
ATOM 2736 O O . TRP A 1 346 ? 8.346 -12.168 -8.769 1.00 91.38 346 TRP A O 1
ATOM 2746 N N . ALA A 1 347 ? 7.449 -13.224 -10.540 1.00 92.88 347 ALA A N 1
ATOM 2747 C CA . ALA A 1 347 ? 8.338 -12.658 -11.532 1.00 92.88 347 ALA A CA 1
ATOM 2748 C C . ALA A 1 347 ? 7.574 -12.396 -12.827 1.00 92.88 347 ALA A C 1
ATOM 2750 O O . ALA A 1 347 ? 6.556 -13.032 -13.108 1.00 92.88 347 ALA A O 1
ATOM 2751 N N . GLN A 1 348 ? 8.093 -11.488 -13.638 1.00 91.38 348 GLN A N 1
ATOM 2752 C CA . GLN A 1 348 ? 7.572 -11.226 -14.974 1.00 91.38 348 GLN A CA 1
ATOM 2753 C C . GLN A 1 348 ? 8.692 -10.839 -15.928 1.00 91.38 348 GLN A C 1
ATOM 2755 O O . GLN A 1 348 ? 9.776 -10.449 -15.492 1.00 91.38 348 GLN A O 1
ATOM 2760 N N . THR A 1 349 ? 8.439 -10.937 -17.228 1.00 92.25 349 THR A N 1
ATOM 2761 C CA . THR A 1 349 ? 9.351 -10.375 -18.225 1.00 92.25 349 THR A CA 1
ATOM 2762 C C . THR A 1 349 ? 9.444 -8.861 -18.060 1.00 92.25 349 THR A C 1
ATOM 2764 O O . THR A 1 349 ? 8.521 -8.213 -17.559 1.00 92.25 349 THR A O 1
ATOM 2767 N N . ASP A 1 350 ? 10.566 -8.274 -18.462 1.00 88.94 350 ASP A N 1
ATOM 2768 C CA . ASP A 1 350 ? 10.789 -6.835 -18.283 1.00 88.94 350 ASP A CA 1
ATOM 2769 C C . ASP A 1 350 ? 9.742 -5.968 -19.018 1.00 88.94 350 ASP A C 1
ATOM 2771 O O . ASP A 1 350 ? 9.336 -4.918 -18.519 1.00 88.94 350 ASP A O 1
ATOM 2775 N N . ASP A 1 351 ? 9.215 -6.477 -20.139 1.00 85.62 351 ASP A N 1
ATOM 2776 C CA . ASP A 1 351 ? 8.104 -5.901 -20.912 1.00 85.62 351 ASP A CA 1
ATOM 2777 C C . ASP A 1 351 ? 6.699 -6.216 -20.356 1.00 85.62 351 ASP A C 1
ATOM 2779 O O . ASP A 1 351 ? 5.699 -5.758 -20.906 1.00 85.62 351 ASP A O 1
ATOM 2783 N N . GLY A 1 352 ? 6.604 -7.016 -19.289 1.00 85.44 352 GLY A N 1
ATOM 2784 C CA . GLY A 1 352 ? 5.346 -7.433 -18.661 1.00 85.44 352 GLY A CA 1
ATOM 2785 C C . GLY A 1 352 ? 4.496 -8.407 -19.487 1.00 85.44 352 GLY A C 1
ATOM 2786 O O . GLY A 1 352 ? 3.357 -8.683 -19.118 1.00 85.44 352 GLY A O 1
ATOM 2787 N N . SER A 1 353 ? 5.005 -8.936 -20.604 1.00 86.56 353 SER A N 1
ATOM 2788 C CA . SER A 1 353 ? 4.244 -9.825 -21.494 1.00 86.56 353 SER A CA 1
ATOM 2789 C C . SER A 1 353 ? 4.013 -11.234 -20.936 1.00 86.56 353 SER A C 1
ATOM 2791 O O . SER A 1 353 ? 3.093 -11.928 -21.384 1.00 86.56 353 SER A O 1
ATOM 2793 N N . GLN A 1 354 ? 4.834 -11.682 -19.982 1.00 90.06 354 GLN A N 1
ATOM 2794 C CA . GLN A 1 354 ? 4.713 -12.990 -19.337 1.00 90.06 354 GLN A CA 1
ATOM 2795 C C . GLN A 1 354 ? 4.924 -12.881 -17.830 1.00 90.06 354 GLN A C 1
ATOM 2797 O O . GLN A 1 354 ? 5.808 -12.164 -17.375 1.00 90.06 354 GLN A O 1
ATOM 2802 N N . THR A 1 355 ? 4.160 -13.660 -17.065 1.00 90.06 355 THR A N 1
ATOM 2803 C CA . THR A 1 355 ? 4.280 -13.779 -15.608 1.00 90.06 355 THR A CA 1
ATOM 2804 C C . THR A 1 355 ? 4.673 -15.204 -15.210 1.00 90.06 355 THR A C 1
ATOM 2806 O O . THR A 1 355 ? 4.422 -16.176 -15.929 1.00 90.06 355 THR A O 1
ATOM 2809 N N . LEU A 1 356 ? 5.323 -15.336 -14.057 1.00 91.69 356 LEU A N 1
ATOM 2810 C CA . LEU A 1 356 ? 5.725 -16.599 -13.452 1.00 91.69 356 LEU A CA 1
ATOM 2811 C C . LEU A 1 356 ? 5.491 -16.527 -11.945 1.00 91.69 356 LEU A C 1
ATOM 2813 O O . LEU A 1 356 ? 5.867 -15.558 -11.286 1.00 91.69 356 LEU A O 1
ATOM 2817 N N . THR A 1 357 ? 4.934 -17.599 -11.389 1.00 92.62 357 THR A N 1
ATOM 2818 C CA . THR A 1 357 ? 4.841 -17.776 -9.942 1.00 92.62 357 THR A CA 1
ATOM 2819 C C . THR A 1 357 ? 5.395 -19.131 -9.534 1.00 92.62 357 THR A C 1
ATOM 2821 O O . THR A 1 357 ? 5.159 -20.141 -10.207 1.00 92.62 357 THR A O 1
ATOM 2824 N N . ALA A 1 358 ? 6.142 -19.164 -8.435 1.00 94.69 358 ALA A N 1
ATOM 2825 C CA . ALA A 1 358 ? 6.703 -20.397 -7.907 1.00 94.69 358 ALA A CA 1
ATOM 2826 C C . ALA A 1 358 ? 6.782 -20.390 -6.380 1.00 94.69 358 ALA A C 1
ATOM 2828 O O . ALA A 1 358 ? 7.139 -19.386 -5.776 1.00 94.69 358 ALA A O 1
ATOM 2829 N N . ASP A 1 359 ? 6.524 -21.546 -5.777 1.00 94.88 359 ASP A N 1
ATOM 2830 C CA . ASP A 1 359 ? 6.775 -21.816 -4.364 1.00 94.88 359 ASP A CA 1
ATOM 2831 C C . ASP A 1 359 ? 8.193 -22.403 -4.222 1.00 94.88 359 ASP A C 1
ATOM 2833 O O . ASP A 1 359 ? 8.502 -23.471 -4.768 1.00 94.88 359 ASP A O 1
ATOM 2837 N N . LEU A 1 360 ? 9.068 -21.704 -3.501 1.00 96.38 360 LEU A N 1
ATOM 2838 C CA . LEU A 1 360 ? 10.456 -22.072 -3.230 1.00 96.38 360 LEU A CA 1
ATOM 2839 C C . LEU A 1 360 ? 10.592 -22.563 -1.793 1.00 96.38 360 LEU A C 1
ATOM 2841 O O . LEU A 1 360 ? 10.206 -21.873 -0.854 1.00 96.38 360 LEU A O 1
ATOM 2845 N N . PHE A 1 361 ? 11.163 -23.749 -1.613 1.00 95.69 361 PHE A N 1
ATOM 2846 C CA . PHE A 1 361 ? 11.267 -24.394 -0.309 1.00 95.69 361 PHE A CA 1
ATOM 2847 C C . PHE A 1 361 ? 12.707 -24.338 0.190 1.00 95.69 361 PHE A C 1
ATOM 2849 O O . PHE A 1 361 ? 13.622 -24.866 -0.448 1.00 95.69 361 PHE A O 1
ATOM 2856 N N . PHE A 1 362 ? 12.891 -23.703 1.344 1.00 95.00 362 PHE A N 1
ATOM 2857 C CA . PHE A 1 362 ? 14.183 -23.546 1.995 1.00 95.00 362 PHE A CA 1
ATOM 2858 C C . PHE A 1 362 ? 14.185 -24.314 3.319 1.00 95.00 362 PHE A C 1
ATOM 2860 O O . PHE A 1 362 ? 13.384 -23.997 4.205 1.00 95.00 362 PHE A O 1
ATOM 2867 N N . PRO A 1 363 ? 15.062 -25.317 3.487 1.00 93.44 363 PRO A N 1
ATOM 2868 C CA . PRO A 1 363 ? 15.316 -25.913 4.790 1.00 93.44 363 PRO A CA 1
ATOM 2869 C C . PRO A 1 363 ? 15.836 -24.851 5.755 1.00 93.44 363 PRO A C 1
ATOM 2871 O O . PRO A 1 363 ? 16.586 -23.960 5.349 1.00 93.44 363 PRO A O 1
ATOM 2874 N N . PHE A 1 364 ? 15.448 -24.943 7.024 1.00 90.00 364 PHE A N 1
ATOM 2875 C CA . PHE A 1 364 ? 15.953 -24.035 8.044 1.00 90.00 364 PHE A CA 1
ATOM 2876 C C . PHE A 1 364 ? 16.337 -24.748 9.338 1.00 90.00 364 PHE A C 1
ATOM 2878 O O . PHE A 1 364 ? 15.676 -25.685 9.794 1.00 90.00 364 PHE A O 1
ATOM 2885 N N . GLU A 1 365 ? 17.374 -24.226 9.985 1.00 85.44 365 GLU A N 1
ATOM 2886 C CA . GLU A 1 365 ? 17.727 -24.562 11.359 1.00 85.44 365 GLU A CA 1
ATOM 2887 C C . GLU A 1 365 ? 17.256 -23.444 12.309 1.00 85.44 365 GLU A C 1
ATOM 2889 O O . GLU A 1 365 ? 17.487 -22.257 12.043 1.00 85.44 365 GLU A O 1
ATOM 2894 N N . PRO A 1 366 ? 16.591 -23.771 13.434 1.00 79.81 366 PRO A N 1
ATOM 2895 C CA . PRO A 1 366 ? 16.232 -22.776 14.438 1.00 79.81 366 PRO A CA 1
ATOM 2896 C C . PRO A 1 366 ? 17.478 -22.181 15.107 1.00 79.81 366 PRO A C 1
ATOM 2898 O O . PRO A 1 366 ? 18.312 -22.912 15.644 1.00 79.81 366 PRO A O 1
ATOM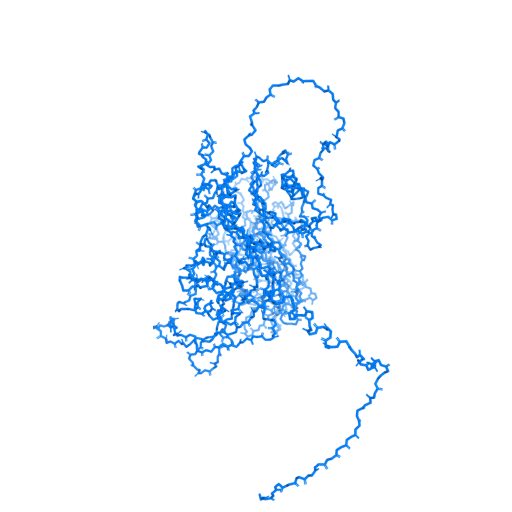 2901 N N . VAL A 1 367 ? 17.566 -20.852 15.159 1.00 77.56 367 VAL A N 1
ATOM 2902 C CA . VAL A 1 367 ? 18.621 -20.112 15.862 1.00 77.56 367 VAL A CA 1
ATOM 2903 C C . VAL A 1 367 ? 17.983 -19.279 16.978 1.00 77.56 367 VAL A C 1
ATOM 2905 O O . VAL A 1 367 ? 17.417 -18.212 16.760 1.00 77.56 367 VAL A O 1
ATOM 2908 N N . GLY A 1 368 ? 18.059 -19.767 18.218 1.00 74.75 368 GLY A N 1
ATOM 2909 C CA . GLY A 1 368 ? 17.435 -19.100 19.368 1.00 74.75 368 GLY A CA 1
ATOM 2910 C C . GLY A 1 368 ? 15.906 -19.239 19.398 1.00 74.75 368 GLY A C 1
ATOM 2911 O O . GLY A 1 368 ? 15.359 -20.237 18.939 1.00 74.75 368 GLY A O 1
ATOM 2912 N N . SER A 1 369 ? 15.211 -18.271 20.009 1.00 64.88 369 SER A N 1
ATOM 2913 C CA . SER A 1 369 ? 13.761 -18.350 20.260 1.00 64.88 369 SER A CA 1
ATOM 2914 C C . SER A 1 369 ? 12.878 -17.967 19.068 1.00 64.88 369 SER A C 1
ATOM 2916 O O . SER A 1 369 ? 11.700 -18.311 19.077 1.00 64.88 369 SER A O 1
ATOM 2918 N N . SER A 1 370 ? 13.412 -17.260 18.067 1.00 61.84 370 SER A N 1
ATOM 2919 C CA . SER A 1 370 ? 12.610 -16.726 16.953 1.00 61.84 370 SER A CA 1
ATOM 2920 C C . SER A 1 370 ? 13.329 -16.628 15.603 1.00 61.84 370 SER A C 1
ATOM 2922 O O . SER A 1 370 ? 12.647 -16.481 14.595 1.00 61.84 370 SER A O 1
ATOM 2924 N N . ALA A 1 371 ? 14.663 -16.722 15.540 1.00 72.50 371 ALA A N 1
ATOM 2925 C CA . ALA A 1 371 ? 15.387 -16.603 14.275 1.00 72.50 371 ALA A CA 1
ATOM 2926 C C . ALA A 1 371 ? 15.556 -17.966 13.583 1.00 72.50 371 ALA A C 1
ATOM 2928 O O . ALA A 1 371 ? 15.644 -19.013 14.231 1.00 72.50 371 ALA A O 1
ATOM 2929 N N . ARG A 1 372 ? 15.608 -17.947 12.250 1.00 82.00 372 ARG A N 1
ATOM 2930 C CA . ARG A 1 372 ? 15.843 -19.112 11.388 1.00 82.00 372 ARG A CA 1
ATOM 2931 C C . ARG A 1 372 ? 17.078 -18.848 10.534 1.00 82.00 372 ARG A C 1
ATOM 2933 O O . ARG A 1 372 ? 17.228 -17.751 10.005 1.00 82.00 372 ARG A O 1
ATOM 2940 N N . SER A 1 373 ? 17.954 -19.841 10.427 1.00 85.50 373 SER A N 1
ATOM 2941 C CA . SER A 1 373 ? 19.042 -19.854 9.448 1.00 85.50 373 SER A CA 1
ATOM 2942 C C . SER A 1 373 ? 18.621 -20.750 8.296 1.00 85.50 373 SER A C 1
ATOM 2944 O O . SER A 1 373 ? 18.323 -21.917 8.537 1.00 85.50 373 SER A O 1
ATOM 2946 N N . TYR A 1 374 ? 18.585 -20.218 7.078 1.00 89.56 374 TYR A N 1
ATOM 2947 C CA . TYR A 1 374 ? 18.152 -20.966 5.900 1.00 89.56 374 TYR A CA 1
ATOM 2948 C C . TYR A 1 374 ? 19.346 -21.573 5.169 1.00 89.56 374 TYR A C 1
ATOM 2950 O O . TYR A 1 374 ? 20.385 -20.930 5.007 1.00 89.56 374 TYR A O 1
ATOM 2958 N N . ASP A 1 375 ? 19.175 -22.813 4.724 1.00 89.06 375 ASP A N 1
ATOM 2959 C CA . ASP A 1 375 ? 20.119 -23.513 3.859 1.00 89.06 375 ASP A CA 1
ATOM 2960 C C . ASP A 1 375 ? 19.829 -23.219 2.377 1.00 89.06 375 ASP A C 1
ATOM 2962 O O . ASP A 1 375 ? 19.029 -22.354 2.019 1.00 89.06 375 ASP A O 1
ATOM 2966 N N . ASN A 1 376 ? 20.495 -23.954 1.484 1.00 93.19 376 ASN A N 1
ATOM 2967 C CA . ASN A 1 376 ? 20.235 -23.872 0.053 1.00 93.19 376 ASN A CA 1
ATOM 2968 C C . ASN A 1 376 ? 18.813 -24.317 -0.307 1.00 93.19 376 ASN A C 1
ATOM 2970 O O . ASN A 1 376 ? 18.279 -25.270 0.264 1.00 93.19 376 ASN A O 1
ATOM 2974 N N . LEU A 1 377 ? 18.269 -23.673 -1.338 1.00 95.31 377 LEU A N 1
ATOM 2975 C CA . LEU A 1 377 ? 17.011 -24.000 -1.992 1.00 95.31 377 LEU A CA 1
ATOM 2976 C C . LEU A 1 377 ? 16.935 -25.505 -2.288 1.00 95.31 377 LEU A C 1
ATOM 2978 O O . LEU A 1 377 ? 17.712 -26.034 -3.088 1.00 95.31 377 LEU A O 1
ATOM 2982 N N . SER A 1 378 ? 16.000 -26.203 -1.638 1.00 93.12 378 SER A N 1
ATOM 2983 C CA . SER A 1 378 ? 15.892 -27.662 -1.734 1.00 93.12 378 SER A CA 1
ATOM 2984 C C . SER A 1 378 ? 14.996 -28.093 -2.889 1.00 93.12 378 SER A C 1
ATOM 2986 O O . SER A 1 378 ? 15.276 -29.076 -3.583 1.00 93.12 378 SER A O 1
ATOM 2988 N N . ARG A 1 379 ? 13.898 -27.363 -3.097 1.00 93.19 379 ARG A N 1
ATOM 2989 C CA . ARG A 1 379 ? 12.860 -27.688 -4.072 1.00 93.19 379 ARG A CA 1
ATOM 2990 C C . ARG A 1 379 ? 12.151 -26.424 -4.530 1.00 93.19 379 ARG A C 1
ATOM 2992 O O . ARG A 1 379 ? 11.969 -25.490 -3.760 1.00 93.19 379 ARG A O 1
ATOM 2999 N N . VAL A 1 380 ? 11.678 -26.453 -5.772 1.00 95.44 380 VAL A N 1
ATOM 3000 C CA . VAL A 1 380 ? 10.773 -25.442 -6.318 1.00 95.44 380 VAL A CA 1
ATOM 3001 C C . VAL A 1 380 ? 9.551 -26.116 -6.915 1.00 95.44 380 VAL A C 1
ATOM 3003 O O . VAL A 1 380 ? 9.644 -27.206 -7.488 1.00 95.44 380 VAL A O 1
ATOM 3006 N N . GLN A 1 381 ? 8.402 -25.471 -6.774 1.00 94.69 381 GLN A N 1
ATOM 3007 C CA . GLN A 1 381 ? 7.154 -25.855 -7.404 1.00 94.69 381 GLN A CA 1
ATOM 3008 C C . GLN A 1 381 ? 6.607 -24.665 -8.185 1.00 94.69 381 GLN A C 1
ATOM 3010 O O . GLN A 1 381 ? 6.138 -23.699 -7.601 1.00 94.69 381 GLN A O 1
ATOM 3015 N N . VAL A 1 382 ? 6.659 -24.753 -9.513 1.00 93.75 382 VAL A N 1
ATOM 3016 C CA . VAL A 1 382 ? 6.045 -23.746 -10.384 1.00 93.75 382 VAL A CA 1
ATOM 3017 C C . VAL A 1 382 ? 4.532 -23.872 -10.291 1.00 93.75 382 VAL A C 1
ATOM 3019 O O . VAL A 1 382 ? 3.979 -24.971 -10.413 1.00 93.75 382 VAL A O 1
ATOM 3022 N N . CYS A 1 383 ? 3.876 -22.748 -10.055 1.00 88.06 383 CYS A N 1
ATOM 3023 C CA . CYS A 1 383 ? 2.444 -22.679 -9.850 1.00 88.06 383 CYS A CA 1
ATOM 3024 C C . CYS A 1 383 ? 1.750 -22.536 -11.206 1.00 88.06 383 CYS A C 1
ATOM 3026 O O . CYS A 1 383 ? 2.162 -21.751 -12.054 1.00 88.06 383 CYS A O 1
ATOM 3028 N N . THR A 1 384 ? 0.712 -23.339 -11.435 1.00 79.94 384 THR A N 1
ATOM 3029 C CA . THR A 1 384 ? -0.079 -23.300 -12.678 1.00 79.94 384 THR A CA 1
ATOM 3030 C C . THR A 1 384 ? -1.307 -22.402 -12.574 1.00 79.94 384 THR A C 1
ATOM 3032 O O . THR A 1 384 ? -1.973 -22.167 -13.576 1.00 79.94 384 THR A O 1
ATOM 3035 N N . GLU A 1 385 ? -1.626 -21.952 -11.365 1.00 76.00 385 GLU A N 1
ATOM 3036 C CA . GLU A 1 385 ? -2.689 -20.997 -11.072 1.00 76.00 385 GLU A CA 1
ATOM 3037 C C . GLU A 1 385 ? -2.040 -19.682 -10.640 1.00 76.00 385 GLU A C 1
ATOM 3039 O O . GLU A 1 385 ? -0.994 -19.699 -9.984 1.00 76.00 385 GLU A O 1
ATOM 3044 N N . GLU A 1 386 ? -2.653 -18.557 -11.006 1.00 71.19 386 GLU A N 1
ATOM 3045 C CA . GLU A 1 386 ? -2.231 -17.246 -10.521 1.00 71.19 386 GLU A CA 1
ATOM 3046 C C . GLU A 1 386 ? -2.428 -17.178 -9.010 1.00 71.19 386 GLU A C 1
ATOM 3048 O O . GLU A 1 386 ? -3.542 -17.291 -8.496 1.00 71.19 386 GLU A O 1
ATOM 3053 N N . ILE A 1 387 ? -1.329 -16.994 -8.288 1.00 79.12 387 ILE A N 1
ATOM 3054 C CA . ILE A 1 387 ? -1.371 -16.779 -6.847 1.00 79.12 387 ILE A CA 1
ATOM 3055 C C . ILE A 1 387 ? -1.267 -15.289 -6.622 1.00 79.12 387 ILE A C 1
ATOM 3057 O O . ILE A 1 387 ? -0.341 -14.654 -7.111 1.00 79.12 387 ILE A O 1
ATOM 3061 N N . TRP A 1 388 ? -2.199 -14.740 -5.865 1.00 82.25 388 TRP A N 1
ATOM 3062 C CA . TRP A 1 388 ? -2.190 -13.330 -5.527 1.00 82.25 388 TRP A CA 1
ATOM 3063 C C . TRP A 1 388 ? -1.290 -13.101 -4.306 1.00 82.25 388 TRP A C 1
ATOM 3065 O O . TRP A 1 388 ? -1.245 -13.925 -3.388 1.00 82.25 388 TRP A O 1
ATOM 3075 N N . GLN A 1 389 ? -0.540 -12.005 -4.324 1.00 79.62 389 GLN A N 1
ATOM 3076 C CA . GLN A 1 389 ? 0.390 -11.594 -3.281 1.00 79.62 389 GLN A CA 1
ATOM 3077 C C . GLN A 1 389 ? -0.383 -11.162 -2.032 1.00 79.62 389 GLN A C 1
ATOM 3079 O O . GLN A 1 389 ? -1.208 -10.261 -2.137 1.00 79.62 389 GLN A O 1
ATOM 3084 N N . PRO A 1 390 ? -0.157 -11.747 -0.845 1.00 82.69 390 PRO A N 1
ATOM 3085 C CA . PRO A 1 390 ? -0.849 -11.315 0.366 1.00 82.69 390 PRO A CA 1
ATOM 3086 C C . PRO A 1 390 ? -0.393 -9.919 0.790 1.00 82.69 390 PRO A C 1
ATOM 3088 O O . PRO A 1 390 ? 0.800 -9.626 0.787 1.00 82.69 390 PRO A O 1
ATOM 3091 N N . VAL A 1 391 ? -1.319 -9.074 1.217 1.00 83.75 391 VAL A N 1
ATOM 3092 C CA . VAL A 1 391 ? -1.042 -7.717 1.702 1.00 83.75 391 VAL A CA 1
ATOM 3093 C C . VAL A 1 391 ? -1.150 -7.701 3.219 1.00 83.75 391 VAL A C 1
ATOM 3095 O O . VAL A 1 391 ? -2.033 -8.349 3.786 1.00 83.75 391 VAL A O 1
ATOM 3098 N N . ARG A 1 392 ? -0.232 -7.003 3.894 1.00 83.25 392 ARG A N 1
ATOM 3099 C CA . ARG A 1 392 ? -0.322 -6.855 5.348 1.00 83.25 392 ARG A CA 1
ATOM 3100 C C . ARG A 1 392 ? -1.389 -5.815 5.677 1.00 83.25 392 ARG A C 1
ATOM 3102 O O . ARG A 1 392 ? -1.373 -4.728 5.116 1.00 83.25 392 ARG A O 1
ATOM 3109 N N . LEU A 1 393 ? -2.276 -6.150 6.607 1.00 87.88 393 LEU A N 1
ATOM 3110 C CA . LEU A 1 393 ? -3.213 -5.194 7.180 1.00 87.88 393 LEU A CA 1
ATOM 3111 C C . LEU A 1 393 ? -2.586 -4.565 8.431 1.00 87.88 393 LEU A C 1
ATOM 3113 O O . LEU A 1 393 ? -2.349 -5.267 9.419 1.00 87.88 393 LEU A O 1
ATOM 3117 N N . ASP A 1 394 ? -2.305 -3.268 8.377 1.00 88.06 394 ASP A N 1
ATOM 3118 C CA . ASP A 1 394 ? -1.963 -2.444 9.530 1.00 88.06 394 ASP A CA 1
ATOM 3119 C C . ASP A 1 394 ? -3.245 -1.999 10.238 1.00 88.06 394 ASP A C 1
ATOM 3121 O O . ASP A 1 394 ? -4.099 -1.307 9.677 1.00 88.06 394 ASP A O 1
ATOM 3125 N N . ILE A 1 395 ? -3.407 -2.439 11.483 1.00 89.62 395 ILE A N 1
ATOM 3126 C CA . ILE A 1 395 ? -4.594 -2.151 12.286 1.00 89.62 395 ILE A CA 1
ATOM 3127 C C . ILE A 1 395 ? -4.239 -1.024 13.256 1.00 89.62 395 ILE A C 1
ATOM 3129 O O . ILE A 1 395 ? -3.821 -1.262 14.388 1.00 89.62 395 ILE A O 1
ATOM 3133 N N . GLY A 1 396 ? -4.449 0.213 12.811 1.00 85.75 396 GLY A N 1
ATOM 3134 C CA . GLY A 1 396 ? -4.223 1.446 13.571 1.00 85.75 396 GLY A CA 1
ATOM 3135 C C . GLY A 1 396 ? -5.413 1.885 14.433 1.00 85.75 396 GLY A C 1
ATOM 3136 O O . GLY A 1 396 ? -5.527 3.059 14.787 1.00 85.75 396 GLY A O 1
ATOM 3137 N N . ILE A 1 397 ? -6.341 0.978 14.755 1.00 87.81 397 ILE A N 1
ATOM 3138 C CA . ILE A 1 397 ? -7.544 1.305 15.531 1.00 87.81 397 ILE A CA 1
ATOM 3139 C C . ILE A 1 397 ? -7.153 1.593 16.983 1.00 87.81 397 ILE A C 1
ATOM 3141 O O . ILE A 1 397 ? -6.687 0.705 17.695 1.00 87.81 397 ILE A O 1
ATOM 3145 N N . THR A 1 398 ? -7.403 2.821 17.444 1.00 82.75 398 THR A N 1
ATOM 3146 C CA . THR A 1 398 ? -7.356 3.167 18.873 1.00 82.75 398 THR A CA 1
ATOM 3147 C C . THR A 1 398 ? -8.761 3.014 19.463 1.00 82.75 398 THR A C 1
ATOM 3149 O O . THR A 1 398 ? -9.630 3.832 19.158 1.00 82.75 398 THR A O 1
ATOM 3152 N N . PRO A 1 399 ? -9.028 1.967 20.265 1.00 78.88 399 PRO A N 1
ATOM 3153 C CA . PRO A 1 399 ? -10.394 1.615 20.648 1.00 78.88 399 PRO A CA 1
ATOM 3154 C C . PRO A 1 399 ? -10.942 2.426 21.825 1.00 78.88 399 PRO A C 1
ATOM 3156 O O . PRO A 1 399 ? -12.156 2.500 21.990 1.00 78.88 399 PRO A O 1
ATOM 3159 N N . GLU A 1 400 ? -10.071 3.005 22.654 1.00 83.06 400 GLU A N 1
ATOM 3160 C CA . GLU A 1 400 ? -10.447 3.712 23.879 1.00 83.06 400 GLU A CA 1
ATOM 3161 C C . GLU A 1 400 ? -9.935 5.149 23.854 1.00 83.06 400 GLU A C 1
ATOM 3163 O O . GLU A 1 400 ? -8.774 5.397 23.523 1.00 83.06 400 GLU A O 1
ATOM 3168 N N . CYS A 1 401 ? -10.791 6.104 24.221 1.00 80.44 401 CYS A N 1
ATOM 3169 C CA . CYS A 1 401 ? -10.454 7.527 24.232 1.00 80.44 401 CYS A CA 1
ATOM 3170 C C . CYS A 1 401 ? -10.861 8.164 25.554 1.00 80.44 401 CYS A C 1
ATOM 3172 O O . CYS A 1 401 ? -11.970 8.684 25.725 1.00 80.44 401 CYS A O 1
ATOM 3174 N N . LEU A 1 402 ? -9.922 8.095 26.492 1.00 83.38 402 LEU A N 1
ATOM 3175 C CA . LEU A 1 402 ? -10.037 8.689 27.812 1.00 83.38 402 LEU A CA 1
ATOM 3176 C C . LEU A 1 402 ? -9.608 10.155 27.783 1.00 83.38 402 LEU A C 1
ATOM 3178 O O . LEU A 1 402 ? -8.778 10.570 26.977 1.00 83.38 402 LEU A O 1
ATOM 3182 N N . LEU A 1 403 ? -10.167 10.934 28.700 1.00 81.31 403 LEU A N 1
ATOM 3183 C CA . LEU A 1 403 ? -9.600 12.226 29.061 1.00 81.31 403 LEU A CA 1
ATOM 3184 C C . LEU A 1 403 ? -8.306 12.014 29.850 1.00 81.31 403 LEU A C 1
ATOM 3186 O O . LEU A 1 403 ? -8.315 11.265 30.825 1.00 81.31 403 LEU A O 1
ATOM 3190 N N . ASP A 1 404 ? -7.235 12.711 29.464 1.00 71.31 404 ASP A N 1
ATOM 3191 C CA . ASP A 1 404 ? -5.940 12.642 30.158 1.00 71.31 404 ASP A CA 1
ATOM 3192 C C . ASP A 1 404 ? -6.054 13.086 31.627 1.00 71.31 404 ASP A C 1
ATOM 3194 O O . ASP A 1 404 ? -5.537 12.424 32.523 1.00 71.31 404 ASP A O 1
ATOM 3198 N N . GLU A 1 405 ? -6.783 14.177 31.880 1.00 74.00 405 GLU A N 1
ATOM 3199 C CA . GLU A 1 405 ? -6.942 14.779 33.210 1.00 74.00 405 GLU A CA 1
ATOM 3200 C C . GLU A 1 405 ? -8.435 15.041 33.507 1.00 74.00 405 GLU A C 1
ATOM 3202 O O . GLU A 1 405 ? -8.939 16.167 33.385 1.00 74.00 405 GLU A O 1
ATOM 3207 N N . PRO A 1 406 ? -9.213 13.996 33.857 1.00 67.25 406 PRO A N 1
ATOM 3208 C CA . PRO A 1 406 ? -10.629 14.152 34.156 1.00 67.25 406 PRO A CA 1
ATOM 3209 C C . PRO A 1 406 ? -10.807 15.039 35.395 1.00 67.25 406 PRO A C 1
ATOM 3211 O O . PRO A 1 406 ? -10.119 14.876 36.401 1.00 67.25 406 PRO A O 1
ATOM 3214 N N . PHE A 1 407 ? -11.774 15.957 35.342 1.00 66.50 407 PHE A N 1
ATOM 3215 C CA . PHE A 1 407 ? -12.089 16.936 36.394 1.00 66.50 407 PHE A CA 1
ATOM 3216 C C . PHE A 1 407 ? -11.064 18.052 36.656 1.00 66.50 407 PHE A C 1
ATOM 3218 O O . PHE A 1 407 ? -11.385 18.926 37.455 1.00 66.50 407 PHE A O 1
ATOM 3225 N N . GLU A 1 408 ? -9.890 18.102 36.010 1.00 71.19 408 GLU A N 1
ATOM 3226 C CA . GLU A 1 408 ? -8.872 19.140 36.302 1.00 71.19 408 GLU A CA 1
ATOM 3227 C C . GLU A 1 408 ? -9.418 20.569 36.133 1.00 71.19 408 GLU A C 1
ATOM 3229 O O . GLU A 1 408 ? -9.098 21.474 36.905 1.00 71.19 408 GLU A O 1
ATOM 3234 N N . LEU A 1 409 ? -10.300 20.753 35.151 1.00 71.94 409 LEU A N 1
ATOM 3235 C CA . LEU A 1 409 ? -10.920 22.036 34.823 1.00 71.94 409 LEU A CA 1
ATOM 3236 C C . LEU A 1 409 ? -12.309 22.230 35.457 1.00 71.94 409 LEU A C 1
ATOM 3238 O O . LEU A 1 409 ? -12.959 23.242 35.198 1.00 71.94 409 LEU A O 1
ATOM 3242 N N . LEU A 1 410 ? -12.763 21.286 36.289 1.00 77.69 410 LEU A N 1
ATOM 3243 C CA . LEU A 1 410 ? -14.002 21.391 37.059 1.00 77.69 410 LEU A CA 1
ATOM 3244 C C . LEU A 1 410 ? -13.706 21.845 38.491 1.00 77.69 410 LEU A C 1
ATOM 3246 O O . LEU A 1 410 ? -12.736 21.437 39.125 1.00 77.69 410 LEU A O 1
ATOM 3250 N N . THR A 1 411 ? -14.588 22.667 39.049 1.00 83.94 411 THR A N 1
ATOM 3251 C CA . THR A 1 411 ? -14.521 23.055 40.462 1.00 83.94 411 THR A CA 1
ATOM 3252 C C . THR A 1 411 ? -14.831 21.868 41.386 1.00 83.94 411 THR A C 1
ATOM 3254 O O . THR A 1 411 ? -15.464 20.879 40.995 1.00 83.94 411 THR A O 1
ATOM 3257 N N . GLU A 1 412 ? -14.431 21.963 42.661 1.00 84.94 412 GLU A N 1
ATOM 3258 C CA . GLU A 1 412 ? -14.775 20.954 43.679 1.00 84.94 412 GLU A CA 1
ATOM 3259 C C . GLU A 1 412 ? -16.297 20.786 43.839 1.00 84.94 412 GLU A C 1
ATOM 3261 O O . GLU A 1 412 ? -16.780 19.673 44.069 1.00 84.94 412 GLU A O 1
ATOM 3266 N N . GLU A 1 413 ? -17.056 21.876 43.690 1.00 86.56 413 GLU A N 1
ATOM 3267 C CA . GLU A 1 413 ? -18.521 21.874 43.758 1.00 86.56 413 GLU A CA 1
ATOM 3268 C C . GLU A 1 413 ? -19.134 21.095 42.590 1.00 86.56 413 GLU A C 1
ATOM 3270 O O . GLU A 1 413 ? -19.998 20.247 42.804 1.00 86.56 413 GLU A O 1
ATOM 3275 N N . GLU A 1 414 ? -18.658 21.322 41.366 1.00 86.81 414 GLU A N 1
ATOM 3276 C CA . GLU A 1 414 ? -19.131 20.617 40.167 1.00 86.81 414 GLU A CA 1
ATOM 3277 C C . GLU A 1 414 ? -18.762 19.140 40.187 1.00 86.81 414 GLU A C 1
ATOM 3279 O O . GLU A 1 414 ? -19.601 18.281 39.921 1.00 86.81 414 GLU A O 1
ATOM 3284 N N . THR A 1 415 ? -17.529 18.833 40.584 1.00 87.50 415 THR A N 1
ATOM 3285 C CA . THR A 1 415 ? -17.073 17.453 40.763 1.00 87.50 415 THR A CA 1
ATOM 3286 C C . THR A 1 415 ? -17.928 16.732 41.805 1.00 87.50 415 THR A C 1
ATOM 3288 O O . THR A 1 415 ? -18.303 15.572 41.622 1.00 87.50 415 THR A O 1
ATOM 3291 N N . SER A 1 416 ? -18.277 17.415 42.899 1.00 88.88 416 SER A N 1
ATOM 3292 C CA . SER A 1 416 ? -19.160 16.867 43.932 1.00 88.88 416 SER A CA 1
ATOM 3293 C C . SER A 1 416 ? -20.595 16.692 43.435 1.00 88.88 416 SER A C 1
ATOM 3295 O O . SER A 1 416 ? -21.232 15.707 43.806 1.00 88.88 416 SER A O 1
ATOM 3297 N N . ALA A 1 417 ? -21.099 17.599 42.595 1.00 88.88 417 ALA A N 1
ATOM 3298 C CA . ALA A 1 417 ? -22.423 17.488 41.989 1.00 88.88 417 ALA A CA 1
ATOM 3299 C C . ALA A 1 417 ? -22.514 16.280 41.044 1.00 88.88 417 ALA A C 1
ATOM 3301 O O . ALA A 1 417 ? -23.449 15.495 41.164 1.00 88.88 417 ALA A O 1
ATOM 3302 N N . ILE A 1 418 ? -21.508 16.066 40.186 1.00 90.19 418 ILE A N 1
ATOM 3303 C CA . ILE A 1 418 ? -21.434 14.907 39.275 1.00 90.19 418 ILE A CA 1
ATOM 3304 C C . ILE A 1 418 ? -21.369 13.587 40.052 1.00 90.19 418 ILE A C 1
ATOM 3306 O O . ILE A 1 418 ? -22.025 12.616 39.693 1.00 90.19 418 ILE A O 1
ATOM 3310 N N . LYS A 1 419 ? -20.605 13.541 41.149 1.00 87.25 419 LYS A N 1
ATOM 3311 C CA . LYS A 1 419 ? -20.476 12.330 41.977 1.00 87.25 419 LYS A CA 1
ATOM 3312 C C . LYS A 1 419 ? -21.730 12.000 42.793 1.00 87.25 419 LYS A C 1
ATOM 3314 O O . LYS A 1 419 ? -21.820 10.900 43.325 1.00 87.25 419 LYS A O 1
ATOM 3319 N N . ASN A 1 420 ? -22.663 12.942 42.937 1.00 90.38 420 ASN A N 1
ATOM 3320 C CA . ASN A 1 420 ? -23.857 12.797 43.773 1.00 90.38 420 ASN A CA 1
ATOM 3321 C C . ASN A 1 420 ? -25.138 13.192 43.015 1.00 90.38 420 ASN A C 1
ATOM 3323 O O . ASN A 1 420 ? -26.019 13.840 43.584 1.00 90.38 420 ASN A O 1
ATOM 3327 N N . LEU A 1 421 ? -25.234 12.832 41.732 1.00 92.19 421 LEU A N 1
ATOM 3328 C CA . LEU A 1 421 ? -26.415 13.109 40.912 1.00 92.19 421 LEU A CA 1
ATOM 3329 C C . LEU A 1 421 ? -27.646 12.353 41.437 1.00 92.19 421 LEU A C 1
ATOM 3331 O O . LEU A 1 421 ? -27.558 11.175 41.779 1.00 92.19 421 LEU A O 1
ATOM 3335 N N . ASP A 1 422 ? -28.808 13.016 41.448 1.00 92.88 422 ASP A N 1
ATOM 3336 C CA . ASP A 1 422 ? -30.109 12.354 41.603 1.00 92.88 422 ASP A CA 1
ATOM 3337 C C . ASP A 1 422 ? -30.724 12.141 40.209 1.00 92.88 422 ASP A C 1
ATOM 3339 O O . ASP A 1 422 ? -31.163 13.106 39.577 1.00 92.88 422 ASP A O 1
ATOM 3343 N N . PRO A 1 423 ? -30.793 10.897 39.701 1.00 91.94 423 PRO A N 1
ATOM 3344 C CA . PRO A 1 423 ? -31.253 10.617 38.338 1.00 91.94 423 PRO A CA 1
ATOM 3345 C C . PRO A 1 423 ? -32.702 11.024 38.058 1.00 91.94 423 PRO A C 1
ATOM 3347 O O . PRO A 1 423 ? -33.113 11.065 36.898 1.00 91.94 423 PRO A O 1
ATOM 3350 N N . ARG A 1 424 ? -33.492 11.297 39.104 1.00 89.94 424 ARG A N 1
ATOM 3351 C CA . ARG A 1 424 ? -34.889 11.742 38.992 1.00 89.94 424 ARG A CA 1
ATOM 3352 C C . ARG A 1 424 ? -35.013 13.219 38.631 1.00 89.94 424 ARG A C 1
ATOM 3354 O O . ARG A 1 424 ? -36.054 13.614 38.113 1.00 89.94 424 ARG A O 1
ATOM 3361 N N . ASP A 1 425 ? -33.967 13.997 38.893 1.00 91.81 425 ASP A N 1
ATOM 3362 C CA . ASP A 1 425 ? -33.925 15.432 38.614 1.00 91.81 425 ASP A CA 1
ATOM 3363 C C . ASP A 1 425 ? -33.301 15.740 37.242 1.00 91.81 425 ASP A C 1
ATOM 3365 O O . ASP A 1 425 ? -33.323 16.893 36.804 1.00 91.81 425 ASP A O 1
ATOM 3369 N N . LEU A 1 426 ? -32.748 14.726 36.563 1.00 94.19 426 LEU A N 1
ATOM 3370 C CA . LEU A 1 426 ? -32.087 14.866 35.268 1.00 94.19 426 LEU A CA 1
ATOM 3371 C C . LEU A 1 426 ? -33.099 14.920 34.105 1.00 94.19 426 LEU A C 1
ATOM 3373 O O . LEU A 1 426 ? -34.052 14.134 34.076 1.00 94.19 426 LEU A O 1
ATOM 3377 N N . PRO A 1 427 ? -32.896 15.813 33.116 1.00 93.19 427 PRO A N 1
ATOM 3378 C CA . PRO A 1 427 ? -33.755 15.903 31.937 1.00 93.19 427 PRO A CA 1
ATOM 3379 C C . PRO A 1 427 ? -33.561 14.678 31.044 1.00 93.19 427 PRO A C 1
ATOM 3381 O O . PRO A 1 427 ? -32.450 14.176 30.925 1.00 93.19 427 PRO A O 1
ATOM 3384 N N . ARG A 1 428 ? -34.629 14.184 30.414 1.00 91.62 428 ARG A N 1
ATOM 3385 C CA . ARG A 1 428 ? -34.584 12.921 29.654 1.00 91.62 428 ARG A CA 1
ATOM 3386 C C . ARG A 1 428 ? -34.333 13.106 28.165 1.00 91.62 428 ARG A C 1
ATOM 3388 O O . ARG A 1 428 ? -33.645 12.289 27.568 1.00 91.62 428 ARG A O 1
ATOM 3395 N N . GLU A 1 429 ? -34.921 14.145 27.587 1.00 92.25 429 GLU A N 1
ATOM 3396 C CA . GLU A 1 429 ? -34.862 14.411 26.152 1.00 92.25 429 GLU A CA 1
ATOM 3397 C C . GLU A 1 429 ? -33.514 15.039 25.788 1.00 92.25 429 GLU A C 1
ATOM 3399 O O . GLU A 1 429 ? -33.016 15.922 26.492 1.00 92.25 429 GLU A O 1
ATOM 3404 N N . ALA A 1 430 ? -32.925 14.558 24.693 1.00 91.44 430 ALA A N 1
ATOM 3405 C CA . ALA A 1 430 ? -31.717 15.138 24.125 1.00 91.44 430 ALA A CA 1
ATOM 3406 C C . ALA A 1 430 ? -32.009 16.492 23.473 1.00 91.44 430 ALA A C 1
ATOM 3408 O O . ALA A 1 430 ? -33.125 16.754 23.021 1.00 91.44 430 ALA A O 1
ATOM 3409 N N . VAL A 1 431 ? -30.987 17.338 23.371 1.00 88.50 431 VAL A N 1
ATOM 3410 C CA . VAL A 1 431 ? -31.100 18.569 22.585 1.00 88.50 431 VAL A CA 1
ATOM 3411 C C . VAL A 1 431 ? -31.255 18.235 21.099 1.00 88.50 431 VAL A C 1
ATOM 3413 O O . VAL A 1 431 ? -30.527 17.403 20.560 1.00 88.50 431 VAL A O 1
ATOM 3416 N N . GLU A 1 432 ? -32.194 18.897 20.418 1.00 79.81 432 GLU A N 1
ATOM 3417 C CA . GLU A 1 432 ? -32.491 18.610 19.004 1.00 79.81 432 GLU A CA 1
ATOM 3418 C C . GLU A 1 432 ? -31.323 18.951 18.064 1.00 79.81 432 GLU A C 1
ATOM 3420 O O . GLU A 1 432 ? -31.187 18.354 16.996 1.00 79.81 432 GLU A O 1
ATOM 3425 N N . ASN A 1 433 ? -30.495 19.939 18.423 1.00 78.25 433 ASN A N 1
ATOM 3426 C CA . ASN A 1 433 ? -29.405 20.410 17.575 1.00 78.25 433 ASN A CA 1
ATOM 3427 C C . ASN A 1 433 ? -28.224 20.940 18.397 1.00 78.25 433 ASN A C 1
ATOM 3429 O O . ASN A 1 433 ? -28.334 21.972 19.060 1.00 78.25 433 ASN A O 1
ATOM 3433 N N . LEU A 1 434 ? -27.066 20.286 18.266 1.00 79.44 434 LEU A N 1
ATOM 3434 C CA . LEU A 1 434 ? -25.834 20.688 18.946 1.00 79.44 434 LEU A CA 1
ATOM 3435 C C . LEU A 1 434 ? -25.209 21.992 18.410 1.00 79.44 434 LEU A C 1
ATOM 3437 O O . LEU A 1 434 ? -24.342 22.564 19.063 1.00 79.44 434 LEU A O 1
ATOM 3441 N N . TYR A 1 435 ? -25.641 22.488 17.247 1.00 75.00 435 TYR A N 1
ATOM 3442 C CA . TYR A 1 435 ? -25.061 23.670 16.594 1.00 75.00 435 TYR A CA 1
ATOM 3443 C C . TYR A 1 435 ? -25.388 24.990 17.310 1.00 75.00 435 TYR A C 1
ATOM 3445 O O . TYR A 1 435 ? -24.608 25.934 17.249 1.00 75.00 435 TYR A O 1
ATOM 3453 N N . ASN A 1 436 ? -26.534 25.065 17.995 1.00 73.94 436 ASN A N 1
ATOM 3454 C CA . ASN A 1 436 ? -27.011 26.278 18.674 1.00 73.94 436 ASN A CA 1
ATOM 3455 C C . ASN A 1 436 ? -27.242 26.050 20.174 1.00 73.94 436 ASN A C 1
ATOM 3457 O O . ASN A 1 436 ? -28.127 26.673 20.760 1.00 73.94 436 ASN A O 1
ATOM 3461 N N . VAL A 1 437 ? -26.474 25.147 20.786 1.00 78.19 437 VAL A N 1
ATOM 3462 C CA . VAL A 1 437 ? -26.601 24.864 22.219 1.00 78.19 437 VAL A CA 1
ATOM 3463 C C . VAL A 1 437 ? -26.219 26.097 23.023 1.00 78.19 437 VAL A C 1
ATOM 3465 O O . VAL A 1 437 ? -25.156 26.693 22.846 1.00 78.19 437 VAL A O 1
ATOM 3468 N N . SER A 1 438 ? -27.111 26.467 23.927 1.00 77.00 438 SER A N 1
ATOM 3469 C CA . SER A 1 438 ? -26.925 27.519 24.904 1.00 77.00 438 SER A CA 1
ATOM 3470 C C . SER A 1 438 ? -26.740 26.918 26.291 1.00 77.00 438 SER A C 1
ATOM 3472 O O . SER A 1 438 ? -27.013 25.748 26.554 1.00 77.00 438 SER A O 1
ATOM 3474 N N . ARG A 1 439 ? -26.332 27.759 27.235 1.00 75.69 439 ARG A N 1
ATOM 3475 C CA . ARG A 1 439 ? -26.231 27.371 28.642 1.00 75.69 439 ARG A CA 1
ATOM 3476 C C . ARG A 1 439 ? -27.573 26.911 29.238 1.00 75.69 439 ARG A C 1
ATOM 3478 O O . ARG A 1 439 ? -27.576 26.098 30.152 1.00 75.69 439 ARG A O 1
ATOM 3485 N N . GLN A 1 440 ? -28.700 27.388 28.705 1.00 81.69 440 GLN A N 1
ATOM 3486 C CA . GLN A 1 440 ? -30.041 27.026 29.186 1.00 81.69 440 GLN A CA 1
ATOM 3487 C C . GLN A 1 440 ? -30.432 25.588 28.836 1.00 81.69 440 GLN A C 1
ATOM 3489 O O . GLN A 1 440 ? -31.305 25.020 29.490 1.00 81.69 440 GLN A O 1
ATOM 3494 N N . ASP A 1 441 ? -29.774 25.006 27.836 1.00 85.88 441 ASP A N 1
ATOM 3495 C CA . ASP A 1 441 ? -29.981 23.619 27.425 1.00 85.88 441 ASP A CA 1
ATOM 3496 C C . ASP A 1 441 ? -29.220 22.637 28.336 1.00 85.88 441 ASP A C 1
ATOM 3498 O O . ASP A 1 441 ? -29.493 21.436 28.346 1.00 85.88 441 ASP A O 1
ATOM 3502 N N . CYS A 1 442 ? -28.286 23.149 29.146 1.00 87.75 442 CYS A N 1
ATOM 3503 C CA . CYS A 1 442 ? -27.545 22.374 30.128 1.00 87.75 442 CYS A CA 1
ATOM 3504 C C . CYS A 1 442 ? -28.294 22.320 31.464 1.00 87.75 442 CYS A C 1
ATOM 3506 O O . CYS A 1 442 ? -28.630 23.340 32.071 1.00 87.75 442 CYS A O 1
ATOM 3508 N N . TRP A 1 443 ? -28.461 21.120 32.011 1.00 90.88 443 TRP A N 1
ATOM 3509 C CA . TRP A 1 443 ? -28.944 20.958 33.374 1.00 90.88 443 TRP A CA 1
ATOM 3510 C C . TRP A 1 443 ? -27.910 21.493 34.368 1.00 90.88 443 TRP A C 1
ATOM 3512 O O . TRP A 1 443 ? -26.768 21.026 34.408 1.00 90.88 443 TRP A O 1
ATOM 3522 N N . GLN A 1 444 ? -28.322 22.492 35.155 1.00 87.88 444 GLN A N 1
ATOM 3523 C CA . GLN A 1 444 ? -27.488 23.194 36.141 1.00 87.88 444 GLN A CA 1
ATOM 3524 C C . GLN A 1 444 ? -26.144 23.697 35.584 1.00 87.88 444 GLN A C 1
ATOM 3526 O O . GLN A 1 444 ? -25.152 23.744 36.315 1.00 87.88 444 GLN A O 1
ATOM 3531 N N . ASP A 1 445 ? -26.117 24.075 34.301 1.00 84.19 445 ASP A N 1
ATOM 3532 C CA . ASP A 1 445 ? -24.912 24.497 33.575 1.00 84.19 445 ASP A CA 1
ATOM 3533 C C . ASP A 1 445 ? -23.803 23.428 33.496 1.00 84.19 445 ASP A C 1
ATOM 3535 O O . ASP A 1 445 ? -22.645 23.765 33.266 1.00 84.19 445 ASP A O 1
ATOM 3539 N N . LEU A 1 446 ? -24.126 22.151 33.735 1.00 87.19 446 LEU A N 1
ATOM 3540 C CA . LEU A 1 446 ? -23.125 21.099 33.944 1.00 87.19 446 LEU A CA 1
ATOM 3541 C C . LEU A 1 446 ? -23.275 19.916 32.990 1.00 87.19 446 LEU A C 1
ATOM 3543 O O . LEU A 1 446 ? -22.268 19.410 32.492 1.00 87.19 446 LEU A O 1
ATOM 3547 N N . LEU A 1 447 ? -24.514 19.482 32.746 1.00 92.06 447 LEU A N 1
ATOM 3548 C CA . LEU A 1 447 ? -24.824 18.309 31.929 1.00 92.06 447 LEU A CA 1
ATOM 3549 C C . LEU A 1 447 ? -25.644 18.706 30.705 1.00 92.06 447 LEU A C 1
ATOM 3551 O O . LEU A 1 447 ? -26.736 19.253 30.847 1.00 92.06 447 LEU A O 1
ATOM 3555 N N . LEU A 1 448 ? -25.140 18.384 29.519 1.00 92.56 448 LEU A N 1
ATOM 3556 C CA . LEU A 1 448 ? -25.829 18.576 28.248 1.00 92.56 448 LEU A CA 1
ATOM 3557 C C . LEU A 1 448 ? -26.420 17.237 27.774 1.00 92.56 448 LEU A C 1
ATOM 3559 O O . LEU A 1 448 ? -25.644 16.316 27.526 1.00 92.56 448 LEU A O 1
ATOM 3563 N N . PRO A 1 449 ? -27.749 17.085 27.638 1.00 94.75 449 PRO A N 1
ATOM 3564 C CA . PRO A 1 449 ? -28.359 15.854 27.123 1.00 94.75 449 PRO A CA 1
ATOM 3565 C C . PRO A 1 449 ? -28.029 15.657 25.636 1.00 94.75 449 PRO A C 1
ATOM 3567 O O . PRO A 1 449 ? -28.491 16.426 24.796 1.00 94.75 449 PRO A O 1
ATOM 3570 N N . LEU A 1 450 ? -27.225 14.644 25.301 1.00 94.00 450 LEU A N 1
ATOM 3571 C CA . LEU A 1 450 ? -26.696 14.432 23.945 1.00 94.00 450 LEU A CA 1
ATOM 3572 C C . LEU A 1 450 ? -27.532 13.454 23.117 1.00 94.00 450 LEU A C 1
ATOM 3574 O O . LEU A 1 450 ? -27.711 13.661 21.917 1.00 94.00 450 LEU A O 1
ATOM 3578 N N . ALA A 1 451 ? -28.010 12.383 23.751 1.00 95.25 451 ALA A N 1
ATOM 3579 C CA . ALA A 1 451 ? -28.812 11.334 23.128 1.00 95.25 451 ALA A CA 1
ATOM 3580 C C . ALA A 1 451 ? -29.666 10.619 24.186 1.00 95.25 451 ALA A C 1
ATOM 3582 O O . ALA A 1 451 ? -29.316 10.614 25.369 1.00 95.25 451 ALA A O 1
ATOM 3583 N N . TYR A 1 452 ? -30.786 10.019 23.781 1.00 96.12 452 TYR A N 1
ATOM 3584 C CA . TYR A 1 452 ? -31.666 9.291 24.697 1.00 96.12 452 TYR A CA 1
ATOM 3585 C C . TYR A 1 452 ? -32.424 8.158 24.003 1.00 96.12 452 TYR A C 1
ATOM 3587 O O . TYR A 1 452 ? -32.682 8.225 22.804 1.00 96.12 452 TYR A O 1
ATOM 3595 N N . ASP A 1 453 ? -32.805 7.154 24.790 1.00 95.56 453 ASP A N 1
ATOM 3596 C CA . ASP A 1 453 ? -33.734 6.093 24.415 1.00 95.56 453 ASP A CA 1
ATOM 3597 C C . ASP A 1 453 ? -34.924 6.105 25.386 1.00 95.56 453 ASP A C 1
ATOM 3599 O O . ASP A 1 453 ? -34.786 5.877 26.594 1.00 95.56 453 ASP A O 1
ATOM 3603 N N . GLU A 1 454 ? -36.109 6.418 24.860 1.00 94.19 454 GLU A N 1
ATOM 3604 C CA . GLU A 1 454 ? -37.333 6.513 25.659 1.00 94.19 454 GLU A CA 1
ATOM 3605 C C . GLU A 1 454 ? -37.832 5.141 26.131 1.00 94.19 454 GLU A C 1
ATOM 3607 O O . GLU A 1 454 ? -38.364 5.030 27.237 1.00 94.19 454 GLU A O 1
ATOM 3612 N N . ALA A 1 455 ? -37.663 4.097 25.314 1.00 93.69 455 ALA A N 1
ATOM 3613 C CA . ALA A 1 455 ? -38.208 2.770 25.585 1.00 93.69 455 ALA A CA 1
ATOM 3614 C C . ALA A 1 455 ? -37.525 2.118 26.793 1.00 93.69 455 ALA A C 1
ATOM 3616 O O . ALA A 1 455 ? -38.195 1.491 27.618 1.00 93.69 455 ALA A O 1
ATOM 3617 N N . TYR A 1 456 ? -36.214 2.318 26.920 1.00 93.81 456 TYR A N 1
ATOM 3618 C CA . TYR A 1 456 ? -35.403 1.774 28.006 1.00 93.81 456 TYR A CA 1
ATOM 3619 C C . TYR A 1 456 ? -35.118 2.776 29.139 1.00 93.81 456 TYR A C 1
ATOM 3621 O O . TYR A 1 456 ? -34.528 2.399 30.152 1.00 93.81 456 TYR A O 1
ATOM 3629 N N . ASP A 1 457 ? -35.579 4.028 29.026 1.00 95.44 457 ASP A N 1
ATOM 3630 C CA . ASP A 1 457 ? -35.309 5.121 29.979 1.00 95.44 457 ASP A CA 1
ATOM 3631 C C . ASP A 1 457 ? -33.798 5.343 30.192 1.00 95.44 457 ASP A C 1
ATOM 3633 O O . ASP A 1 457 ? -33.306 5.389 31.329 1.00 95.44 457 ASP A O 1
ATOM 3637 N N . VAL A 1 458 ? -33.071 5.466 29.075 1.00 97.50 458 VAL A N 1
ATOM 3638 C CA . VAL A 1 458 ? -31.627 5.734 29.028 1.00 97.50 458 VAL A CA 1
ATOM 3639 C C . VAL A 1 458 ? -31.374 7.129 28.467 1.00 97.50 458 VAL A C 1
ATOM 3641 O O . VAL A 1 458 ? -31.976 7.533 27.476 1.00 97.50 458 VAL A O 1
ATOM 3644 N N . THR A 1 459 ? -30.453 7.870 29.078 1.00 97.88 459 THR A N 1
ATOM 3645 C CA . THR A 1 459 ? -30.016 9.177 28.568 1.00 97.88 459 THR A CA 1
ATOM 3646 C C . THR A 1 459 ? -28.504 9.305 28.706 1.00 97.88 459 THR A C 1
ATOM 3648 O O . THR A 1 459 ? -27.946 9.029 29.770 1.00 97.88 459 THR A O 1
ATOM 3651 N N . LEU A 1 460 ? -27.847 9.744 27.636 1.00 97.62 460 LEU A N 1
ATOM 3652 C CA . LEU A 1 460 ? -26.423 10.046 27.589 1.00 97.62 460 LEU A CA 1
ATOM 3653 C C . LEU A 1 460 ? -26.223 11.562 27.658 1.00 97.62 460 LEU A C 1
ATOM 3655 O O . LEU A 1 460 ? -26.759 12.304 26.832 1.00 97.62 460 LEU A O 1
ATOM 3659 N N . TYR A 1 461 ? -25.424 12.017 28.618 1.00 96.12 461 TYR A N 1
ATOM 3660 C CA . TYR A 1 461 ? -25.086 13.427 28.799 1.00 96.12 461 TYR A CA 1
ATOM 3661 C C . TYR A 1 461 ? -23.600 13.668 28.566 1.00 96.12 461 TYR A C 1
ATOM 3663 O O . TYR A 1 461 ? -22.763 12.880 29.001 1.00 96.12 461 TYR A O 1
ATOM 3671 N N . GLY A 1 462 ? -23.277 14.806 27.963 1.00 92.94 462 GLY A N 1
ATOM 3672 C CA . GLY A 1 462 ? -21.936 15.367 27.940 1.00 92.94 462 GLY A CA 1
ATOM 3673 C C . GLY A 1 462 ? -21.721 16.266 29.150 1.00 92.94 462 GLY A C 1
ATOM 3674 O O . GLY A 1 462 ? -22.567 17.106 29.466 1.00 92.94 462 GLY A O 1
ATOM 3675 N N . VAL A 1 463 ? -20.593 16.109 29.836 1.00 91.69 463 VAL A N 1
ATOM 3676 C CA . VAL A 1 463 ? -20.188 17.021 30.910 1.00 91.69 463 VAL A CA 1
ATOM 3677 C C . VAL A 1 463 ? -19.478 18.219 30.290 1.00 91.69 463 VAL A C 1
ATOM 3679 O O . VAL A 1 463 ? -18.454 18.041 29.633 1.00 91.69 463 VAL A O 1
ATOM 3682 N N . VAL A 1 464 ? -20.010 19.424 30.509 1.00 85.19 464 VAL A N 1
ATOM 3683 C CA . VAL A 1 464 ? -19.485 20.673 29.921 1.00 85.19 464 VAL A CA 1
ATOM 3684 C C . VAL A 1 464 ? -18.836 21.615 30.937 1.00 85.19 464 VAL A C 1
ATOM 3686 O O . VAL A 1 464 ? -17.973 22.398 30.569 1.00 85.19 464 VAL A O 1
ATOM 3689 N N . GLY A 1 465 ? -19.186 21.524 32.225 1.00 72.69 465 GLY A N 1
ATOM 3690 C CA . GLY A 1 465 ? -18.675 22.434 33.262 1.00 72.69 465 GLY A CA 1
ATOM 3691 C C . GLY A 1 465 ? -19.128 23.895 33.106 1.00 72.69 465 GLY A C 1
ATOM 3692 O O . GLY A 1 465 ? -19.547 24.343 32.038 1.00 72.69 465 GLY A O 1
ATOM 3693 N N . LYS A 1 466 ? -19.041 24.671 34.188 1.00 66.75 466 LYS A N 1
ATOM 3694 C CA . LYS A 1 466 ? -19.350 26.104 34.207 1.00 66.75 466 LYS A CA 1
ATOM 3695 C C . LYS A 1 466 ? -18.126 26.879 33.745 1.00 66.75 466 LYS A C 1
ATOM 3697 O O . LYS A 1 466 ? -17.060 26.805 34.350 1.00 66.75 466 LYS A O 1
ATOM 3702 N N . THR A 1 467 ? -18.278 27.681 32.699 1.00 56.69 467 THR A N 1
ATOM 3703 C CA . THR A 1 467 ? -17.242 28.646 32.317 1.00 56.69 467 THR A CA 1
ATOM 3704 C C . THR A 1 467 ? -17.047 29.686 33.415 1.00 56.69 467 THR A C 1
ATOM 3706 O O . THR A 1 467 ? -18.007 30.145 34.040 1.00 56.69 467 THR A O 1
ATOM 3709 N N . SER A 1 468 ? -15.793 30.087 33.632 1.00 47.88 468 SER A N 1
ATOM 3710 C CA . SER A 1 468 ? -15.426 31.155 34.568 1.00 47.88 468 SER A CA 1
ATOM 3711 C C . SER A 1 468 ? -15.909 32.541 34.126 1.00 47.88 468 SER A C 1
ATOM 3713 O O . SER A 1 468 ? -16.074 33.420 34.972 1.00 47.88 468 SER A O 1
ATOM 3715 N N . ASP A 1 469 ? -16.177 32.728 32.831 1.00 48.62 469 ASP A N 1
ATOM 3716 C CA . ASP A 1 469 ? -16.568 34.013 32.257 1.00 48.62 469 ASP A CA 1
ATOM 3717 C C . ASP A 1 469 ? -18.062 34.006 31.907 1.00 48.62 469 ASP A C 1
ATOM 3719 O O . ASP A 1 469 ? -18.537 33.208 31.099 1.00 48.62 469 ASP A O 1
ATOM 3723 N N . GLY A 1 470 ? -18.814 34.877 32.583 1.00 49.50 470 GLY A N 1
ATOM 3724 C CA . GLY A 1 470 ? -20.276 34.957 32.564 1.00 49.50 470 GLY A CA 1
ATOM 3725 C C . GLY A 1 470 ? -20.907 35.514 31.284 1.00 49.50 470 GLY A C 1
ATOM 3726 O O . GLY A 1 470 ? -21.817 36.332 31.393 1.00 49.50 470 GLY A O 1
ATOM 3727 N N . ASP A 1 471 ? -20.459 35.080 30.107 1.00 48.38 471 ASP A N 1
ATOM 3728 C CA . ASP A 1 471 ? -21.130 35.368 28.838 1.00 48.38 471 ASP A CA 1
ATOM 3729 C C . ASP A 1 471 ? -22.081 34.219 28.450 1.00 48.38 471 ASP A C 1
ATOM 3731 O O . ASP A 1 471 ? -21.702 33.050 28.417 1.00 48.38 471 ASP A O 1
ATOM 3735 N N . ASP A 1 472 ? -23.322 34.567 28.091 1.00 51.00 472 ASP A N 1
ATOM 3736 C CA . ASP A 1 472 ? -24.375 33.680 27.548 1.00 51.00 472 ASP A CA 1
ATOM 3737 C C . ASP A 1 472 ? -24.021 33.063 26.172 1.00 51.00 472 ASP A C 1
ATOM 3739 O O . ASP A 1 472 ? -24.851 32.441 25.507 1.00 51.00 472 ASP A O 1
ATOM 3743 N N . ALA A 1 473 ? -22.789 33.253 25.708 1.00 49.03 473 ALA A N 1
ATOM 3744 C CA . ALA A 1 473 ? -22.359 32.990 24.353 1.00 49.03 473 ALA A CA 1
ATOM 3745 C C . ALA A 1 473 ? -21.293 31.886 24.313 1.00 49.03 473 ALA A C 1
ATOM 3747 O O . ALA A 1 473 ? -20.109 32.157 24.149 1.00 49.03 473 ALA A O 1
ATOM 3748 N N . TRP A 1 474 ? -21.743 30.632 24.234 1.00 55.09 474 TRP A N 1
ATOM 3749 C CA . TRP A 1 474 ? -21.031 29.599 23.458 1.00 55.09 474 TRP A CA 1
ATOM 3750 C C . TRP A 1 474 ? -20.998 29.932 21.941 1.00 55.09 474 TRP A C 1
ATOM 3752 O O . TRP A 1 474 ? -20.586 29.122 21.112 1.00 55.09 474 TRP A O 1
ATOM 3762 N N . LEU A 1 475 ? -21.455 31.133 21.553 1.00 43.41 475 LEU A N 1
ATOM 3763 C CA . LEU A 1 475 ? -21.592 31.623 20.188 1.00 43.41 475 LEU A CA 1
ATOM 3764 C C . LEU A 1 475 ? -20.221 31.931 19.575 1.00 43.41 475 LEU A C 1
ATOM 3766 O O . LEU A 1 475 ? -19.687 33.030 19.715 1.00 43.41 475 LEU A O 1
ATOM 3770 N N . GLY A 1 476 ? -19.715 30.974 18.796 1.00 44.22 476 GLY A N 1
ATOM 3771 C CA . GLY A 1 476 ? -18.962 31.294 17.581 1.00 44.22 476 GLY A CA 1
ATOM 3772 C C . GLY A 1 476 ? -17.638 30.571 17.347 1.00 44.22 476 GLY A C 1
ATOM 3773 O O . GLY A 1 476 ? -17.096 30.732 16.258 1.00 44.22 476 GLY A O 1
ATOM 3774 N N . SER A 1 477 ? -17.105 29.786 18.291 1.00 45.19 477 SER A N 1
ATOM 3775 C CA . SER A 1 477 ? -15.776 29.156 18.125 1.00 45.19 477 SER A CA 1
ATOM 3776 C C . SER A 1 477 ? -15.775 27.638 17.904 1.00 45.19 477 SER A C 1
ATOM 3778 O O . SER A 1 477 ? -14.710 27.076 17.660 1.00 45.19 477 SER A O 1
ATOM 3780 N N . GLY A 1 478 ? -16.932 26.965 17.941 1.00 51.41 478 GLY A N 1
ATOM 3781 C CA . GLY A 1 478 ? -17.031 25.543 17.581 1.00 51.41 478 GLY A CA 1
ATOM 3782 C C . GLY A 1 478 ? -16.298 24.575 18.521 1.00 51.41 478 GLY A C 1
ATOM 3783 O O . GLY A 1 478 ? -15.964 23.475 18.100 1.00 51.41 478 GLY A O 1
ATOM 3784 N N . TYR A 1 479 ? -16.028 24.959 19.773 1.00 61.06 479 TYR A N 1
ATOM 3785 C CA . TYR A 1 479 ? -15.450 24.070 20.788 1.00 61.06 479 TYR A CA 1
ATOM 3786 C C . TYR A 1 479 ? -16.262 24.145 22.083 1.00 61.06 479 TYR A C 1
ATOM 3788 O O . TYR A 1 479 ? -16.190 25.132 22.813 1.00 61.06 479 TYR A O 1
ATOM 3796 N N . LEU A 1 480 ? -17.031 23.089 22.362 1.00 69.69 480 LEU A N 1
ATOM 3797 C CA . LEU A 1 480 ? -17.620 22.864 23.681 1.00 69.69 480 LEU A CA 1
ATOM 3798 C C . LEU A 1 480 ? -16.539 22.285 24.610 1.00 69.69 480 LEU A C 1
ATOM 3800 O O . LEU A 1 480 ? -15.803 21.388 24.187 1.00 69.69 480 LEU A O 1
ATOM 3804 N N . PRO A 1 481 ? -16.420 22.743 25.865 1.00 72.44 481 PRO A N 1
ATOM 3805 C CA . PRO A 1 481 ? -15.644 22.027 26.868 1.00 72.44 481 PRO A CA 1
ATOM 3806 C C . PRO A 1 481 ? -16.266 20.650 27.093 1.00 72.44 481 PRO A C 1
ATOM 3808 O O . PRO A 1 481 ? -17.482 20.516 27.210 1.00 72.44 481 PRO A O 1
ATOM 3811 N N . CYS A 1 482 ? -15.432 19.618 27.123 1.00 82.19 482 CYS A N 1
ATOM 3812 C CA . CYS A 1 482 ? -15.884 18.235 27.216 1.00 82.19 482 CYS A CA 1
ATOM 3813 C C . CYS A 1 482 ? -15.091 17.541 28.321 1.00 82.19 482 CYS A C 1
ATOM 3815 O O . CYS A 1 482 ? -13.912 17.248 28.146 1.00 82.19 482 CYS A O 1
ATOM 3817 N N . TYR A 1 483 ? -15.734 17.297 29.462 1.00 87.81 483 TYR A N 1
ATOM 3818 C CA . TYR A 1 483 ? -15.100 16.797 30.691 1.00 87.81 483 TYR A CA 1
ATOM 3819 C C . TYR A 1 483 ? -15.576 15.402 31.101 1.00 87.81 483 TYR A C 1
ATOM 3821 O O . TYR A 1 483 ? -15.506 15.029 32.272 1.00 87.81 483 TYR A O 1
ATOM 3829 N N . GLY A 1 484 ? -16.076 14.631 30.142 1.00 91.62 484 GLY A N 1
ATOM 3830 C CA . GLY A 1 484 ? -16.553 13.269 30.333 1.00 91.62 484 GLY A CA 1
ATOM 3831 C C . GLY A 1 484 ? -18.000 13.133 29.902 1.00 91.62 484 GLY A C 1
ATOM 3832 O O . GLY A 1 484 ? -18.606 14.081 29.389 1.00 91.62 484 GLY A O 1
ATOM 3833 N N . ILE A 1 485 ? -18.565 11.966 30.166 1.00 94.81 485 ILE A N 1
ATOM 3834 C CA . ILE A 1 485 ? -19.981 11.693 29.960 1.00 94.81 485 ILE A CA 1
ATOM 3835 C C . ILE A 1 485 ? -20.639 11.273 31.273 1.00 94.81 485 ILE A C 1
ATOM 3837 O O . ILE A 1 485 ? -19.980 10.806 32.204 1.00 94.81 485 ILE A O 1
ATOM 3841 N N . VAL A 1 486 ? -21.959 11.393 31.325 1.00 96.62 486 VAL A N 1
ATOM 3842 C CA . VAL A 1 486 ? -22.792 10.718 32.321 1.00 96.62 486 VAL A CA 1
ATOM 3843 C C . VAL A 1 486 ? -23.780 9.834 31.578 1.00 96.62 486 VAL A C 1
ATOM 3845 O O . VAL A 1 486 ? -24.447 10.300 30.656 1.00 96.62 486 VAL A O 1
ATOM 3848 N N . LEU A 1 487 ? -23.898 8.574 31.987 1.00 97.75 487 LEU A N 1
ATOM 3849 C CA . LEU A 1 487 ? -24.941 7.675 31.500 1.00 97.75 487 LEU A CA 1
ATOM 3850 C C . LEU A 1 487 ? -25.996 7.513 32.588 1.00 97.75 487 LEU A C 1
ATOM 3852 O O . LEU A 1 487 ? -25.681 7.100 33.705 1.00 97.75 487 LEU A O 1
ATOM 3856 N N . ARG A 1 488 ? -27.249 7.827 32.263 1.00 97.25 488 ARG A N 1
ATOM 3857 C CA . ARG A 1 488 ? -28.414 7.577 33.114 1.00 97.25 488 ARG A CA 1
ATOM 3858 C C . ARG A 1 488 ? -29.167 6.365 32.598 1.00 97.25 488 ARG A C 1
ATOM 3860 O O . ARG A 1 488 ? -29.474 6.303 31.414 1.00 97.25 488 ARG A O 1
ATOM 3867 N N . TYR A 1 489 ? -29.552 5.483 33.511 1.00 96.44 489 TYR A N 1
ATOM 3868 C CA . TYR A 1 489 ? -30.483 4.392 33.255 1.00 96.44 489 TYR A CA 1
ATOM 3869 C C . TYR A 1 489 ? -31.468 4.283 34.416 1.00 96.44 489 TYR A C 1
ATOM 3871 O O . TYR A 1 489 ? -31.083 4.014 35.560 1.00 96.44 489 TYR A O 1
ATOM 3879 N N . GLN A 1 490 ? -32.749 4.527 34.132 1.00 93.50 490 GLN A N 1
ATOM 3880 C CA . GLN A 1 490 ? -33.826 4.555 35.124 1.00 93.50 490 GLN A CA 1
ATOM 3881 C C . GLN A 1 490 ? -33.506 5.486 36.315 1.00 93.50 490 GLN A C 1
ATOM 3883 O O . GLN A 1 490 ? -33.526 6.713 36.183 1.00 93.50 490 GLN A O 1
ATOM 3888 N N . ASN A 1 491 ? -33.212 4.897 37.481 1.00 92.62 491 ASN A N 1
ATOM 3889 C CA . ASN A 1 491 ? -32.905 5.578 38.742 1.00 92.62 491 ASN A CA 1
ATOM 3890 C C . ASN A 1 491 ? -31.406 5.548 39.087 1.00 92.62 491 ASN A C 1
ATOM 3892 O O . ASN A 1 491 ? -31.050 5.718 40.253 1.00 92.62 491 ASN A O 1
ATOM 3896 N N . ARG A 1 492 ? -30.532 5.305 38.104 1.00 93.62 492 ARG A N 1
ATOM 3897 C CA . ARG A 1 492 ? -29.070 5.351 38.243 1.00 93.62 492 ARG A CA 1
ATOM 3898 C C . ARG A 1 492 ? -28.469 6.351 37.268 1.00 93.62 492 ARG A C 1
ATOM 3900 O O . ARG A 1 492 ? -28.999 6.537 36.176 1.00 93.62 492 ARG A O 1
ATOM 3907 N N . ALA A 1 493 ? -27.368 6.970 37.669 1.00 95.75 493 ALA A N 1
ATOM 3908 C CA . ALA A 1 493 ? -26.522 7.771 36.801 1.00 95.75 493 ALA A CA 1
ATOM 3909 C C . ALA A 1 493 ? -25.071 7.591 37.241 1.00 95.75 493 ALA A C 1
ATOM 3911 O O . ALA A 1 493 ? -24.793 7.667 38.435 1.00 95.75 493 ALA A O 1
ATOM 3912 N N . GLU A 1 494 ? -24.178 7.349 36.289 1.00 96.25 494 GLU A N 1
ATOM 3913 C CA . GLU A 1 494 ? -22.748 7.165 36.546 1.00 96.25 494 GLU A CA 1
ATOM 3914 C C . GLU A 1 494 ? -21.930 8.030 35.593 1.00 96.25 494 GLU A C 1
ATOM 3916 O O . GLU A 1 494 ? -22.311 8.246 34.439 1.00 96.25 494 GLU A O 1
ATOM 3921 N N . TYR A 1 495 ? -20.809 8.541 36.097 1.00 95.06 495 TYR A N 1
ATOM 3922 C CA . TYR A 1 495 ? -19.858 9.332 35.325 1.00 95.06 495 TYR A CA 1
ATOM 3923 C C . TYR A 1 495 ? -18.777 8.441 34.719 1.00 95.06 495 TYR A C 1
ATOM 3925 O O . TYR A 1 495 ? -18.213 7.592 35.410 1.00 95.06 495 TYR A O 1
ATOM 3933 N N . PHE A 1 496 ? -18.406 8.728 33.471 1.00 94.38 496 PHE A N 1
ATOM 3934 C CA . PHE A 1 496 ? -17.275 8.095 32.802 1.00 94.38 496 PHE A CA 1
ATOM 3935 C C . PHE A 1 496 ? -16.345 9.160 32.203 1.00 94.38 496 PHE A C 1
ATOM 3937 O O . PHE A 1 496 ? -16.827 10.094 31.553 1.00 94.38 496 PHE A O 1
ATOM 3944 N N . PRO A 1 497 ? -15.013 9.027 32.360 1.00 92.94 497 PRO A N 1
ATOM 3945 C CA . PRO A 1 497 ? -14.031 9.986 31.846 1.00 92.94 497 PRO A CA 1
ATOM 3946 C C . PRO A 1 497 ? -13.781 9.812 30.335 1.00 92.94 497 PRO A C 1
ATOM 3948 O O . PRO A 1 497 ? -12.637 9.801 29.886 1.00 92.94 497 PRO A O 1
ATOM 3951 N N . LEU A 1 498 ? -14.848 9.644 29.549 1.00 92.62 498 LEU A N 1
ATOM 3952 C CA . LEU A 1 498 ? -14.783 9.417 28.106 1.00 92.62 498 LEU A CA 1
ATOM 3953 C C . LEU A 1 498 ? -14.846 10.730 27.332 1.00 92.62 498 LEU A C 1
ATOM 3955 O O . LEU A 1 498 ? -15.669 11.607 27.618 1.00 92.62 498 LEU A O 1
ATOM 3959 N N . PHE A 1 499 ? -13.989 10.853 26.326 1.00 89.06 499 PHE A N 1
ATOM 3960 C CA . PHE A 1 499 ? -13.941 12.036 25.483 1.00 89.06 499 PHE A CA 1
ATOM 3961 C C . PHE A 1 499 ? -15.099 12.063 24.474 1.00 89.06 499 PHE A C 1
ATOM 3963 O O . PHE A 1 499 ? -15.358 11.084 23.783 1.00 89.06 499 PHE A O 1
ATOM 3970 N N . TRP A 1 500 ? -15.768 13.213 24.354 1.00 89.25 500 TRP A N 1
ATOM 3971 C CA . TRP A 1 500 ? -16.842 13.454 23.375 1.00 89.25 500 TRP A CA 1
ATOM 3972 C C . TRP A 1 500 ? -16.653 14.772 22.602 1.00 89.25 500 TRP A C 1
ATOM 3974 O O . TRP A 1 500 ? -17.577 15.286 21.972 1.00 89.25 500 TRP A O 1
ATOM 3984 N N . GLY A 1 501 ? -15.447 15.352 22.635 1.00 84.19 501 GLY A N 1
ATOM 3985 C CA . GLY A 1 501 ? -15.187 16.672 22.050 1.00 84.19 501 GLY A CA 1
ATOM 3986 C C . GLY A 1 501 ? -15.385 16.752 20.540 1.00 84.19 501 GLY A C 1
ATOM 3987 O O . GLY A 1 501 ? -15.742 17.818 20.038 1.00 84.19 501 GLY A O 1
ATOM 3988 N N . GLY A 1 502 ? -15.244 15.638 19.815 1.00 85.19 502 GLY A N 1
ATOM 3989 C CA . GLY A 1 502 ? -15.557 15.589 18.388 1.00 85.19 502 GLY A CA 1
ATOM 3990 C C . GLY A 1 502 ? -17.042 15.834 18.122 1.00 85.19 502 GLY A C 1
ATOM 3991 O O . GLY A 1 502 ? -17.389 16.618 17.237 1.00 85.19 502 GLY A O 1
ATOM 3992 N N . ASN A 1 503 ? -17.931 15.239 18.925 1.00 87.56 503 ASN A N 1
ATOM 3993 C CA . ASN A 1 503 ? -19.378 15.451 18.818 1.00 87.56 503 ASN A CA 1
ATOM 3994 C C . ASN A 1 503 ? -19.742 16.926 19.016 1.00 87.56 503 ASN A C 1
ATOM 3996 O O . ASN A 1 503 ? -20.508 17.484 18.228 1.00 87.56 503 ASN A O 1
ATOM 4000 N N . GLY A 1 504 ? -19.143 17.572 20.022 1.00 81.38 504 GLY A N 1
ATOM 4001 C CA . GLY A 1 504 ? -19.320 19.003 20.263 1.00 81.38 504 GLY A CA 1
ATOM 4002 C C . GLY A 1 504 ? -18.795 19.863 19.111 1.00 81.38 504 GLY A C 1
ATOM 4003 O O . GLY A 1 504 ? -19.503 20.748 18.632 1.00 81.38 504 GLY A O 1
ATOM 4004 N N . LYS A 1 505 ? -17.590 19.561 18.613 1.00 81.06 505 LYS A N 1
ATOM 4005 C CA . LYS A 1 505 ? -16.937 20.305 17.527 1.00 81.06 505 LYS A CA 1
ATOM 4006 C C . LYS A 1 505 ? -17.723 20.295 16.219 1.00 81.06 505 LYS A C 1
ATOM 4008 O O . LYS A 1 505 ? -17.827 21.321 15.552 1.00 81.06 505 LYS A O 1
ATOM 4013 N N . TYR A 1 506 ? -18.252 19.136 15.843 1.00 82.44 506 TYR A N 1
ATOM 4014 C CA . TYR A 1 506 ? -18.985 18.960 14.587 1.00 82.44 506 TYR A CA 1
ATOM 4015 C C . TYR A 1 506 ? -20.499 19.053 14.757 1.00 82.44 506 TYR A C 1
ATOM 4017 O O . TYR A 1 506 ? -21.237 18.812 13.803 1.00 82.44 506 TYR A O 1
ATOM 4025 N N . SER A 1 507 ? -20.961 19.398 15.961 1.00 84.00 507 SER A N 1
ATOM 4026 C CA . SER A 1 507 ? -22.379 19.509 16.292 1.00 84.00 507 SER A CA 1
ATOM 4027 C C . SER A 1 507 ? -23.182 18.259 15.904 1.00 84.00 507 SER A C 1
ATOM 4029 O O . SER A 1 507 ? -24.318 18.359 15.439 1.00 84.00 507 SER A O 1
ATOM 4031 N N . LYS A 1 508 ? -22.589 17.073 16.090 1.00 84.88 508 LYS A N 1
ATOM 4032 C CA . LYS A 1 508 ? -23.207 15.775 15.788 1.00 84.88 508 LYS A CA 1
ATOM 4033 C C . LYS A 1 508 ? -23.483 15.018 17.076 1.00 84.88 508 LYS A C 1
ATOM 4035 O O . LYS A 1 508 ? -22.545 14.699 17.807 1.00 84.88 508 LYS A O 1
ATOM 4040 N N . SER A 1 509 ? -24.751 14.712 17.342 1.00 89.06 509 SER A N 1
ATOM 4041 C CA . SER A 1 509 ? -25.111 13.868 18.481 1.00 89.06 509 SER A CA 1
ATOM 4042 C C . SER A 1 509 ? -24.449 12.494 18.353 1.00 89.06 509 SER A C 1
ATOM 4044 O O . SER A 1 509 ? -24.354 11.973 17.238 1.00 89.06 509 SER A O 1
ATOM 4046 N N . PRO A 1 510 ? -23.957 11.918 19.461 1.00 92.25 510 PRO A N 1
ATOM 4047 C CA . PRO A 1 510 ? -23.420 10.567 19.452 1.00 92.25 510 PRO A CA 1
ATOM 4048 C C . PRO A 1 510 ? -24.523 9.571 19.094 1.00 92.25 510 PRO A C 1
ATOM 4050 O O . PRO A 1 510 ? -25.689 9.763 19.451 1.00 92.25 510 PRO A O 1
ATOM 4053 N N . LEU A 1 511 ? -24.145 8.488 18.417 1.00 92.62 511 LEU A N 1
ATOM 4054 C CA . LEU A 1 511 ? -25.016 7.325 18.297 1.00 92.62 511 LEU A CA 1
ATOM 4055 C C . LEU A 1 511 ? -25.253 6.775 19.708 1.00 92.62 511 LEU A C 1
ATOM 4057 O O . LEU A 1 511 ? -24.285 6.528 20.425 1.00 92.62 511 LEU A O 1
ATOM 4061 N N . LEU A 1 512 ? -26.514 6.578 20.089 1.00 94.62 512 LEU A N 1
ATOM 4062 C CA . LEU A 1 512 ? -26.911 5.857 21.297 1.00 94.62 512 LEU A CA 1
ATOM 4063 C C . LEU A 1 512 ? -27.989 4.853 20.917 1.00 94.62 512 LEU A C 1
ATOM 4065 O O . LEU A 1 512 ? -29.030 5.244 20.392 1.00 94.62 512 LEU A O 1
ATOM 4069 N N . LEU A 1 513 ? -27.742 3.583 21.207 1.00 93.69 513 LEU A N 1
ATOM 4070 C CA . LEU A 1 513 ? -28.681 2.493 20.985 1.00 93.69 513 LEU A CA 1
ATOM 4071 C C . LEU A 1 513 ? -28.823 1.689 22.265 1.00 93.69 513 LEU A C 1
ATOM 4073 O O . LEU A 1 513 ? -27.840 1.519 22.984 1.00 93.69 513 LEU A O 1
ATOM 4077 N N . VAL A 1 514 ? -30.017 1.167 22.519 1.00 94.88 514 VAL A N 1
ATOM 4078 C CA . VAL A 1 514 ? -30.263 0.292 23.663 1.00 94.88 514 VAL A CA 1
ATOM 4079 C C . VAL A 1 514 ? -31.002 -0.947 23.191 1.00 94.88 514 VAL A C 1
ATOM 4081 O O . VAL A 1 514 ? -32.095 -0.847 22.636 1.00 94.88 514 VAL A O 1
ATOM 4084 N N . ASP A 1 515 ? -30.380 -2.104 23.376 1.00 93.06 515 ASP A N 1
ATOM 4085 C CA . ASP A 1 515 ? -30.951 -3.409 23.048 1.00 93.06 515 ASP A CA 1
ATOM 4086 C C . ASP A 1 515 ? -30.189 -4.513 23.799 1.00 93.06 515 ASP A C 1
ATOM 4088 O O . ASP A 1 515 ? -29.193 -4.235 24.460 1.00 93.06 515 ASP A O 1
ATOM 4092 N N . ASP A 1 516 ? -30.660 -5.751 23.699 1.00 92.31 516 ASP A N 1
ATOM 4093 C CA . ASP A 1 516 ? -29.976 -6.953 24.202 1.00 92.31 516 ASP A CA 1
ATOM 4094 C C . ASP A 1 516 ? -28.930 -7.422 23.171 1.00 92.31 516 ASP A C 1
ATOM 4096 O O . ASP A 1 516 ? -29.201 -8.265 22.305 1.00 92.31 516 ASP A O 1
ATOM 4100 N N . PHE A 1 517 ? -27.752 -6.790 23.186 1.00 91.19 517 PHE A N 1
ATOM 4101 C CA . PHE A 1 517 ? -26.723 -6.962 22.155 1.00 91.19 517 PHE A CA 1
ATOM 4102 C C . PHE A 1 517 ? -25.936 -8.267 22.317 1.00 91.19 517 PHE A C 1
ATOM 4104 O O . PHE A 1 517 ? -25.415 -8.786 21.322 1.00 91.19 517 PHE A O 1
ATOM 4111 N N . ASP A 1 518 ? -25.861 -8.817 23.531 1.00 90.88 518 ASP A N 1
ATOM 4112 C CA . ASP A 1 518 ? -25.213 -10.105 23.802 1.00 90.88 518 ASP A CA 1
ATOM 4113 C C . ASP A 1 518 ? -26.186 -11.294 23.922 1.00 90.88 518 ASP A C 1
ATOM 4115 O O . ASP A 1 518 ? -25.749 -12.450 23.993 1.00 90.88 518 ASP A O 1
ATOM 4119 N N . SER A 1 519 ? -27.494 -11.034 23.810 1.00 90.12 519 SER A N 1
ATOM 4120 C CA . SER A 1 519 ? -28.569 -12.029 23.886 1.00 90.12 519 SER A CA 1
ATOM 4121 C C . SER A 1 519 ? -28.662 -12.742 25.243 1.00 90.12 519 SER A C 1
ATOM 4123 O O . SER A 1 519 ? -29.098 -13.903 25.302 1.00 90.12 519 SER A O 1
ATOM 4125 N N . ASP A 1 520 ? -28.257 -12.089 26.336 1.00 91.44 520 ASP A N 1
ATOM 4126 C CA . ASP A 1 520 ? -28.400 -12.602 27.701 1.00 91.44 520 ASP A CA 1
ATOM 4127 C C . ASP A 1 520 ? -29.786 -12.320 28.327 1.00 91.44 520 ASP A C 1
ATOM 4129 O O . ASP A 1 520 ? -30.140 -12.890 29.374 1.00 91.44 520 ASP A O 1
ATOM 4133 N N . GLY A 1 521 ? -30.614 -11.521 27.645 1.00 91.62 521 GLY A N 1
ATOM 4134 C CA . GLY A 1 521 ? -31.953 -11.120 28.069 1.00 91.62 521 GLY A CA 1
ATOM 4135 C C . GLY A 1 521 ? -32.006 -9.812 28.861 1.00 91.62 521 GLY A C 1
ATOM 4136 O O . GLY A 1 521 ? -33.072 -9.488 29.404 1.00 91.62 521 GLY A O 1
ATOM 4137 N N . ARG A 1 522 ? -30.894 -9.084 28.978 1.00 92.75 522 ARG A N 1
ATOM 4138 C CA . ARG A 1 522 ? -30.781 -7.765 29.610 1.00 92.75 522 ARG A CA 1
ATOM 4139 C C . ARG A 1 522 ? -30.352 -6.741 28.556 1.00 92.75 522 ARG A C 1
ATOM 4141 O O . ARG A 1 522 ? -29.823 -7.118 27.527 1.00 92.75 522 ARG A O 1
ATOM 4148 N N . PRO A 1 523 ? -30.681 -5.454 28.747 1.00 93.94 523 PRO A N 1
ATOM 4149 C CA . PRO A 1 523 ? -30.298 -4.435 27.785 1.00 93.94 523 PRO A CA 1
ATOM 4150 C C . PRO A 1 523 ? -28.903 -3.871 28.074 1.00 93.94 523 PRO A C 1
ATOM 4152 O O . PRO A 1 523 ? -28.598 -3.485 29.208 1.00 93.94 523 PRO A O 1
ATOM 4155 N N . GLU A 1 524 ? -28.134 -3.658 27.014 1.00 95.69 524 GLU A N 1
ATOM 4156 C CA . GLU A 1 524 ? -26.914 -2.862 27.003 1.00 95.69 524 GLU A CA 1
ATOM 4157 C C . GLU A 1 524 ? -27.157 -1.546 26.260 1.00 95.69 524 GLU A C 1
ATOM 4159 O O . GLU A 1 524 ? -27.988 -1.455 25.355 1.00 95.69 524 GLU A O 1
ATOM 4164 N N . ALA A 1 525 ? -26.395 -0.510 26.609 1.00 96.69 525 ALA A N 1
ATOM 4165 C CA . ALA A 1 525 ? -26.349 0.718 25.823 1.00 96.69 525 ALA A CA 1
ATOM 4166 C C . ALA A 1 525 ? -25.073 0.765 24.976 1.00 96.69 525 ALA A C 1
ATOM 4168 O O . ALA A 1 525 ? -23.966 0.765 25.509 1.00 96.69 525 ALA A O 1
ATOM 4169 N N . ALA A 1 526 ? -25.220 0.862 23.659 1.00 96.38 526 ALA A N 1
ATOM 4170 C CA . ALA A 1 526 ? -24.131 1.110 22.725 1.00 96.38 526 ALA A CA 1
ATOM 4171 C C . ALA A 1 526 ? -24.026 2.614 22.452 1.00 96.38 526 ALA A C 1
ATOM 4173 O O . ALA A 1 526 ? -24.975 3.214 21.944 1.00 96.38 526 ALA A O 1
ATOM 4174 N N . ALA A 1 527 ? -22.883 3.225 22.766 1.00 96.00 527 ALA A N 1
ATOM 4175 C CA . ALA A 1 527 ? -22.624 4.637 22.500 1.00 96.00 527 ALA A CA 1
ATOM 4176 C C . ALA A 1 527 ? -21.369 4.820 21.639 1.00 96.00 527 ALA A C 1
ATOM 4178 O O . ALA A 1 527 ? -20.285 4.393 22.038 1.00 96.00 527 ALA A O 1
ATOM 4179 N N . ALA A 1 528 ? -21.499 5.481 20.485 1.00 95.06 528 ALA A N 1
ATOM 4180 C CA . ALA A 1 528 ? -20.354 5.849 19.652 1.00 95.06 528 ALA A CA 1
ATOM 4181 C C . ALA A 1 528 ? -19.970 7.313 19.899 1.00 95.06 528 ALA A C 1
ATOM 4183 O O . ALA A 1 528 ? -20.746 8.229 19.606 1.00 95.06 528 ALA A O 1
ATOM 4184 N N . LEU A 1 529 ? -18.777 7.528 20.455 1.00 93.31 529 LEU A N 1
ATOM 4185 C CA . LEU A 1 529 ? -18.240 8.855 20.746 1.00 93.31 529 LEU A CA 1
ATOM 4186 C C . LEU A 1 529 ? -17.170 9.226 19.727 1.00 93.31 529 LEU A C 1
ATOM 4188 O O . LEU A 1 529 ? -16.267 8.446 19.425 1.00 93.31 529 LEU A O 1
ATOM 4192 N N . PHE A 1 530 ? -17.266 10.445 19.215 1.00 87.88 530 PHE A N 1
ATOM 4193 C CA . PHE A 1 530 ? -16.374 10.953 18.192 1.00 87.88 530 PHE A CA 1
ATOM 4194 C C . PHE A 1 530 ? -15.165 11.657 18.815 1.00 87.88 530 PHE A C 1
ATOM 4196 O O . PHE A 1 530 ? -15.327 12.581 19.622 1.00 87.88 530 PHE A O 1
ATOM 4203 N N . TRP A 1 531 ? -13.954 11.250 18.419 1.00 83.88 531 TRP A N 1
ATOM 4204 C CA . TRP A 1 531 ? -12.722 11.713 19.065 1.00 83.88 531 TRP A CA 1
ATOM 4205 C C . TRP A 1 531 ? -11.580 12.094 18.111 1.00 83.88 531 TRP A C 1
ATOM 4207 O O . TRP A 1 531 ? -10.815 12.991 18.457 1.00 83.88 531 TRP A O 1
ATOM 4217 N N . GLY A 1 532 ? -11.456 11.469 16.934 1.00 79.69 532 GLY A N 1
ATOM 4218 C CA . GLY A 1 532 ? -10.350 11.722 15.998 1.00 79.69 532 GLY A CA 1
ATOM 4219 C C . GLY A 1 532 ? -10.810 12.411 14.716 1.00 79.69 532 GLY A C 1
ATOM 4220 O O . GLY A 1 532 ? -11.726 11.934 14.058 1.00 79.69 532 GLY A O 1
ATOM 4221 N N . TRP A 1 533 ? -10.186 13.525 14.327 1.00 79.31 533 TRP A N 1
ATOM 4222 C CA . TRP A 1 533 ? -10.544 14.265 13.108 1.00 79.31 533 TRP A CA 1
ATOM 4223 C C . TRP A 1 533 ? -9.325 14.915 12.445 1.00 79.31 533 TRP A C 1
ATOM 4225 O O . TRP A 1 533 ? -8.379 15.325 13.118 1.00 79.31 533 TRP A O 1
ATOM 4235 N N . GLY A 1 534 ? -9.381 15.098 11.126 1.00 76.75 534 GLY A N 1
ATOM 4236 C CA . GLY A 1 534 ? -8.334 15.753 10.340 1.00 76.75 534 GLY A CA 1
ATOM 4237 C C . GLY A 1 534 ? -8.539 15.536 8.844 1.00 76.75 534 GLY A C 1
ATOM 4238 O O . GLY A 1 534 ? -9.532 14.939 8.431 1.00 76.75 534 GLY A O 1
ATOM 4239 N N . THR A 1 535 ? -7.609 16.017 8.019 1.00 74.94 535 THR A N 1
ATOM 4240 C CA . THR A 1 535 ? -7.586 15.646 6.597 1.00 74.94 535 THR A CA 1
ATOM 4241 C C . THR A 1 535 ? -7.438 14.131 6.500 1.00 74.94 535 THR A C 1
ATOM 4243 O O . THR A 1 535 ? -6.448 13.594 6.980 1.00 74.94 535 THR A O 1
ATOM 4246 N N . GLY A 1 536 ? -8.446 13.454 5.944 1.00 72.06 536 GLY A N 1
ATOM 4247 C CA . GLY A 1 536 ? -8.434 11.999 5.796 1.00 72.06 536 GLY A CA 1
ATOM 4248 C C . GLY A 1 536 ? -8.556 11.207 7.103 1.00 72.06 536 GLY A C 1
ATOM 4249 O O . GLY A 1 536 ? -8.226 10.028 7.114 1.00 72.06 536 GLY A O 1
ATOM 4250 N N . ALA A 1 537 ? -9.025 11.812 8.199 1.00 82.69 537 ALA A N 1
ATOM 4251 C CA . ALA A 1 537 ? -9.258 11.106 9.460 1.00 82.69 537 ALA A CA 1
ATOM 4252 C C . ALA A 1 537 ? -10.653 11.406 10.028 1.00 82.69 537 ALA A C 1
ATOM 4254 O O . ALA A 1 537 ? -11.061 12.568 10.132 1.00 82.69 537 ALA A O 1
ATOM 4255 N N . TRP A 1 538 ? -11.366 10.349 10.415 1.00 87.25 538 TRP A N 1
ATOM 4256 C CA . TRP A 1 538 ? -12.666 10.391 11.088 1.00 87.25 538 TRP A CA 1
ATOM 4257 C C . TRP A 1 538 ? -12.799 9.167 11.999 1.00 87.25 538 TRP A C 1
ATOM 4259 O O . TRP A 1 538 ? -13.160 8.096 11.526 1.00 87.25 538 TRP A O 1
ATOM 4269 N N . SER A 1 539 ? -12.522 9.305 13.293 1.00 89.69 539 SER A N 1
ATOM 4270 C CA . SER A 1 539 ? -12.470 8.166 14.219 1.00 89.69 539 SER A CA 1
ATOM 4271 C C . SER A 1 539 ? -13.496 8.287 15.341 1.00 89.69 539 SER A C 1
ATOM 4273 O O . SER A 1 539 ? -13.435 9.197 16.176 1.00 89.69 539 SER A O 1
ATOM 4275 N N . GLU A 1 540 ? -14.417 7.329 15.377 1.00 93.19 540 GLU A N 1
ATOM 4276 C CA . GLU A 1 540 ? -15.342 7.081 16.481 1.00 93.19 540 GLU A CA 1
ATOM 4277 C C . GLU A 1 540 ? -14.855 5.905 17.342 1.00 93.19 540 GLU A C 1
ATOM 4279 O O . GLU A 1 540 ? -14.199 4.988 16.852 1.00 93.19 540 GLU A O 1
ATOM 4284 N N . ALA A 1 541 ? -15.185 5.928 18.633 1.00 94.00 541 ALA A N 1
ATOM 4285 C CA . ALA A 1 541 ? -14.978 4.822 19.564 1.00 94.00 541 ALA A CA 1
ATOM 4286 C C . ALA A 1 541 ? -16.337 4.326 20.067 1.00 94.00 541 ALA A C 1
ATOM 4288 O O . ALA A 1 541 ? -17.177 5.129 20.484 1.00 94.00 541 ALA A O 1
ATOM 4289 N N . LEU A 1 542 ? -16.551 3.011 20.023 1.00 95.88 542 LEU A N 1
ATOM 4290 C CA . LEU A 1 542 ? -17.791 2.375 20.455 1.00 95.88 542 LEU A CA 1
ATOM 4291 C C . LEU A 1 542 ? -17.647 1.801 21.863 1.00 95.88 542 LEU A C 1
ATOM 4293 O O . LEU A 1 542 ? -16.841 0.901 22.089 1.00 95.88 542 LEU A O 1
ATOM 4297 N N . TYR A 1 543 ? -18.507 2.264 22.763 1.00 96.69 543 TYR A N 1
ATOM 4298 C CA . TYR A 1 543 ? -18.607 1.803 24.141 1.00 96.69 543 TYR A CA 1
ATOM 4299 C C . TYR A 1 543 ? -19.901 1.012 24.328 1.00 96.69 543 TYR A C 1
ATOM 4301 O O . TYR A 1 543 ? -20.984 1.520 24.034 1.00 96.69 543 TYR A O 1
ATOM 4309 N N . LEU A 1 544 ? -19.792 -0.219 24.827 1.00 96.12 544 LEU A N 1
ATOM 4310 C CA . LEU A 1 544 ? -20.929 -1.093 25.119 1.00 96.12 544 LEU A CA 1
ATOM 4311 C C . LEU A 1 544 ? -21.097 -1.202 26.631 1.00 96.12 544 LEU A C 1
ATOM 4313 O O . LEU A 1 544 ? -20.324 -1.893 27.297 1.00 96.12 544 LEU A O 1
ATOM 4317 N N . PHE A 1 545 ? -22.069 -0.461 27.162 1.00 97.19 545 PHE A N 1
ATOM 4318 C CA . PHE A 1 545 ? -22.368 -0.364 28.584 1.00 97.19 545 PHE A CA 1
ATOM 4319 C C . PHE A 1 545 ? -23.329 -1.464 29.025 1.00 97.19 545 PHE A C 1
ATOM 4321 O O . PHE A 1 545 ? -24.474 -1.499 28.580 1.00 97.19 545 PHE A O 1
ATOM 4328 N N . ASP A 1 546 ? -22.900 -2.276 29.983 1.00 96.00 546 ASP A N 1
ATOM 4329 C CA . ASP A 1 546 ? -23.795 -3.104 30.783 1.00 96.00 546 ASP A CA 1
ATOM 4330 C C . ASP A 1 546 ? -24.589 -2.173 31.709 1.00 96.00 546 ASP A C 1
ATOM 4332 O O . ASP A 1 546 ? -24.041 -1.531 32.616 1.00 96.00 546 ASP A O 1
ATOM 4336 N N . LEU A 1 547 ? -25.896 -2.076 31.463 1.00 96.06 547 LEU A N 1
ATOM 4337 C CA . LEU A 1 547 ? -26.771 -1.172 32.199 1.00 96.06 547 LEU A CA 1
ATOM 4338 C C . LEU A 1 547 ? -27.060 -1.651 33.623 1.00 96.06 547 LEU A C 1
ATOM 4340 O O . LEU A 1 547 ? -27.475 -0.840 34.453 1.00 96.06 547 LEU A O 1
ATOM 4344 N N . ASP A 1 548 ? -26.834 -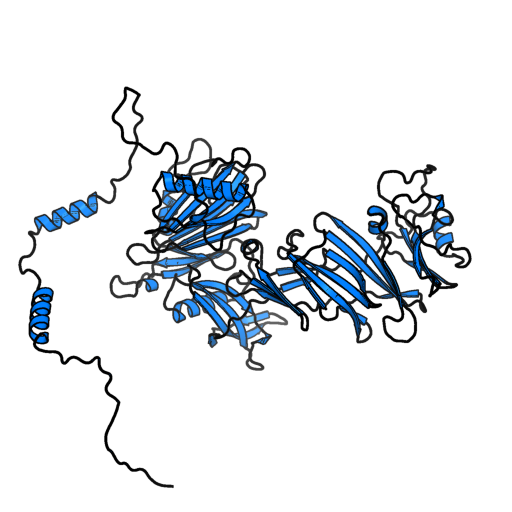2.927 33.939 1.00 92.62 548 ASP A N 1
ATOM 4345 C CA . ASP A 1 548 ? -26.993 -3.513 35.268 1.00 92.62 548 ASP A CA 1
ATOM 4346 C C . ASP A 1 548 ? -25.803 -3.240 36.180 1.00 92.62 548 ASP A C 1
ATOM 4348 O O . ASP A 1 548 ? -25.998 -2.974 37.372 1.00 92.62 548 ASP A O 1
ATOM 4352 N N . THR A 1 549 ? -24.587 -3.283 35.648 1.00 94.00 549 THR A N 1
ATOM 4353 C CA . THR A 1 549 ? -23.361 -3.022 36.410 1.00 94.00 549 THR A CA 1
ATOM 4354 C C . THR A 1 549 ? -22.855 -1.593 36.258 1.00 94.00 549 THR A C 1
ATOM 4356 O O . THR A 1 549 ? -22.072 -1.154 37.098 1.00 94.00 549 THR A O 1
ATOM 4359 N N . MET A 1 550 ? -23.344 -0.856 35.254 1.00 94.25 550 MET A N 1
ATOM 4360 C CA . MET A 1 550 ? -22.847 0.464 34.849 1.00 94.25 550 MET A CA 1
ATOM 4361 C C . MET A 1 550 ? -21.341 0.435 34.558 1.00 94.25 550 MET A C 1
ATOM 4363 O O . MET A 1 550 ? -20.583 1.316 34.962 1.00 94.25 550 MET A O 1
ATOM 4367 N N . THR A 1 551 ? -20.904 -0.611 33.863 1.00 94.94 551 THR A N 1
ATOM 4368 C CA . THR A 1 551 ? -19.542 -0.751 33.336 1.00 94.94 551 THR A CA 1
ATOM 4369 C C . THR A 1 551 ? -19.608 -0.825 31.817 1.00 94.94 551 THR A C 1
ATOM 4371 O O . THR A 1 551 ? -20.680 -1.076 31.275 1.00 94.94 551 THR A O 1
ATOM 4374 N N . TYR A 1 552 ? -18.504 -0.578 31.113 1.00 95.62 552 TYR A N 1
ATOM 4375 C CA . TYR A 1 552 ? -18.465 -0.741 29.660 1.00 95.62 552 TYR A CA 1
ATOM 4376 C C . TYR A 1 552 ? -17.356 -1.681 29.221 1.00 95.62 552 TYR A C 1
ATOM 4378 O O . TYR A 1 552 ? -16.361 -1.886 29.918 1.00 95.62 552 TYR A O 1
ATOM 4386 N N . THR A 1 553 ? -17.540 -2.215 28.023 1.00 95.12 553 THR A N 1
ATOM 4387 C CA . THR A 1 553 ? -16.526 -2.943 27.270 1.00 95.12 553 THR A CA 1
ATOM 4388 C C . THR A 1 553 ? -16.365 -2.319 25.888 1.00 95.12 553 THR A C 1
ATOM 4390 O O . THR A 1 553 ? -17.207 -1.540 25.434 1.00 95.12 553 THR A O 1
ATOM 4393 N N . LEU A 1 554 ? -15.255 -2.647 25.237 1.00 94.06 554 LEU A N 1
ATOM 4394 C CA . LEU A 1 554 ? -14.939 -2.231 23.877 1.00 94.06 554 LEU A CA 1
ATOM 4395 C C . LEU A 1 554 ? -14.896 -3.477 22.991 1.00 94.06 554 LEU A C 1
ATOM 4397 O O . LEU A 1 554 ? -14.517 -4.547 23.484 1.00 94.06 554 LEU A O 1
ATOM 4401 N N . PRO A 1 555 ? -15.234 -3.369 21.697 1.00 94.56 555 PRO A N 1
ATOM 4402 C CA . PRO A 1 555 ? -14.959 -4.450 20.768 1.00 94.56 555 PRO A CA 1
ATOM 4403 C C . PRO A 1 555 ? -13.457 -4.748 20.680 1.00 94.56 555 PRO A C 1
ATOM 4405 O O . PRO A 1 555 ? -12.618 -3.848 20.736 1.00 94.56 555 PRO A O 1
ATOM 4408 N N . ASP A 1 556 ? -13.120 -6.023 20.527 1.00 91.88 556 ASP A N 1
ATOM 4409 C CA . ASP A 1 556 ? -11.765 -6.486 20.254 1.00 91.88 556 ASP A CA 1
ATOM 4410 C C . ASP A 1 556 ? -11.452 -6.316 18.761 1.00 91.88 556 ASP A C 1
ATOM 4412 O O . ASP A 1 556 ? -12.033 -6.993 17.908 1.00 91.88 556 ASP A O 1
ATOM 4416 N N . TYR A 1 557 ? -10.520 -5.409 18.463 1.00 90.38 557 TYR A N 1
ATOM 4417 C CA . TYR A 1 557 ? -10.024 -5.130 17.113 1.00 90.38 557 TYR A CA 1
ATOM 4418 C C . TYR A 1 557 ? -8.666 -5.781 16.826 1.00 90.38 557 TYR A C 1
ATOM 4420 O O . TYR A 1 557 ? -8.068 -5.502 15.791 1.00 90.38 557 TYR A O 1
ATOM 4428 N N . SER A 1 558 ? -8.154 -6.650 17.708 1.00 86.19 558 SER A N 1
ATOM 4429 C CA . SER A 1 558 ? -6.856 -7.317 17.510 1.00 86.19 558 SER A CA 1
ATOM 4430 C C . SER A 1 558 ? -6.796 -8.160 16.234 1.00 86.19 558 SER A C 1
ATOM 4432 O O . SER A 1 558 ? -5.708 -8.481 15.753 1.00 86.19 558 SER A O 1
ATOM 4434 N N . GLN A 1 559 ? -7.958 -8.520 15.689 1.00 86.69 559 GLN A N 1
ATOM 4435 C CA . GLN A 1 559 ? -8.133 -9.132 14.383 1.00 86.69 559 GLN A CA 1
ATOM 4436 C C . GLN A 1 559 ? -9.298 -8.435 13.676 1.00 86.69 559 GLN A C 1
ATOM 4438 O O . GLN A 1 559 ? -10.429 -8.461 14.161 1.00 86.69 559 GLN A O 1
ATOM 4443 N N . VAL A 1 560 ? -9.031 -7.849 12.513 1.00 93.56 560 VAL A N 1
ATOM 4444 C CA . VAL A 1 560 ? -10.075 -7.395 11.589 1.00 93.56 560 VAL A CA 1
ATOM 4445 C C . VAL A 1 560 ? -10.268 -8.511 10.562 1.00 93.56 560 VAL A C 1
ATOM 4447 O O . VAL A 1 560 ? -9.278 -8.937 9.966 1.00 93.56 560 VAL A O 1
ATOM 4450 N N . PRO A 1 561 ? -11.493 -9.029 10.350 1.00 94.38 561 PRO A N 1
ATOM 4451 C CA . PRO A 1 561 ? -11.736 -10.148 9.443 1.00 94.38 561 PRO A CA 1
ATOM 4452 C C . PRO A 1 561 ? -11.713 -9.674 7.985 1.00 94.38 561 PRO A C 1
ATOM 4454 O O . PRO A 1 561 ? -12.713 -9.764 7.287 1.00 94.38 561 PRO A O 1
ATOM 4457 N N . LEU A 1 562 ? -10.589 -9.132 7.529 1.00 94.12 562 LEU A N 1
ATOM 4458 C CA . LEU A 1 562 ? -10.385 -8.600 6.190 1.00 94.12 562 LEU A CA 1
ATOM 4459 C C . LEU A 1 562 ? -9.048 -9.116 5.664 1.00 94.12 562 LEU A C 1
ATOM 4461 O O . LEU A 1 562 ? -7.995 -8.835 6.231 1.00 94.12 562 LEU A O 1
ATOM 4465 N N . GLU A 1 563 ? -9.101 -9.873 4.578 1.00 91.50 563 GLU A N 1
ATOM 4466 C CA . GLU A 1 563 ? -7.926 -10.335 3.851 1.00 91.50 563 GLU A CA 1
ATOM 4467 C C . GLU A 1 563 ? -7.772 -9.518 2.579 1.00 91.50 563 GLU A C 1
ATOM 4469 O O . GLU A 1 563 ? -8.756 -9.204 1.907 1.00 91.50 563 GLU A O 1
ATOM 4474 N N . ILE A 1 564 ? -6.531 -9.189 2.231 1.00 88.62 564 ILE A N 1
ATOM 4475 C CA . ILE A 1 564 ? -6.241 -8.457 1.007 1.00 88.62 564 ILE A CA 1
ATOM 4476 C C . ILE A 1 564 ? -5.106 -9.149 0.275 1.00 88.62 564 ILE A C 1
ATOM 4478 O O . ILE A 1 564 ? -4.116 -9.582 0.867 1.00 88.62 564 ILE A O 1
ATOM 4482 N N . THR A 1 565 ? -5.274 -9.280 -1.033 1.00 88.12 565 THR A N 1
ATOM 4483 C CA . THR A 1 565 ? -4.261 -9.834 -1.922 1.00 88.12 565 THR A CA 1
ATOM 4484 C C . THR A 1 565 ? -4.138 -8.969 -3.168 1.00 88.12 565 THR A C 1
ATOM 4486 O O . THR A 1 565 ? -5.114 -8.349 -3.568 1.00 88.12 565 THR A O 1
ATOM 4489 N N . VAL A 1 566 ? -2.968 -8.917 -3.793 1.00 84.38 566 VAL A N 1
ATOM 4490 C CA . VAL A 1 566 ? -2.723 -8.161 -5.027 1.00 84.38 566 VAL A CA 1
ATOM 4491 C C . VAL A 1 566 ? -2.334 -9.116 -6.146 1.00 84.38 566 VAL A C 1
ATOM 4493 O O . VAL A 1 566 ? -1.647 -10.112 -5.918 1.00 84.38 566 VAL A O 1
ATOM 4496 N N . SER A 1 567 ? -2.812 -8.861 -7.357 1.00 80.31 567 SER A N 1
ATOM 4497 C CA . SER A 1 567 ? -2.491 -9.665 -8.530 1.00 80.31 567 SER A CA 1
ATOM 4498 C C . SER A 1 567 ? -0.974 -9.704 -8.785 1.00 80.31 567 SER A C 1
ATOM 4500 O O . SER A 1 567 ? -0.255 -8.779 -8.410 1.00 80.31 567 SER A O 1
ATOM 4502 N N . PRO A 1 568 ? -0.444 -10.761 -9.428 1.00 72.31 568 PRO A N 1
ATOM 4503 C CA . PRO A 1 568 ? 0.988 -10.875 -9.732 1.00 72.31 568 PRO A CA 1
ATOM 4504 C C . PRO A 1 568 ? 1.615 -9.673 -10.456 1.00 72.31 568 PRO A C 1
ATOM 4506 O O . PRO A 1 568 ? 2.809 -9.424 -10.290 1.00 72.31 568 PRO A O 1
ATOM 4509 N N . ASP A 1 569 ? 0.822 -8.961 -11.261 1.00 68.19 569 ASP A N 1
ATOM 4510 C CA . ASP A 1 569 ? 1.219 -7.767 -12.015 1.00 68.19 569 ASP A CA 1
ATOM 4511 C C . ASP A 1 569 ? 1.121 -6.460 -11.202 1.00 68.19 569 ASP A C 1
ATOM 4513 O O . ASP A 1 569 ? 1.466 -5.398 -11.716 1.00 68.19 569 ASP A O 1
ATOM 4517 N N . GLY A 1 570 ? 0.657 -6.525 -9.949 1.00 72.88 570 GLY A N 1
ATOM 4518 C CA . GLY A 1 570 ? 0.532 -5.378 -9.051 1.00 72.88 570 GLY A CA 1
ATOM 4519 C C . GLY A 1 570 ? -0.692 -4.492 -9.294 1.00 72.88 570 GLY A C 1
ATOM 4520 O O . GLY A 1 570 ? -0.855 -3.504 -8.590 1.00 72.88 570 GLY A O 1
ATOM 4521 N N . ARG A 1 571 ? -1.549 -4.802 -10.276 1.00 75.19 571 ARG A N 1
ATOM 4522 C CA . ARG A 1 571 ? -2.573 -3.859 -10.767 1.00 75.19 571 ARG A CA 1
ATOM 4523 C C . ARG A 1 571 ? -3.929 -3.982 -10.100 1.00 75.19 571 ARG A C 1
ATOM 4525 O O . ARG A 1 571 ? -4.675 -3.011 -10.072 1.00 75.19 571 ARG A O 1
ATOM 4532 N N . ILE A 1 572 ? -4.274 -5.155 -9.578 1.00 83.94 572 ILE A N 1
ATOM 4533 C CA . ILE A 1 572 ? -5.586 -5.416 -8.988 1.00 83.94 572 ILE A CA 1
ATOM 4534 C C . ILE A 1 572 ? -5.414 -5.845 -7.538 1.00 83.94 572 ILE A C 1
ATOM 4536 O O . ILE A 1 572 ? -4.754 -6.840 -7.254 1.00 83.94 572 ILE A O 1
ATOM 4540 N N . ALA A 1 573 ? -6.067 -5.144 -6.618 1.00 88.75 573 ALA A N 1
ATOM 4541 C CA . ALA A 1 573 ? -6.261 -5.600 -5.253 1.00 88.75 573 ALA A CA 1
ATOM 4542 C C . ALA A 1 573 ? -7.577 -6.374 -5.133 1.00 88.75 573 ALA A C 1
ATOM 4544 O O . ALA A 1 573 ? -8.610 -5.988 -5.676 1.00 88.75 573 ALA A O 1
ATOM 4545 N N . ARG A 1 574 ? -7.550 -7.468 -4.385 1.00 90.56 574 ARG A N 1
ATOM 4546 C CA . ARG A 1 574 ? -8.696 -8.288 -4.008 1.00 90.56 574 ARG A CA 1
ATOM 4547 C C . ARG A 1 574 ? -8.853 -8.226 -2.504 1.00 90.56 574 ARG A C 1
ATOM 4549 O O . ARG A 1 574 ? -7.996 -8.737 -1.786 1.00 90.56 574 ARG A O 1
ATOM 4556 N N . LEU A 1 575 ? -9.955 -7.642 -2.055 1.00 93.00 575 LEU A N 1
ATOM 4557 C CA . LEU A 1 575 ? -10.383 -7.630 -0.665 1.00 93.00 575 LEU A CA 1
ATOM 4558 C C . LEU A 1 575 ? -11.382 -8.769 -0.467 1.00 93.00 575 LEU A C 1
ATOM 4560 O O . LEU A 1 575 ? -12.313 -8.926 -1.260 1.00 93.00 575 LEU A O 1
ATOM 4564 N N . ALA A 1 576 ? -11.203 -9.552 0.587 1.00 93.25 576 ALA A N 1
ATOM 4565 C CA . ALA A 1 576 ? -12.065 -10.673 0.919 1.00 93.25 576 ALA A CA 1
ATOM 4566 C C . ALA A 1 576 ? -12.409 -10.670 2.409 1.00 93.25 576 ALA A C 1
ATOM 4568 O O . ALA A 1 576 ? -11.564 -10.413 3.266 1.00 93.25 576 ALA A O 1
ATOM 4569 N N . SER A 1 577 ? -13.667 -10.963 2.727 1.00 95.50 577 SER A N 1
ATOM 4570 C CA . SER A 1 577 ? -14.139 -11.083 4.104 1.00 95.50 577 SER A CA 1
ATOM 4571 C C . SER A 1 577 ? -15.373 -11.978 4.167 1.00 95.50 577 SER A C 1
ATOM 4573 O O . SER A 1 577 ? -16.432 -11.635 3.642 1.00 95.50 577 SER A O 1
ATOM 4575 N N . GLY A 1 578 ? -15.247 -13.149 4.797 1.00 91.44 578 GLY A N 1
ATOM 4576 C CA . GLY A 1 578 ? -16.310 -14.157 4.781 1.00 91.44 578 GLY A CA 1
ATOM 4577 C C . GLY A 1 578 ? -16.689 -14.547 3.349 1.00 91.44 578 GLY A C 1
ATOM 4578 O O . GLY A 1 578 ? -15.837 -14.993 2.587 1.00 91.44 578 GLY A O 1
ATOM 4579 N N . ASP A 1 579 ? -17.961 -14.353 2.994 1.00 90.56 579 ASP A N 1
ATOM 4580 C CA . ASP A 1 579 ? -18.487 -14.615 1.646 1.00 90.56 579 ASP A CA 1
ATOM 4581 C C . ASP A 1 579 ? -18.389 -13.394 0.706 1.00 90.56 579 ASP A C 1
ATOM 4583 O O . ASP A 1 579 ? -18.793 -13.480 -0.456 1.00 90.56 579 ASP A O 1
ATOM 4587 N N . GLN A 1 580 ? -17.905 -12.247 1.197 1.00 92.00 580 GLN A N 1
ATOM 4588 C CA . GLN A 1 580 ? -17.727 -11.039 0.393 1.00 92.00 580 GLN A CA 1
ATOM 4589 C C . GLN A 1 580 ? -16.362 -11.032 -0.284 1.00 92.00 580 GLN A C 1
ATOM 4591 O O . GLN A 1 580 ? -15.335 -11.330 0.329 1.00 92.00 580 GLN A O 1
ATOM 4596 N N . GLU A 1 581 ? -16.361 -10.614 -1.543 1.00 93.19 581 GLU A N 1
ATOM 4597 C CA . GLU A 1 581 ? -15.162 -10.416 -2.341 1.00 93.19 581 GLU A CA 1
ATOM 4598 C C . GLU A 1 581 ? -15.332 -9.168 -3.205 1.00 93.19 581 GLU A C 1
ATOM 4600 O O . GLU A 1 581 ? -16.366 -8.984 -3.851 1.00 93.19 581 GLU A O 1
ATOM 4605 N N . PHE A 1 582 ? -14.306 -8.322 -3.225 1.00 91.12 582 PHE A N 1
ATOM 4606 C CA . PHE A 1 582 ? -14.276 -7.100 -4.012 1.00 91.12 582 PHE A CA 1
ATOM 4607 C C . PHE A 1 582 ? -12.925 -6.951 -4.710 1.00 91.12 582 PHE A C 1
ATOM 4609 O O . PHE A 1 582 ? -11.876 -7.074 -4.079 1.00 91.12 582 PHE A O 1
ATOM 4616 N N . LEU A 1 583 ? -12.962 -6.694 -6.018 1.00 90.38 583 LEU A N 1
ATOM 4617 C CA . LEU A 1 583 ? -11.780 -6.437 -6.836 1.00 90.38 583 LEU A CA 1
ATOM 4618 C C . LEU A 1 583 ? -11.686 -4.949 -7.133 1.00 90.38 583 LEU A C 1
ATOM 4620 O O . LEU A 1 583 ? -12.684 -4.319 -7.485 1.00 90.38 583 LEU A O 1
ATOM 4624 N N . MET A 1 584 ? -10.478 -4.416 -7.042 1.00 87.19 584 MET A N 1
ATOM 4625 C CA . MET A 1 584 ? -10.210 -3.004 -7.215 1.00 87.19 584 MET A CA 1
ATOM 4626 C C . MET A 1 584 ? -8.961 -2.789 -8.053 1.00 87.19 584 MET A C 1
ATOM 4628 O O . MET A 1 584 ? -7.929 -3.402 -7.799 1.00 87.19 584 MET A O 1
ATOM 4632 N N . ASP A 1 585 ? -9.065 -1.905 -9.038 1.00 83.69 585 ASP A N 1
ATOM 4633 C CA . ASP A 1 585 ? -7.915 -1.439 -9.803 1.00 83.69 585 ASP A CA 1
ATOM 4634 C C . ASP A 1 585 ? -7.085 -0.483 -8.938 1.00 83.69 585 ASP A C 1
ATOM 4636 O O . ASP A 1 585 ? -7.604 0.516 -8.437 1.00 83.69 585 ASP A O 1
ATOM 4640 N N . ILE A 1 586 ? -5.820 -0.834 -8.729 1.00 78.38 586 ILE A N 1
ATOM 4641 C CA . ILE A 1 586 ? -4.826 -0.073 -7.966 1.00 78.38 586 ILE A CA 1
ATOM 4642 C C . ILE A 1 586 ? -3.648 0.354 -8.846 1.00 78.38 586 ILE A C 1
ATOM 4644 O O . ILE A 1 586 ? -2.594 0.710 -8.329 1.00 78.38 586 ILE A O 1
ATOM 4648 N N . THR A 1 587 ? -3.804 0.340 -10.173 1.00 71.38 587 THR A N 1
ATOM 4649 C CA . THR A 1 587 ? -2.735 0.703 -11.119 1.00 71.38 587 THR A CA 1
ATOM 4650 C C . THR A 1 587 ? -2.195 2.113 -10.856 1.00 71.38 587 THR A C 1
ATOM 4652 O O . THR A 1 587 ? -0.998 2.345 -10.967 1.00 71.38 587 THR A O 1
ATOM 4655 N N . GLU A 1 588 ? -3.044 3.053 -10.433 1.00 66.12 588 GLU A N 1
ATOM 4656 C CA . GLU A 1 588 ? -2.612 4.416 -10.079 1.00 66.12 588 GLU A CA 1
ATOM 4657 C C . GLU A 1 588 ? -1.831 4.495 -8.753 1.00 66.12 588 GLU A C 1
ATOM 4659 O O . GLU A 1 588 ? -1.211 5.518 -8.463 1.00 66.12 588 GLU A O 1
ATOM 4664 N N . LEU A 1 589 ? -1.845 3.427 -7.950 1.00 64.25 589 LEU A N 1
ATOM 4665 C CA . LEU A 1 589 ? -1.155 3.341 -6.666 1.00 64.25 589 LEU A CA 1
ATOM 4666 C C . LEU A 1 589 ? 0.132 2.523 -6.703 1.00 64.25 589 LEU A C 1
ATOM 4668 O O . LEU A 1 589 ? 0.824 2.497 -5.692 1.00 64.25 589 LEU A O 1
ATOM 4672 N N . THR A 1 590 ? 0.501 1.867 -7.806 1.00 54.38 590 THR A N 1
ATOM 4673 C CA . THR A 1 590 ? 1.649 0.937 -7.817 1.00 54.38 590 THR A CA 1
ATOM 4674 C C . THR A 1 590 ? 2.993 1.573 -7.432 1.00 54.38 590 THR A C 1
ATOM 4676 O O . THR A 1 590 ? 3.910 0.842 -7.079 1.00 54.38 590 THR A O 1
ATOM 4679 N N . GLY A 1 591 ? 3.121 2.908 -7.458 1.00 51.16 591 GLY A N 1
ATOM 4680 C CA . GLY A 1 591 ? 4.278 3.635 -6.905 1.00 51.16 591 GLY A CA 1
ATOM 4681 C C . GLY A 1 591 ? 4.183 3.967 -5.404 1.00 51.16 591 GLY A C 1
ATOM 4682 O O . GLY A 1 591 ? 5.199 4.158 -4.749 1.00 51.16 591 GLY A O 1
ATOM 4683 N N . TYR A 1 592 ? 2.976 4.008 -4.837 1.00 54.88 592 TYR A N 1
ATOM 4684 C CA . TYR A 1 592 ? 2.713 4.333 -3.426 1.00 54.88 592 TYR A CA 1
ATOM 4685 C C . TYR A 1 592 ? 2.351 3.118 -2.564 1.00 54.88 592 TYR A C 1
ATOM 4687 O O . TYR A 1 592 ? 2.310 3.230 -1.342 1.00 54.88 592 TYR A O 1
ATOM 4695 N N . PHE A 1 593 ? 2.051 1.983 -3.190 1.00 64.94 593 PHE A N 1
ATOM 4696 C CA . PHE A 1 593 ? 1.661 0.758 -2.515 1.00 64.94 593 PHE A CA 1
ATOM 4697 C C . PHE A 1 593 ? 2.903 -0.038 -2.097 1.00 64.94 593 PHE A C 1
ATOM 4699 O O . PHE A 1 593 ? 3.546 -0.686 -2.919 1.00 64.94 593 PHE A O 1
ATOM 4706 N N . ASP A 1 594 ? 3.227 -0.012 -0.808 1.00 62.94 594 ASP A N 1
ATOM 4707 C CA . ASP A 1 594 ? 4.403 -0.668 -0.213 1.00 62.94 594 ASP A CA 1
ATOM 4708 C C . ASP A 1 594 ? 4.140 -2.124 0.235 1.00 62.94 594 ASP A C 1
ATOM 4710 O O . ASP A 1 594 ? 4.983 -2.773 0.864 1.00 62.94 594 ASP A O 1
ATOM 4714 N N . GLY A 1 595 ? 2.965 -2.669 -0.099 1.00 69.50 595 GLY A N 1
ATOM 4715 C CA . GLY A 1 595 ? 2.540 -4.003 0.326 1.00 69.50 595 GLY A CA 1
ATOM 4716 C C . GLY A 1 595 ? 1.912 -4.054 1.723 1.00 69.50 595 GLY A C 1
ATOM 4717 O O . GLY A 1 595 ? 1.649 -5.160 2.225 1.00 69.50 595 GLY A O 1
ATOM 4718 N N . GLU A 1 596 ? 1.644 -2.897 2.330 1.00 76.81 596 GLU A N 1
ATOM 4719 C CA . GLU A 1 596 ? 0.865 -2.725 3.552 1.00 76.81 596 GLU A CA 1
ATOM 4720 C C . GLU A 1 596 ? -0.361 -1.833 3.303 1.00 76.81 596 GLU A C 1
ATOM 4722 O O . GLU A 1 596 ? -0.412 -1.030 2.375 1.00 76.81 596 GLU A O 1
ATOM 4727 N N . MET A 1 597 ? -1.400 -2.018 4.114 1.00 83.75 597 MET A N 1
ATOM 4728 C CA . MET A 1 597 ? -2.629 -1.235 4.040 1.00 83.75 597 MET A CA 1
ATOM 4729 C C . MET A 1 597 ? -3.190 -0.954 5.415 1.00 83.75 597 MET A C 1
ATOM 4731 O O . MET A 1 597 ? -3.259 -1.855 6.246 1.00 83.75 597 MET A O 1
ATOM 4735 N N . GLY A 1 598 ? -3.677 0.260 5.611 1.00 88.31 598 GLY A N 1
ATOM 4736 C CA . GLY A 1 598 ? -4.105 0.762 6.902 1.00 88.31 598 GLY A CA 1
ATOM 4737 C C . GLY A 1 598 ? -5.611 0.700 7.074 1.00 88.31 598 GLY A C 1
ATOM 4738 O O . GLY A 1 598 ? -6.383 1.050 6.180 1.00 88.31 598 GLY A O 1
ATOM 4739 N N . VAL A 1 599 ? -6.043 0.324 8.271 1.00 90.69 599 VAL A N 1
ATOM 4740 C CA . VAL A 1 599 ? -7.404 0.560 8.768 1.00 90.69 599 VAL A CA 1
ATOM 4741 C C . VAL A 1 599 ? -7.342 1.238 10.132 1.00 90.69 599 VAL A C 1
ATOM 4743 O O . VAL A 1 599 ? -6.431 0.999 10.920 1.00 90.69 599 VAL A O 1
ATOM 4746 N N . GLY A 1 600 ? -8.336 2.075 10.436 1.00 87.62 600 GLY A N 1
ATOM 4747 C CA . GLY A 1 600 ? -8.495 2.694 11.762 1.00 87.62 600 GLY A CA 1
ATOM 4748 C C . GLY A 1 600 ? -8.393 4.218 11.809 1.00 87.62 600 GLY A C 1
ATOM 4749 O O . GLY A 1 600 ? -8.791 4.836 12.795 1.00 87.62 600 GLY A O 1
ATOM 4750 N N . ASN A 1 601 ? -7.967 4.843 10.718 1.00 87.38 601 ASN A N 1
ATOM 4751 C CA . ASN A 1 601 ? -8.012 6.299 10.576 1.00 87.38 601 ASN A CA 1
ATOM 4752 C C . ASN A 1 601 ? -9.423 6.811 10.230 1.00 87.38 601 ASN A C 1
ATOM 4754 O O . ASN A 1 601 ? -9.768 7.957 10.519 1.00 87.38 601 ASN A O 1
ATOM 4758 N N . VAL A 1 602 ? -10.252 5.952 9.630 1.00 90.50 602 VAL A N 1
ATOM 4759 C CA . VAL A 1 602 ? -11.670 6.207 9.364 1.00 90.50 602 VAL A CA 1
ATOM 4760 C C . VAL A 1 602 ? -12.473 5.061 9.967 1.00 90.50 602 VAL A C 1
ATOM 4762 O O . VAL A 1 602 ? -12.411 3.938 9.469 1.00 90.50 602 VAL A O 1
ATOM 4765 N N . ILE A 1 603 ? -13.188 5.348 11.052 1.00 93.56 603 ILE A N 1
ATOM 4766 C CA . ILE A 1 603 ? -14.021 4.411 11.809 1.00 93.56 603 ILE A CA 1
ATOM 4767 C C . ILE A 1 603 ? -15.358 5.089 12.084 1.00 93.56 603 ILE A C 1
ATOM 4769 O O . ILE A 1 603 ? -15.393 6.161 12.698 1.00 93.56 603 ILE A O 1
ATOM 4773 N N . ARG A 1 604 ? -16.452 4.460 11.659 1.00 92.38 604 ARG A N 1
ATOM 4774 C CA . ARG A 1 604 ? -17.820 4.933 11.910 1.00 92.38 604 ARG A CA 1
ATOM 4775 C C . ARG A 1 604 ? -18.679 3.809 12.456 1.00 92.38 604 ARG A C 1
ATOM 4777 O O . ARG A 1 604 ? -18.483 2.646 12.101 1.00 92.38 604 ARG A O 1
ATOM 4784 N N . PHE A 1 605 ? -19.655 4.155 13.286 1.00 93.88 605 PHE A N 1
ATOM 4785 C CA . PHE A 1 605 ? -20.656 3.202 13.751 1.00 93.88 605 PHE A CA 1
ATOM 4786 C C . PHE A 1 605 ? -22.047 3.605 13.294 1.00 93.88 605 PHE A C 1
ATOM 4788 O O . PHE A 1 605 ? -22.440 4.771 13.348 1.00 93.88 605 PHE A O 1
ATOM 4795 N N . ARG A 1 606 ? -22.827 2.613 12.874 1.00 91.88 606 ARG A N 1
ATOM 4796 C CA . ARG A 1 606 ? -24.221 2.812 12.475 1.00 91.88 606 ARG A CA 1
ATOM 4797 C C . ARG A 1 606 ? -25.095 1.652 12.907 1.00 91.88 606 ARG A C 1
ATOM 4799 O O . ARG A 1 606 ? -24.612 0.552 13.169 1.00 91.88 606 ARG A O 1
ATOM 4806 N N . GLN A 1 607 ? -26.397 1.901 12.911 1.00 86.31 607 GLN A N 1
ATOM 4807 C CA . GLN A 1 607 ? -27.404 0.873 13.117 1.00 86.31 607 GLN A CA 1
ATOM 4808 C C . GLN A 1 607 ? -28.162 0.594 11.826 1.00 86.31 607 GLN A C 1
ATOM 4810 O O . GLN A 1 607 ? -28.535 1.517 11.103 1.00 86.31 607 GLN A O 1
ATOM 4815 N N . GLU A 1 608 ? -28.462 -0.674 11.583 1.00 86.31 608 GLU A N 1
ATOM 4816 C CA . GLU A 1 608 ? -29.412 -1.088 10.559 1.00 86.31 608 GLU A CA 1
ATOM 4817 C C . GLU A 1 608 ? -30.187 -2.312 11.052 1.00 86.31 608 GLU A C 1
ATOM 4819 O O . GLU A 1 608 ? -29.602 -3.275 11.541 1.00 86.31 608 GLU A O 1
ATOM 4824 N N . GLU A 1 609 ? -31.520 -2.248 10.978 1.00 85.44 609 GLU A N 1
ATOM 4825 C CA . GLU A 1 609 ? -32.426 -3.335 11.390 1.00 85.44 609 GLU A CA 1
ATOM 4826 C C . GLU A 1 609 ? -32.150 -3.898 12.803 1.00 85.44 609 GLU A C 1
ATOM 4828 O O . GLU A 1 609 ? -32.204 -5.107 13.028 1.00 85.44 609 GLU A O 1
ATOM 4833 N N . GLY A 1 610 ? -31.840 -3.024 13.768 1.00 79.62 610 GLY A N 1
ATOM 4834 C CA . GLY A 1 610 ? -31.553 -3.424 15.153 1.00 79.62 610 GLY A CA 1
ATOM 4835 C C . GLY A 1 610 ? -30.122 -3.920 15.391 1.00 79.62 610 GLY A C 1
ATOM 4836 O O . GLY A 1 610 ? -29.747 -4.162 16.529 1.00 79.62 610 GLY A O 1
ATOM 4837 N N . LYS A 1 611 ? -29.294 -4.033 14.349 1.00 86.81 611 LYS A N 1
ATOM 4838 C CA . LYS A 1 611 ? -27.908 -4.503 14.452 1.00 86.81 611 LYS A CA 1
ATOM 4839 C C . LYS A 1 611 ? -26.921 -3.354 14.359 1.00 86.81 611 LYS A C 1
ATOM 4841 O O . LYS A 1 611 ? -27.166 -2.368 13.665 1.00 86.81 611 LYS A O 1
ATOM 4846 N N . LEU A 1 612 ? -25.794 -3.522 15.037 1.00 93.94 612 LEU A N 1
ATOM 4847 C CA . LEU A 1 612 ? -24.707 -2.559 15.067 1.00 93.94 612 LEU A CA 1
ATOM 4848 C C . LEU A 1 612 ? -23.634 -2.928 14.043 1.00 93.94 612 LEU A C 1
ATOM 4850 O O . LEU A 1 612 ? -23.221 -4.086 13.955 1.00 93.94 612 LEU A O 1
ATOM 4854 N N . PHE A 1 613 ? -23.174 -1.934 13.291 1.00 95.44 613 PHE A N 1
ATOM 4855 C CA . PHE A 1 613 ? -22.135 -2.083 12.282 1.00 95.44 613 PHE A CA 1
ATOM 4856 C C . PHE A 1 613 ? -20.992 -1.104 12.534 1.00 95.44 613 PHE A C 1
ATOM 4858 O O . PHE A 1 613 ? -21.224 0.040 12.928 1.00 95.44 613 PHE A O 1
ATOM 4865 N N . CYS A 1 614 ? -19.774 -1.571 12.282 1.00 96.06 614 CYS A N 1
ATOM 4866 C CA . CYS A 1 614 ? -18.545 -0.798 12.234 1.00 96.06 614 CYS A CA 1
ATOM 4867 C C . CYS A 1 614 ? -18.114 -0.664 10.771 1.00 96.06 614 CYS A C 1
ATOM 4869 O O . CYS A 1 614 ? -17.953 -1.667 10.075 1.00 96.06 614 CYS A O 1
ATOM 4871 N N . GLU A 1 615 ? -17.943 0.562 10.300 1.00 95.00 615 GLU A N 1
ATOM 4872 C CA . GLU A 1 615 ? -17.439 0.869 8.965 1.00 95.00 615 GLU A CA 1
ATOM 4873 C C . GLU A 1 615 ? -15.993 1.331 9.076 1.00 95.00 615 GLU A C 1
ATOM 4875 O O . GLU A 1 615 ? -15.689 2.257 9.832 1.00 95.00 615 GLU A O 1
ATOM 4880 N N . LEU A 1 616 ? -15.111 0.669 8.330 1.00 94.31 616 LEU A N 1
ATOM 4881 C CA . LEU A 1 616 ? -13.691 0.983 8.271 1.00 94.31 616 LEU A CA 1
ATOM 4882 C C . LEU A 1 616 ? -13.336 1.482 6.874 1.00 94.31 616 LEU A C 1
ATOM 4884 O O . LEU A 1 616 ? -13.562 0.780 5.886 1.00 94.31 616 LEU A O 1
ATOM 4888 N N . GLY A 1 617 ? -12.731 2.667 6.806 1.00 91.81 617 GLY A N 1
ATOM 4889 C CA . GLY A 1 617 ? -12.033 3.109 5.604 1.00 91.81 617 GLY A CA 1
ATOM 4890 C C . GLY A 1 617 ? -10.724 2.342 5.450 1.00 91.81 617 GLY A C 1
ATOM 4891 O O . GLY A 1 617 ? -9.980 2.171 6.418 1.00 91.81 617 GLY A O 1
ATOM 4892 N N . VAL A 1 618 ? -10.464 1.881 4.232 1.00 90.50 618 VAL A N 1
ATOM 4893 C CA . VAL A 1 618 ? -9.297 1.077 3.878 1.00 90.50 618 VAL A CA 1
ATOM 4894 C C . VAL A 1 618 ? -8.317 1.955 3.099 1.00 90.50 618 VAL A C 1
ATOM 4896 O O . VAL A 1 618 ? -8.601 2.349 1.965 1.00 90.50 618 VAL A O 1
ATOM 4899 N N . ASP A 1 619 ? -7.190 2.280 3.731 1.00 86.75 619 ASP A N 1
ATOM 4900 C CA . ASP A 1 619 ? -6.129 3.141 3.202 1.00 86.75 619 ASP A CA 1
ATOM 4901 C C . ASP A 1 619 ? -5.048 2.298 2.515 1.00 86.75 619 ASP A C 1
ATOM 4903 O O . ASP A 1 619 ? -4.395 1.467 3.144 1.00 86.75 619 ASP A O 1
ATOM 4907 N N . PHE A 1 620 ? -4.854 2.509 1.218 1.00 81.06 620 PHE A N 1
ATOM 4908 C CA . PHE A 1 620 ? -3.884 1.768 0.413 1.00 81.06 620 PHE A CA 1
ATOM 4909 C C . PHE A 1 620 ? -2.484 2.388 0.414 1.00 81.06 620 PHE A C 1
ATOM 4911 O O . PHE A 1 620 ? -1.565 1.798 -0.144 1.00 81.06 620 PHE A O 1
ATOM 4918 N N . THR A 1 621 ? -2.311 3.573 0.998 1.00 69.75 621 THR A N 1
ATOM 4919 C CA . THR A 1 621 ? -1.034 4.304 0.977 1.00 69.75 621 THR A CA 1
ATOM 4920 C C . THR A 1 621 ? -0.461 4.551 2.369 1.00 69.75 621 THR A C 1
ATOM 4922 O O . THR A 1 621 ? 0.599 5.165 2.479 1.00 69.75 621 THR A O 1
ATOM 4925 N N . ASN A 1 622 ? -1.167 4.144 3.434 1.00 67.06 622 ASN A N 1
ATOM 4926 C CA . ASN A 1 622 ? -0.791 4.352 4.844 1.00 67.06 622 ASN A CA 1
ATOM 4927 C C . ASN A 1 622 ? -0.422 5.800 5.212 1.00 67.06 622 ASN A C 1
ATOM 4929 O O . ASN A 1 622 ? 0.247 6.063 6.211 1.00 67.06 622 ASN A O 1
ATOM 4933 N N . ASN A 1 623 ? -0.867 6.765 4.414 1.00 69.06 623 ASN A N 1
ATOM 4934 C CA . ASN A 1 623 ? -0.546 8.179 4.572 1.00 69.06 623 ASN A CA 1
ATOM 4935 C C . ASN A 1 623 ? -1.802 9.023 4.807 1.00 69.06 623 ASN A C 1
ATOM 4937 O O . ASN A 1 623 ? -1.753 10.244 4.659 1.00 69.06 623 ASN A O 1
ATOM 4941 N N . THR A 1 624 ? -2.923 8.389 5.171 1.00 66.94 624 THR A N 1
ATOM 4942 C CA . THR A 1 624 ? -4.229 9.017 5.420 1.00 66.94 624 THR A CA 1
ATOM 4943 C C . THR A 1 624 ? -4.833 9.723 4.205 1.00 66.94 624 THR A C 1
ATOM 4945 O O . THR A 1 624 ? -5.671 10.609 4.362 1.00 66.94 624 THR A O 1
ATOM 4948 N N . LEU A 1 625 ? -4.437 9.355 2.982 1.00 68.38 625 LEU A N 1
ATOM 4949 C CA . LEU A 1 625 ? -4.940 9.964 1.743 1.00 68.38 625 LEU A CA 1
ATOM 4950 C C . LEU A 1 625 ? -5.353 8.937 0.671 1.00 68.38 625 LEU A C 1
ATOM 4952 O O . LEU A 1 625 ? -6.010 9.325 -0.293 1.00 68.38 625 LEU A O 1
ATOM 4956 N N . GLY A 1 626 ? -5.036 7.649 0.838 1.00 74.06 626 GLY A N 1
ATOM 4957 C CA . GLY A 1 626 ? -5.292 6.584 -0.138 1.00 74.06 626 GLY A CA 1
ATOM 4958 C C . GLY A 1 626 ? -6.535 5.743 0.143 1.00 74.06 626 GLY A C 1
ATOM 4959 O O . GLY A 1 626 ? -6.514 4.532 -0.082 1.00 74.06 626 GLY A O 1
ATOM 4960 N N . TYR A 1 627 ? -7.621 6.344 0.643 1.00 80.50 627 TYR A N 1
ATOM 4961 C CA . TYR A 1 627 ? -8.871 5.614 0.886 1.00 80.50 627 TYR A CA 1
ATOM 4962 C C . TYR A 1 627 ? -9.578 5.274 -0.418 1.00 80.50 627 TYR A C 1
ATOM 4964 O O . TYR A 1 627 ? -10.277 6.102 -1.002 1.00 80.50 627 TYR A O 1
ATOM 4972 N N . MET A 1 628 ? -9.419 4.032 -0.852 1.00 81.56 628 MET A N 1
ATOM 4973 C CA . MET A 1 628 ? -10.036 3.540 -2.082 1.00 81.56 628 MET A CA 1
ATOM 4974 C C . MET A 1 628 ? -11.171 2.549 -1.830 1.00 81.56 628 MET A C 1
ATOM 4976 O O . MET A 1 628 ? -11.957 2.282 -2.738 1.00 81.56 628 MET A O 1
ATOM 4980 N N . ALA A 1 629 ? -11.286 2.023 -0.608 1.00 88.81 629 ALA A N 1
ATOM 4981 C CA . ALA A 1 629 ? -12.359 1.114 -0.238 1.00 88.81 629 ALA A CA 1
ATOM 4982 C C . ALA A 1 629 ? -12.897 1.373 1.175 1.00 88.81 629 ALA A C 1
ATOM 4984 O O . ALA A 1 629 ? -12.239 1.976 2.023 1.00 88.81 629 ALA A O 1
ATOM 4985 N N . GLU A 1 630 ? -14.105 0.881 1.422 1.00 91.62 630 GLU A N 1
ATOM 4986 C CA . GLU A 1 630 ? -14.757 0.846 2.727 1.00 91.62 630 GLU A CA 1
ATOM 4987 C C . GLU A 1 630 ? -15.290 -0.568 2.981 1.00 91.62 630 GLU A C 1
ATOM 4989 O O . GLU A 1 630 ? -15.830 -1.220 2.078 1.00 91.62 630 GLU A O 1
ATOM 4994 N N . ALA A 1 631 ? -15.136 -1.041 4.215 1.00 94.50 631 ALA A N 1
ATOM 4995 C CA . ALA A 1 631 ? -15.615 -2.341 4.657 1.00 94.50 631 ALA A CA 1
ATOM 4996 C C . ALA A 1 631 ? -16.570 -2.185 5.847 1.00 94.50 631 ALA A C 1
ATOM 4998 O O . ALA A 1 631 ? -16.244 -1.527 6.835 1.00 94.50 631 ALA A O 1
ATOM 4999 N N . SER A 1 632 ? -17.753 -2.800 5.754 1.00 95.38 632 SER A N 1
ATOM 5000 C CA . SER A 1 632 ? -18.798 -2.728 6.781 1.00 95.38 632 SER A CA 1
ATOM 5001 C C . SER A 1 632 ? -18.928 -4.065 7.504 1.00 95.38 632 SER A C 1
ATOM 5003 O O . SER A 1 632 ? -19.291 -5.078 6.898 1.00 95.38 632 SER A O 1
ATOM 5005 N N . PHE A 1 633 ? -18.643 -4.068 8.803 1.00 96.69 633 PHE A N 1
ATOM 5006 C CA 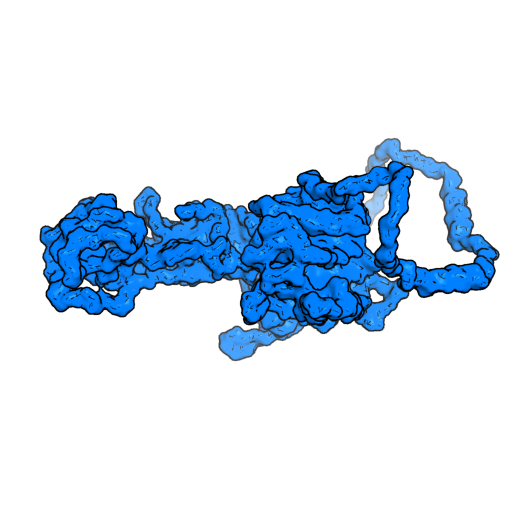. PHE A 1 633 ? -18.589 -5.253 9.653 1.00 96.69 633 PHE A CA 1
ATOM 5007 C C . PHE A 1 633 ? -19.702 -5.220 10.702 1.00 96.69 633 PHE A C 1
ATOM 5009 O O . PHE A 1 633 ? -19.860 -4.206 11.381 1.00 96.69 633 PHE A O 1
ATOM 5016 N N . PRO A 1 634 ? -20.463 -6.306 10.902 1.00 95.88 634 PRO A N 1
ATOM 5017 C CA . PRO A 1 634 ? -21.355 -6.404 12.047 1.00 95.88 634 PRO A CA 1
ATOM 5018 C C . PRO A 1 634 ? -20.530 -6.502 13.337 1.00 95.88 634 PRO A C 1
ATOM 5020 O O . PRO A 1 634 ? -19.549 -7.246 13.399 1.00 95.88 634 PRO A O 1
ATOM 5023 N N . VAL A 1 635 ? -20.945 -5.789 14.381 1.00 95.75 635 VAL A N 1
ATOM 5024 C CA . VAL A 1 635 ? -20.408 -5.976 15.734 1.00 95.75 635 VAL A CA 1
ATOM 5025 C C . VAL A 1 635 ? -21.168 -7.134 16.374 1.00 95.75 635 VAL A C 1
ATOM 5027 O O . VAL A 1 635 ? -22.391 -7.084 16.493 1.00 95.75 635 VAL A O 1
ATOM 5030 N N . VAL A 1 636 ? -20.456 -8.196 16.745 1.00 94.06 636 VAL A N 1
ATOM 5031 C CA . VAL A 1 636 ? -21.046 -9.440 17.263 1.00 94.06 636 VAL A CA 1
ATOM 5032 C C . VAL A 1 636 ? -20.462 -9.796 18.622 1.00 94.06 636 VAL A C 1
ATOM 5034 O O . VAL A 1 636 ? -19.276 -9.578 18.870 1.00 94.06 636 VAL A O 1
ATOM 5037 N N . TYR A 1 637 ? -21.285 -10.370 19.497 1.00 93.31 637 TYR A N 1
ATOM 5038 C CA . TYR A 1 637 ? -20.836 -10.911 20.774 1.00 93.31 637 TYR A CA 1
ATOM 5039 C C . TYR A 1 637 ? -20.532 -12.405 20.646 1.00 93.31 637 TYR A C 1
ATOM 5041 O O . TYR A 1 637 ? -21.424 -13.223 20.427 1.00 93.31 637 TYR A O 1
ATOM 5049 N N . GLU A 1 638 ? -19.260 -12.781 20.784 1.00 90.50 638 GLU A N 1
ATOM 5050 C CA . GLU A 1 638 ? -18.826 -14.173 20.662 1.00 90.50 638 GLU A CA 1
ATOM 5051 C C . GLU A 1 638 ? -17.720 -14.505 21.663 1.00 90.50 638 GLU A C 1
ATOM 5053 O O . GLU A 1 638 ? -16.722 -13.790 21.793 1.00 90.50 638 GLU A O 1
ATOM 5058 N N . ASN A 1 639 ? -17.854 -15.652 22.334 1.00 88.06 639 ASN A N 1
ATOM 5059 C CA . ASN A 1 639 ? -16.899 -16.143 23.335 1.00 88.06 639 ASN A CA 1
ATOM 5060 C C . ASN A 1 639 ? -16.634 -15.149 24.483 1.00 88.06 639 ASN A C 1
ATOM 5062 O O . ASN A 1 639 ? -15.516 -15.074 24.989 1.00 88.06 639 ASN A O 1
ATOM 5066 N N . GLY A 1 640 ? -17.663 -14.406 24.902 1.00 88.62 640 GLY A N 1
ATOM 5067 C CA . GLY A 1 640 ? -17.581 -13.487 26.040 1.00 88.62 640 GLY A CA 1
ATOM 5068 C C . GLY A 1 640 ? -17.007 -12.105 25.717 1.00 88.62 640 GLY A C 1
ATOM 5069 O O . GLY A 1 640 ? -16.658 -11.379 26.643 1.00 88.62 640 GLY A O 1
ATOM 5070 N N . ALA A 1 641 ? -16.860 -11.756 24.436 1.00 92.25 641 ALA A N 1
ATOM 5071 C CA . ALA A 1 641 ? -16.355 -10.458 24.004 1.00 92.25 641 ALA A CA 1
ATOM 5072 C C . ALA A 1 641 ? -17.027 -10.001 22.704 1.00 92.25 641 ALA A C 1
ATOM 5074 O O . ALA A 1 641 ? -17.326 -10.816 21.824 1.00 92.25 641 ALA A O 1
ATOM 5075 N N . TYR A 1 642 ? -17.205 -8.689 22.573 1.00 94.69 642 TYR A N 1
ATOM 5076 C CA . TYR A 1 642 ? -17.601 -8.061 21.319 1.00 94.69 642 TYR A CA 1
ATOM 5077 C C . TYR A 1 642 ? -16.428 -8.047 20.338 1.00 94.69 642 TYR A C 1
ATOM 5079 O O . TYR A 1 642 ? -15.294 -7.791 20.733 1.00 94.69 642 TYR A O 1
ATOM 5087 N N . ARG A 1 643 ? -16.688 -8.330 19.064 1.00 95.38 643 ARG A N 1
ATOM 5088 C CA . ARG A 1 643 ? -15.692 -8.345 17.982 1.00 95.38 643 ARG A CA 1
ATOM 5089 C C . ARG A 1 643 ? -16.342 -7.980 16.652 1.00 95.38 643 ARG A C 1
ATOM 5091 O O . ARG A 1 643 ? -17.569 -7.949 16.544 1.00 95.38 643 ARG A O 1
ATOM 5098 N N . LEU A 1 644 ? -15.525 -7.754 15.631 1.00 95.88 644 LEU A N 1
ATOM 5099 C CA . LEU A 1 644 ? -16.015 -7.632 14.261 1.00 95.88 644 LEU A CA 1
ATOM 5100 C C . LEU A 1 644 ? -16.293 -9.025 13.680 1.00 95.88 644 LEU A C 1
ATOM 5102 O O . LEU A 1 644 ? -15.417 -9.890 13.673 1.00 95.88 644 LEU A O 1
ATOM 5106 N N . GLY A 1 645 ? -17.519 -9.246 13.206 1.00 95.19 645 GLY A N 1
ATOM 5107 C CA . GLY A 1 645 ? -17.860 -10.396 12.369 1.00 95.19 645 GLY A CA 1
ATOM 5108 C C . GLY A 1 645 ? -17.425 -10.176 10.913 1.00 95.19 645 GLY A C 1
ATOM 5109 O O . GLY A 1 645 ? -16.977 -9.081 10.576 1.00 95.19 645 GLY A O 1
ATOM 5110 N N . PRO A 1 646 ? -17.559 -11.180 10.028 1.00 96.06 646 PRO A N 1
ATOM 5111 C CA . PRO A 1 646 ? -17.235 -11.024 8.610 1.00 96.06 646 PRO A CA 1
ATOM 5112 C C . PRO A 1 646 ? -18.001 -9.861 7.972 1.00 96.06 646 PRO A C 1
ATOM 5114 O O . PRO A 1 646 ? -19.177 -9.652 8.285 1.00 96.06 646 PRO A O 1
ATOM 5117 N N . ALA A 1 647 ? -17.346 -9.120 7.078 1.00 95.75 647 ALA A N 1
ATOM 5118 C CA . ALA A 1 647 ? -17.936 -7.966 6.421 1.00 95.75 647 ALA A CA 1
ATOM 5119 C C . ALA A 1 647 ? -19.201 -8.372 5.663 1.00 95.75 647 ALA A C 1
ATOM 5121 O O . ALA A 1 647 ? -19.250 -9.398 4.983 1.00 95.75 647 ALA A O 1
ATOM 5122 N N . VAL A 1 648 ? -20.228 -7.534 5.760 1.00 94.56 648 VAL A N 1
ATOM 5123 C CA . VAL A 1 648 ? -21.469 -7.685 4.988 1.00 94.56 648 VAL A CA 1
ATOM 5124 C C . VAL A 1 648 ? -21.431 -6.888 3.688 1.00 94.56 648 VAL A C 1
ATOM 5126 O O . VAL A 1 648 ? -22.229 -7.151 2.792 1.00 94.56 648 VAL A O 1
ATOM 5129 N N . ALA A 1 649 ? -20.503 -5.934 3.579 1.00 92.81 649 ALA A N 1
ATOM 5130 C CA . ALA A 1 649 ? -20.286 -5.128 2.388 1.00 92.81 649 ALA A CA 1
ATOM 5131 C C . ALA A 1 649 ? -18.816 -4.704 2.269 1.00 92.81 649 ALA A C 1
ATOM 5133 O O . ALA A 1 649 ? -18.187 -4.334 3.262 1.00 92.81 649 ALA A O 1
ATOM 5134 N N . LEU A 1 650 ? -18.314 -4.728 1.035 1.00 93.56 650 LEU A N 1
ATOM 5135 C CA . LEU A 1 650 ? -17.036 -4.164 0.603 1.00 93.56 650 LEU A CA 1
ATOM 5136 C C . LEU A 1 650 ? -17.335 -3.254 -0.595 1.00 93.56 650 LEU A C 1
ATOM 5138 O O . LEU A 1 650 ? -17.961 -3.706 -1.557 1.00 93.56 650 LEU A O 1
ATOM 5142 N N . THR A 1 651 ? -16.958 -1.978 -0.533 1.00 87.50 651 THR A N 1
ATOM 5143 C CA . THR A 1 651 ? -17.297 -0.995 -1.579 1.00 87.50 651 THR A CA 1
ATOM 5144 C C . THR A 1 651 ? -16.126 -0.066 -1.889 1.00 87.50 651 THR A C 1
ATOM 5146 O O . THR A 1 651 ? -15.225 0.074 -1.072 1.00 87.50 651 THR A O 1
ATOM 5149 N N . ASN A 1 652 ? -16.150 0.586 -3.055 1.00 79.00 652 ASN A N 1
ATOM 5150 C CA . ASN A 1 652 ? -15.193 1.635 -3.445 1.00 79.00 652 ASN A CA 1
ATOM 5151 C C . ASN A 1 652 ? -15.703 3.062 -3.177 1.00 79.00 652 ASN A C 1
ATOM 5153 O O . ASN A 1 652 ? -15.096 4.039 -3.611 1.00 79.00 652 ASN A O 1
ATOM 5157 N N . SER A 1 653 ? -16.864 3.200 -2.537 1.00 61.97 653 SER A N 1
ATOM 5158 C CA . SER A 1 653 ? -17.457 4.496 -2.236 1.00 61.97 653 SER A CA 1
ATOM 5159 C C . SER A 1 653 ? -17.034 4.928 -0.846 1.00 61.97 653 SER A C 1
ATOM 5161 O O . SER A 1 653 ? -17.506 4.367 0.134 1.00 61.97 653 SER A O 1
ATOM 5163 N N . PHE A 1 654 ? -16.195 5.955 -0.769 1.00 51.25 654 PHE A N 1
ATOM 5164 C CA . PHE A 1 654 ? -15.960 6.671 0.476 1.00 51.25 654 PHE A CA 1
ATOM 5165 C C . PHE A 1 654 ? -17.033 7.766 0.622 1.00 51.25 654 PHE A C 1
ATOM 5167 O O . PHE A 1 654 ? -17.102 8.658 -0.233 1.00 51.25 654 PHE A O 1
ATOM 5174 N N . PRO A 1 655 ? -17.902 7.747 1.649 1.00 43.34 655 PRO A N 1
ATOM 5175 C CA . PRO A 1 655 ? -18.758 8.888 1.933 1.00 43.34 655 PRO A CA 1
ATOM 5176 C C . PRO A 1 655 ? -17.888 9.985 2.555 1.00 43.34 655 PRO A C 1
ATOM 5178 O O . PRO A 1 655 ? -17.366 9.810 3.665 1.00 43.34 655 PRO A O 1
ATOM 5181 N N . GLY A 1 656 ? -17.706 11.078 1.809 1.00 42.50 656 GLY A N 1
ATOM 5182 C CA . GLY A 1 656 ? -17.013 12.288 2.265 1.00 42.50 656 GLY A CA 1
ATOM 5183 C C . GLY A 1 656 ? -17.633 12.945 3.492 1.00 42.50 656 GLY A C 1
ATOM 5184 O O . GLY A 1 656 ? -18.821 12.681 3.795 1.00 42.50 656 GLY A O 1
#

Radius of gyration: 35.6 Å; chains: 1; bounding box: 80×103×105 Å

Secondary structure (DSSP, 8-state):
------------PPPPTT-----S-HHHHHHHHHHHHT--S-PPPHHHHHHHHHHHHHGGG---------------------SSPPP--GGGB-TT---SSHHHHHHHHHHHHHHHHHS--SS-EEEEEEEEE-SSEEEEEEEEE-SS-EEEEEEEEETTT-SBSSPPEEEEEEEEEEEEEEEE-TTS-EEEEEEEEEEETTEEEEEEEEEE--SSS--EEEESSSBBTT-SS--SSSSPB-HHHHHHHHTTEEEEEETTEEEEEEE-TT--TTTS-GGGGEEEEEEEE-S--TTSTTTSPTTHHHHHHHHHHHHHT-TTTEEEEEEEE-GGGSPTTSSEEEEEEEEEETTSS-EEEEEEEEEEEEETTTEEEE-S--EEEE-SSPPPEE-EEEE------B-SSTTTTS-HHHHHHHHT--TTSS--SPPS-GGG--GGGSBTTTEEEEEEETTTTEEEEEE----SS--S---SS-------EEEEETTEEEEE-B--HHHHHTT-PPEEEEE-SSSSSS-EEEEEEEEEEETTEEEEEEEEEETTTTEEE--B-SS-S-EEEE-TTS-EEEEEETTEEEEEE-GGGTTT--SEEEEEEEEEEEEETTEEEEEEEEESSSSS--EEEEEEEEEEEETTEEEE-S-SEEES----

pLDDT: mean 81.63, std 18.06, range [23.27, 98.25]

Foldseek 3Di:
DDDDDDDDDDDDDDDDDPDDDDPDCPVVVVVVVVVVVVDDPDDDPVVVVVVVVVCVVVVPPPDDPDDDDDDDDDDDDDDDDPPAQDFDDPVQEDPPADQPDPLSVLLQRQQQSLVCVVPNADRWRKHWQDWDDDPFKIWTWMWIDGDFWIKIKTFMATRVVSHTLDHIDMDTAGQKFKHKFWDQFPVRFIKIKMKIWHDDPRAIATAIFIFTCPVDSDTFTPPPDTWHLVAPQQDPDYTGHCVVVRVVVRVFWHWFAAFQGTFIWGADPPDDPPPDDRQNRTDTDDTDGGGDFCQDPVNDAPPPNVLVLVVVCVVVVRHRFKYWPGKAWDQVPADPPPQKTWIWTWMATSNRPDIWIKIWIWHWDDDPDDDTHTDHTDDMDTDPDFDFAWFAEDEPADQAAFDPDFCPPADPVLVVCQVDDFLVLDDADADPWLPDDWCVCADVSFWHFQDHDPVQSKTKTFGQHDDPDPDRDPPDDQWGRGRFMWIDTDRDIHTDRGGQRQCSNVRHRWDWDWDPQQPPPAIWIWTWGWDDDDQLATAIHIWIADPVVRDTDGADVVDDQWIWTATSSRFWIWIDWDPDIDIDGCSVCSNQQSSYKYWHRHWDWDDDPSWIKIKIFIARRVPSPRRQKIFIFTFHDDPNGTYTHTTPDIGRDDDD